Protein AF-0000000076956221 (afdb_homodimer)

Structure (mmCIF, N/CA/C/O backbone):
data_AF-0000000076956221-model_v1
#
loop_
_entity.id
_entity.type
_entity.pdbx_description
1 polymer 'Uncharacterized protein'
#
loop_
_atom_site.group_PDB
_atom_site.id
_atom_site.type_symbol
_atom_site.label_atom_id
_atom_site.label_alt_id
_atom_site.label_comp_id
_atom_site.label_asym_id
_atom_site.label_entity_id
_atom_site.label_seq_id
_atom_site.pdbx_PDB_ins_code
_atom_site.Cartn_x
_atom_site.Cartn_y
_atom_site.Cartn_z
_atom_site.occupancy
_atom_site.B_iso_or_equiv
_atom_site.auth_seq_id
_atom_site.auth_comp_id
_atom_site.auth_asym_id
_atom_site.auth_atom_id
_atom_site.pdbx_PDB_model_num
ATOM 1 N N . MET A 1 1 ? -27.891 -9.992 -10.383 1 43.12 1 MET A N 1
ATOM 2 C CA . MET A 1 1 ? -27.766 -9.141 -9.203 1 43.12 1 MET A CA 1
ATOM 3 C C . MET A 1 1 ? -26.297 -8.859 -8.891 1 43.12 1 MET A C 1
ATOM 5 O O . MET A 1 1 ? -25.453 -9.758 -8.961 1 43.12 1 MET A O 1
ATOM 9 N N . ALA A 1 2 ? -25.938 -7.621 -8.836 1 56.06 2 ALA A N 1
ATOM 10 C CA . ALA A 1 2 ? -24.547 -7.234 -8.547 1 56.06 2 ALA A CA 1
ATOM 11 C C . ALA A 1 2 ? -24.062 -7.867 -7.25 1 56.06 2 ALA A C 1
ATOM 13 O O . ALA A 1 2 ? -24.797 -7.914 -6.262 1 56.06 2 ALA A O 1
ATOM 14 N N . PRO A 1 3 ? -23.016 -8.68 -7.41 1 62.38 3 PRO A N 1
ATOM 15 C CA . PRO A 1 3 ? -22.531 -9.273 -6.16 1 62.38 3 PRO A CA 1
ATOM 16 C C . PRO A 1 3 ? -22.375 -8.242 -5.047 1 62.38 3 PRO A C 1
ATOM 18 O O . PRO A 1 3 ? -21.969 -7.105 -5.305 1 62.38 3 PRO A O 1
ATOM 21 N N . SER A 1 4 ? -23.016 -8.469 -3.9 1 71.12 4 SER A N 1
ATOM 22 C CA . SER A 1 4 ? -22.969 -7.609 -2.723 1 71.12 4 SER A CA 1
ATOM 23 C C . SER A 1 4 ? -21.641 -7.766 -1.987 1 71.12 4 SER A C 1
ATOM 25 O O . SER A 1 4 ? -20.875 -8.703 -2.246 1 71.12 4 SER A O 1
ATOM 27 N N . ALA A 1 5 ? -21.25 -6.73 -1.292 1 75.44 5 ALA A N 1
ATOM 28 C CA . ALA A 1 5 ? -20.094 -6.805 -0.391 1 75.44 5 ALA A CA 1
ATOM 29 C C . ALA A 1 5 ? -20.141 -8.086 0.439 1 75.44 5 ALA A C 1
ATOM 31 O O . ALA A 1 5 ? -19.094 -8.688 0.703 1 75.44 5 ALA A O 1
ATOM 32 N N . SER A 1 6 ? -21.328 -8.523 0.747 1 82.38 6 SER A N 1
ATOM 33 C CA . SER A 1 6 ? -21.5 -9.727 1.558 1 82.38 6 SER A CA 1
ATOM 34 C C . SER A 1 6 ? -21.031 -10.969 0.807 1 82.38 6 SER A C 1
ATOM 36 O O . SER A 1 6 ? -20.516 -11.906 1.411 1 82.38 6 SER A O 1
ATOM 38 N N . ASP A 1 7 ? -21.203 -10.938 -0.429 1 87 7 ASP A N 1
ATOM 39 C CA . ASP A 1 7 ? -20.781 -12.086 -1.229 1 87 7 ASP A CA 1
ATOM 40 C C . ASP A 1 7 ? -19.25 -12.203 -1.257 1 87 7 ASP A C 1
ATOM 42 O O . ASP A 1 7 ? -18.719 -13.312 -1.212 1 87 7 ASP A O 1
ATOM 46 N N . VAL A 1 8 ? -18.578 -11.125 -1.262 1 89.81 8 VAL A N 1
ATOM 47 C CA . VAL A 1 8 ? -17.125 -11.086 -1.325 1 89.81 8 VAL A CA 1
ATOM 48 C C . VAL A 1 8 ? -16.531 -11.578 -0.002 1 89.81 8 VAL A C 1
ATOM 50 O O . VAL A 1 8 ? -15.5 -12.242 0.017 1 89.81 8 VAL A O 1
ATOM 53 N N . LEU A 1 9 ? -17.266 -11.32 1.118 1 89.81 9 LEU A N 1
ATOM 54 C CA . LEU A 1 9 ? -16.734 -11.57 2.453 1 89.81 9 LEU A CA 1
ATOM 55 C C . LEU A 1 9 ? -17.172 -12.945 2.959 1 89.81 9 LEU A C 1
ATOM 57 O O . LEU A 1 9 ? -16.828 -13.336 4.078 1 89.81 9 LEU A O 1
ATOM 61 N N . ARG A 1 10 ? -17.891 -13.672 2.156 1 91.12 10 ARG A N 1
ATOM 62 C CA . ARG A 1 10 ? -18.375 -14.984 2.568 1 91.12 10 ARG A CA 1
ATOM 63 C C . ARG A 1 10 ? -17.219 -15.945 2.812 1 91.12 10 ARG A C 1
ATOM 65 O O . ARG A 1 10 ? -16.25 -15.961 2.057 1 91.12 10 ARG A O 1
ATOM 72 N N . LEU A 1 11 ? -17.375 -16.766 3.816 1 93.69 11 LEU A N 1
ATOM 73 C CA . LEU A 1 11 ? -16.391 -17.766 4.18 1 93.69 11 LEU A CA 1
ATOM 74 C C . LEU A 1 11 ? -16.844 -19.156 3.736 1 93.69 11 LEU A C 1
ATOM 76 O O . LEU A 1 11 ? -18.031 -19.406 3.561 1 93.69 11 LEU A O 1
ATOM 80 N N . ASP A 1 12 ? -15.914 -19.953 3.506 1 91.88 12 ASP A N 1
ATOM 81 C CA . ASP A 1 12 ? -16.234 -21.344 3.197 1 91.88 12 ASP A CA 1
ATOM 82 C C . ASP A 1 12 ? -16.359 -22.172 4.473 1 91.88 12 ASP A C 1
ATOM 84 O O . ASP A 1 12 ? -16.391 -21.625 5.574 1 91.88 12 ASP A O 1
ATOM 88 N N . GLY A 1 13 ? -16.625 -23.453 4.309 1 89.75 13 GLY A N 1
ATOM 89 C CA . GLY A 1 13 ? -16.844 -24.344 5.438 1 89.75 13 GLY A CA 1
ATOM 90 C C . GLY A 1 13 ? -15.656 -24.406 6.383 1 89.75 13 GLY A C 1
ATOM 91 O O . GLY A 1 13 ? -15.805 -24.75 7.559 1 89.75 13 GLY A O 1
ATOM 92 N N . ASN A 1 14 ? -14.422 -24.109 5.941 1 91.56 14 ASN A N 1
ATOM 93 C CA . ASN A 1 14 ? -13.211 -24.156 6.758 1 91.56 14 ASN A CA 1
ATOM 94 C C . ASN A 1 14 ? -12.883 -22.797 7.367 1 91.56 14 ASN A C 1
ATOM 96 O O . ASN A 1 14 ? -11.844 -22.641 8 1 91.56 14 ASN A O 1
ATOM 100 N N . GLY A 1 15 ? -13.703 -21.734 7.117 1 93.38 15 GLY A N 1
ATOM 101 C CA . GLY A 1 15 ? -13.492 -20.406 7.668 1 93.38 15 GLY A CA 1
ATOM 102 C C . GLY A 1 15 ? -12.617 -19.531 6.785 1 93.38 15 GLY A C 1
ATOM 103 O O . GLY A 1 15 ? -12.234 -18.438 7.184 1 93.38 15 GLY A O 1
ATOM 104 N N . ASN A 1 16 ? -12.273 -20.078 5.637 1 95.44 16 ASN A N 1
ATOM 105 C CA . ASN A 1 16 ? -11.492 -19.297 4.684 1 95.44 16 ASN A CA 1
ATOM 106 C C . ASN A 1 16 ? -12.398 -18.5 3.746 1 95.44 16 ASN A C 1
ATOM 108 O O . ASN A 1 16 ? -13.531 -18.906 3.486 1 95.44 16 ASN A O 1
ATOM 112 N N . PRO A 1 17 ? -11.875 -17.359 3.324 1 95.94 17 PRO A N 1
ATOM 113 C CA . PRO A 1 17 ? -12.656 -16.656 2.299 1 95.94 17 PRO A CA 1
ATOM 114 C C . PRO A 1 17 ? -12.938 -17.516 1.074 1 95.94 17 PRO A C 1
ATOM 116 O O . PRO A 1 17 ? -12.016 -18.156 0.538 1 95.94 17 PRO A O 1
ATOM 119 N N . ARG A 1 18 ? -14.125 -17.547 0.633 1 95.75 18 ARG A N 1
ATOM 120 C CA . ARG A 1 18 ? -14.508 -18.312 -0.545 1 95.75 18 ARG A CA 1
ATOM 121 C C . ARG A 1 18 ? -13.695 -17.891 -1.765 1 95.75 18 ARG A C 1
ATOM 123 O O . ARG A 1 18 ? -13.352 -18.719 -2.613 1 95.75 18 ARG A O 1
ATOM 130 N N . THR A 1 19 ? -13.414 -16.609 -1.799 1 96.94 19 THR A N 1
ATOM 131 C CA . THR A 1 19 ? -12.695 -16.047 -2.938 1 96.94 19 THR A CA 1
ATOM 132 C C . THR A 1 19 ? -11.281 -16.625 -3.02 1 96.94 19 THR A C 1
ATOM 134 O O . THR A 1 19 ? -10.672 -16.641 -4.09 1 96.94 19 THR A O 1
ATOM 137 N N . LEU A 1 20 ? -10.711 -17.109 -1.924 1 97.69 20 LEU A N 1
ATOM 138 C CA . LEU A 1 20 ? -9.422 -17.766 -1.921 1 97.69 20 LEU A CA 1
ATOM 139 C C . LEU A 1 20 ? -9.445 -19.016 -2.803 1 97.69 20 LEU A C 1
ATOM 141 O O . LEU A 1 20 ? -8.57 -19.203 -3.646 1 97.69 20 LEU A O 1
ATOM 145 N N . ARG A 1 21 ? -10.453 -19.812 -2.648 1 95.88 21 ARG A N 1
ATOM 146 C CA . ARG A 1 21 ? -10.586 -21.047 -3.416 1 95.88 21 ARG A CA 1
ATOM 147 C C . ARG A 1 21 ? -10.844 -20.75 -4.891 1 95.88 21 ARG A C 1
ATOM 149 O O . ARG A 1 21 ? -10.367 -21.469 -5.766 1 95.88 21 ARG A O 1
ATOM 156 N N . LEU A 1 22 ? -11.625 -19.734 -5.113 1 95.94 22 LEU A N 1
ATOM 157 C CA . LEU A 1 22 ? -11.906 -19.344 -6.492 1 95.94 22 LEU A CA 1
ATOM 158 C C . LEU A 1 22 ? -10.625 -18.922 -7.207 1 95.94 22 LEU A C 1
ATOM 160 O O . LEU A 1 22 ? -10.383 -19.328 -8.344 1 95.94 22 LEU A O 1
ATOM 164 N N . LEU A 1 23 ? -9.828 -18.156 -6.543 1 97.44 23 LEU A N 1
ATOM 165 C CA . LEU A 1 23 ? -8.547 -17.734 -7.105 1 97.44 23 LEU A CA 1
ATOM 166 C C . LEU A 1 23 ? -7.625 -18.938 -7.312 1 97.44 23 LEU A C 1
ATOM 168 O O . LEU A 1 23 ? -6.98 -19.047 -8.352 1 97.44 23 LEU A O 1
ATOM 172 N N . ALA A 1 24 ? -7.559 -19.781 -6.328 1 97.88 24 ALA A N 1
ATOM 173 C CA . ALA A 1 24 ? -6.715 -20.969 -6.41 1 97.88 24 ALA A CA 1
ATOM 174 C C . ALA A 1 24 ? -7.09 -21.828 -7.609 1 97.88 24 ALA A C 1
ATOM 176 O O . ALA A 1 24 ? -6.215 -22.297 -8.344 1 97.88 24 ALA A O 1
ATOM 177 N N . SER A 1 25 ? -8.367 -22.016 -7.758 1 96.25 25 SER A N 1
ATOM 178 C CA . SER A 1 25 ? -8.852 -22.828 -8.867 1 96.25 25 SER A CA 1
ATOM 179 C C . SER A 1 25 ? -8.453 -22.219 -10.211 1 96.25 25 SER A C 1
ATOM 181 O O . SER A 1 25 ? -8.062 -22.938 -11.133 1 96.25 25 SER A O 1
ATOM 183 N N . LEU A 1 26 ? -8.602 -20.938 -10.281 1 95.69 26 LEU A N 1
ATOM 184 C CA . LEU A 1 26 ? -8.242 -20.234 -11.508 1 95.69 26 LEU A CA 1
ATOM 185 C C . LEU A 1 26 ? -6.758 -20.406 -11.812 1 95.69 26 LEU A C 1
ATOM 187 O O . LEU A 1 26 ? -6.383 -20.703 -12.945 1 95.69 26 LEU A O 1
ATOM 191 N N . VAL A 1 27 ? -5.906 -20.219 -10.844 1 97.69 27 VAL A N 1
ATOM 192 C CA . VAL A 1 27 ? -4.461 -20.297 -11.016 1 97.69 27 VAL A CA 1
ATOM 193 C C . VAL A 1 27 ? -4.047 -21.719 -11.336 1 97.69 27 VAL A C 1
ATOM 195 O O . VAL A 1 27 ? -3.182 -21.953 -12.18 1 97.69 27 VAL A O 1
ATOM 198 N N . GLU A 1 28 ? -4.668 -22.688 -10.688 1 97 28 GLU A N 1
ATOM 199 C CA . GLU A 1 28 ? -4.383 -24.094 -10.953 1 97 28 GLU A CA 1
ATOM 200 C C . GLU A 1 28 ? -4.754 -24.469 -12.383 1 97 28 GLU A C 1
ATOM 202 O O . GLU A 1 28 ? -4.012 -25.188 -13.055 1 97 28 GLU A O 1
ATOM 207 N N . ALA A 1 29 ? -5.898 -24 -12.797 1 95.5 29 ALA A N 1
ATOM 208 C CA . ALA A 1 29 ? -6.336 -24.281 -14.156 1 95.5 29 ALA A CA 1
ATOM 209 C C . ALA A 1 29 ? -5.355 -23.719 -15.18 1 95.5 29 ALA A C 1
ATOM 211 O O . ALA A 1 29 ? -5 -24.391 -16.156 1 95.5 29 ALA A O 1
ATOM 212 N N . GLU A 1 30 ? -4.93 -22.5 -14.969 1 96.31 30 GLU A N 1
ATOM 213 C CA . GLU A 1 30 ? -3.975 -21.875 -15.875 1 96.31 30 GLU A CA 1
ATOM 214 C C . GLU A 1 30 ? -2.631 -22.594 -15.844 1 96.31 30 GLU A C 1
ATOM 216 O O . GLU A 1 30 ? -1.995 -22.781 -16.891 1 96.31 30 GLU A O 1
ATOM 221 N N . SER A 1 31 ? -2.176 -22.938 -14.625 1 97.25 31 SER A N 1
ATOM 222 C CA . SER A 1 31 ? -0.919 -23.656 -14.469 1 97.25 31 SER A CA 1
ATOM 223 C C . SER A 1 31 ? -0.933 -24.969 -15.242 1 97.25 31 SER A C 1
ATOM 225 O O . SER A 1 31 ? 0.07 -25.344 -15.852 1 97.25 31 SER A O 1
ATOM 227 N N . ARG A 1 32 ? -2.062 -25.656 -15.219 1 96 32 ARG A N 1
ATOM 228 C CA . ARG A 1 32 ? -2.211 -26.906 -15.953 1 96 32 ARG A CA 1
ATOM 229 C C . ARG A 1 32 ? -2.236 -26.672 -17.453 1 96 32 ARG A C 1
ATOM 231 O O . ARG A 1 32 ? -1.611 -27.406 -18.219 1 96 32 ARG A O 1
ATOM 238 N N . ARG A 1 33 ? -2.953 -25.641 -17.828 1 95.75 33 ARG A N 1
ATOM 239 C CA . ARG A 1 33 ? -3.084 -25.297 -19.234 1 95.75 33 ARG A CA 1
ATOM 240 C C . ARG A 1 33 ? -1.722 -25.031 -19.859 1 95.75 33 ARG A C 1
ATOM 242 O O . ARG A 1 33 ? -1.466 -25.406 -21 1 95.75 33 ARG A O 1
ATOM 249 N N . PHE A 1 34 ? -0.862 -24.422 -19.062 1 96.88 34 PHE A N 1
ATOM 250 C CA . PHE A 1 34 ? 0.421 -24.016 -19.625 1 96.88 34 PHE A CA 1
ATOM 251 C C . PHE A 1 34 ? 1.558 -24.828 -19.031 1 96.88 34 PHE A C 1
ATOM 253 O O . PHE A 1 34 ? 2.688 -24.359 -18.922 1 96.88 34 PHE A O 1
ATOM 260 N N . ALA A 1 35 ? 1.294 -26.031 -18.625 1 95.88 35 ALA A N 1
ATOM 261 C CA . ALA A 1 35 ? 2.264 -26.906 -17.969 1 95.88 35 ALA A CA 1
ATOM 262 C C . ALA A 1 35 ? 3.484 -27.125 -18.859 1 95.88 35 ALA A C 1
ATOM 264 O O . ALA A 1 35 ? 4.605 -27.25 -18.359 1 95.88 35 ALA A O 1
ATOM 265 N N . ALA A 1 36 ? 3.367 -27.125 -20.172 1 94.12 36 ALA A N 1
ATOM 266 C CA . ALA A 1 36 ? 4.449 -27.406 -21.125 1 94.12 36 ALA A CA 1
ATOM 267 C C . ALA A 1 36 ? 5.465 -26.266 -21.141 1 94.12 36 ALA A C 1
ATOM 269 O O . ALA A 1 36 ? 6.648 -26.469 -21.406 1 94.12 36 ALA A O 1
ATOM 270 N N . ALA A 1 37 ? 5.051 -25.094 -20.812 1 92.75 37 ALA A N 1
ATOM 271 C CA . ALA A 1 37 ? 5.914 -23.922 -20.844 1 92.75 37 ALA A CA 1
ATOM 272 C C . ALA A 1 37 ? 7.012 -24.016 -19.781 1 92.75 37 ALA A C 1
ATOM 274 O O . ALA A 1 37 ? 8.086 -23.438 -19.938 1 92.75 37 ALA A O 1
ATOM 275 N N . ALA A 1 38 ? 6.766 -24.766 -18.797 1 90.44 38 ALA A N 1
ATOM 276 C CA . ALA A 1 38 ? 7.715 -24.891 -17.688 1 90.44 38 ALA A CA 1
ATOM 277 C C . ALA A 1 38 ? 9.008 -25.562 -18.156 1 90.44 38 ALA A C 1
ATOM 279 O O . ALA A 1 38 ? 10.062 -25.375 -17.547 1 90.44 38 ALA A O 1
ATOM 280 N N . SER A 1 39 ? 8.93 -26.312 -19.234 1 90.75 39 SER A N 1
ATOM 281 C CA . SER A 1 39 ? 10.078 -27.062 -19.734 1 90.75 39 SER A CA 1
ATOM 282 C C . SER A 1 39 ? 10.859 -26.234 -20.75 1 90.75 39 SER A C 1
ATOM 284 O O . SER A 1 39 ? 11.961 -26.625 -21.156 1 90.75 39 SER A O 1
ATOM 286 N N . GLU A 1 40 ? 10.32 -25.125 -21.172 1 91.12 40 GLU A N 1
ATOM 287 C CA . GLU A 1 40 ? 11 -24.266 -22.141 1 91.12 40 GLU A CA 1
ATOM 288 C C . GLU A 1 40 ? 12.008 -23.344 -21.469 1 91.12 40 GLU A C 1
ATOM 290 O O . GLU A 1 40 ? 11.812 -22.938 -20.328 1 91.12 40 GLU A O 1
ATOM 295 N N . PRO A 1 41 ? 13.078 -23.094 -22.156 1 91.25 41 PRO A N 1
ATOM 296 C CA . PRO A 1 41 ? 14.062 -22.172 -21.578 1 91.25 41 PRO A CA 1
ATOM 297 C C . PRO A 1 41 ? 13.5 -20.781 -21.344 1 91.25 41 PRO A C 1
ATOM 299 O O . PRO A 1 41 ? 12.711 -20.281 -22.156 1 91.25 41 PRO A O 1
ATOM 302 N N . ALA A 1 42 ? 13.883 -20.203 -20.219 1 88.38 42 ALA A N 1
ATOM 303 C CA . ALA A 1 42 ? 13.484 -18.844 -19.906 1 88.38 42 ALA A CA 1
ATOM 304 C C . ALA A 1 42 ? 14.406 -17.828 -20.578 1 88.38 42 ALA A C 1
ATOM 306 O O . ALA A 1 42 ? 15.461 -17.484 -20.047 1 88.38 42 ALA A O 1
ATOM 307 N N . GLU A 1 43 ? 14.047 -17.281 -21.641 1 88.31 43 GLU A N 1
ATOM 308 C CA . GLU A 1 43 ? 14.906 -16.375 -22.406 1 88.31 43 GLU A CA 1
ATOM 309 C C . GLU A 1 43 ? 14.781 -14.938 -21.875 1 88.31 43 GLU A C 1
ATOM 311 O O . GLU A 1 43 ? 15.719 -14.148 -22 1 88.31 43 GLU A O 1
ATOM 316 N N . ASN A 1 44 ? 13.695 -14.656 -21.312 1 94.38 44 ASN A N 1
ATOM 317 C CA . ASN A 1 44 ? 13.422 -13.297 -20.844 1 94.38 44 ASN A CA 1
ATOM 318 C C . ASN A 1 44 ? 13.664 -13.164 -19.344 1 94.38 44 ASN A C 1
ATOM 320 O O . ASN A 1 44 ? 13.344 -14.078 -18.578 1 94.38 44 ASN A O 1
ATOM 324 N N . ASP A 1 45 ? 14.164 -12.023 -18.922 1 95.38 45 ASP A N 1
ATOM 325 C CA . ASP A 1 45 ? 14.516 -11.781 -17.531 1 95.38 45 ASP A CA 1
ATOM 326 C C . ASP A 1 45 ? 13.281 -11.828 -16.641 1 95.38 45 ASP A C 1
ATOM 328 O O . ASP A 1 45 ? 13.359 -12.25 -15.477 1 95.38 45 ASP A O 1
ATOM 332 N N . LEU A 1 46 ? 12.219 -11.359 -17.125 1 97.44 46 LEU A N 1
ATOM 333 C CA . LEU A 1 46 ? 10.984 -11.375 -16.359 1 97.44 46 LEU A CA 1
ATOM 334 C C . LEU A 1 46 ? 10.547 -12.805 -16.047 1 97.44 46 LEU A C 1
ATOM 336 O O . LEU A 1 46 ? 10.156 -13.117 -14.922 1 97.44 46 LEU A O 1
ATOM 340 N N . VAL A 1 47 ? 10.617 -13.68 -17.031 1 97.31 47 VAL A N 1
ATOM 341 C CA . VAL A 1 47 ? 10.273 -15.086 -16.859 1 97.31 47 VAL A CA 1
ATOM 342 C C . VAL A 1 47 ? 11.234 -15.734 -15.867 1 97.31 47 VAL A C 1
ATOM 344 O O . VAL A 1 47 ? 10.812 -16.469 -14.969 1 97.31 47 VAL A O 1
ATOM 347 N N . ARG A 1 48 ? 12.484 -15.438 -16.047 1 97.06 48 ARG A N 1
ATOM 348 C CA . ARG A 1 48 ? 13.492 -16 -15.156 1 97.06 48 ARG A CA 1
ATOM 349 C C . ARG A 1 48 ? 13.25 -15.578 -13.711 1 97.06 48 ARG A C 1
ATOM 351 O O . ARG A 1 48 ? 13.398 -16.375 -12.781 1 97.06 48 ARG A O 1
ATOM 358 N N . ALA A 1 49 ? 12.883 -14.32 -13.523 1 97.69 49 ALA A N 1
ATOM 359 C CA . ALA A 1 49 ? 12.656 -13.789 -12.188 1 97.69 49 ALA A CA 1
ATOM 360 C C . ALA A 1 49 ? 11.5 -14.508 -11.5 1 97.69 49 ALA A C 1
ATOM 362 O O . ALA A 1 49 ? 11.586 -14.867 -10.32 1 97.69 49 ALA A O 1
ATOM 363 N N . PHE A 1 50 ? 10.43 -14.805 -12.203 1 98.12 50 PHE A N 1
ATOM 364 C CA . PHE A 1 50 ? 9.242 -15.375 -11.578 1 98.12 50 PHE A CA 1
ATOM 365 C C . PHE A 1 50 ? 9.328 -16.891 -11.555 1 98.12 50 PHE A C 1
ATOM 367 O O . PHE A 1 50 ? 8.555 -17.547 -10.844 1 98.12 50 PHE A O 1
ATOM 374 N N . ARG A 1 51 ? 10.18 -17.531 -12.383 1 96.19 51 ARG A N 1
ATOM 375 C CA . ARG A 1 51 ? 10.469 -18.953 -12.188 1 96.19 51 ARG A CA 1
ATOM 376 C C . ARG A 1 51 ? 11.305 -19.172 -10.93 1 96.19 51 ARG A C 1
ATOM 378 O O . ARG A 1 51 ? 11.078 -20.125 -10.18 1 96.19 51 ARG A O 1
ATOM 385 N N . GLY A 1 52 ? 12.188 -18.156 -10.719 1 91.62 52 GLY A N 1
ATOM 386 C CA . GLY A 1 52 ? 13.016 -18.203 -9.523 1 91.62 52 GLY A CA 1
ATOM 387 C C . GLY A 1 52 ? 13.891 -19.438 -9.445 1 91.62 52 GLY A C 1
ATOM 388 O O . GLY A 1 52 ? 14.344 -19.953 -10.469 1 91.62 52 GLY A O 1
ATOM 389 N N . GLY A 1 53 ? 14.273 -19.797 -8.164 1 88.56 53 GLY A N 1
ATOM 390 C CA . GLY A 1 53 ? 15.156 -20.922 -7.93 1 88.56 53 GLY A CA 1
ATOM 391 C C . GLY A 1 53 ? 14.43 -22.25 -7.883 1 88.56 53 GLY A C 1
ATOM 392 O O . GLY A 1 53 ? 14.445 -23 -8.859 1 88.56 53 GLY A O 1
ATOM 393 N N . ALA A 1 54 ? 13.656 -22.547 -6.898 1 94.5 54 ALA A N 1
ATOM 394 C CA . ALA A 1 54 ? 12.945 -23.812 -6.711 1 94.5 54 ALA A CA 1
ATOM 395 C C . ALA A 1 54 ? 11.445 -23.641 -6.887 1 94.5 54 ALA A C 1
ATOM 397 O O . ALA A 1 54 ? 10.883 -22.625 -6.461 1 94.5 54 ALA A O 1
ATOM 398 N N . THR A 1 55 ? 10.883 -24.609 -7.492 1 96.25 55 THR A N 1
ATOM 399 C CA . THR A 1 55 ? 9.43 -24.625 -7.617 1 96.25 55 THR A CA 1
ATOM 400 C C . THR A 1 55 ? 8.789 -25.266 -6.387 1 96.25 55 THR A C 1
ATOM 402 O O . THR A 1 55 ? 9.133 -26.391 -6.016 1 96.25 55 THR A O 1
ATOM 405 N N . PRO A 1 56 ? 7.898 -24.547 -5.758 1 97.31 56 PRO A N 1
ATOM 406 C CA . PRO A 1 56 ? 7.238 -25.141 -4.598 1 97.31 56 PRO A CA 1
ATOM 407 C C . PRO A 1 56 ? 6.5 -26.438 -4.938 1 97.31 56 PRO A C 1
ATOM 409 O O . PRO A 1 56 ? 5.84 -26.516 -5.973 1 97.31 56 PRO A O 1
ATOM 412 N N . ALA A 1 57 ? 6.5 -27.422 -4.078 1 96.62 57 ALA A N 1
ATOM 413 C CA . ALA A 1 57 ? 5.84 -28.719 -4.273 1 96.62 57 ALA A CA 1
ATOM 414 C C . ALA A 1 57 ? 4.395 -28.672 -3.781 1 96.62 57 ALA A C 1
ATOM 416 O O . ALA A 1 57 ? 3.58 -29.516 -4.152 1 96.62 57 ALA A O 1
ATOM 417 N N . VAL A 1 58 ? 4.109 -27.703 -2.965 1 97.75 58 VAL A N 1
ATOM 418 C CA . VAL A 1 58 ? 2.775 -27.594 -2.385 1 97.75 58 VAL A CA 1
ATOM 419 C C . VAL A 1 58 ? 1.794 -27.094 -3.445 1 97.75 58 VAL A C 1
ATOM 421 O O . VAL A 1 58 ? 2.09 -26.156 -4.188 1 97.75 58 VAL A O 1
ATOM 424 N N . PRO A 1 59 ? 0.626 -27.781 -3.562 1 97.81 59 PRO A N 1
ATOM 425 C CA . PRO A 1 59 ? -0.371 -27.281 -4.508 1 97.81 59 PRO A CA 1
ATOM 426 C C . PRO A 1 59 ? -0.772 -25.828 -4.234 1 97.81 59 PRO A C 1
ATOM 428 O O . PRO A 1 59 ? -0.75 -25.391 -3.08 1 97.81 59 PRO A O 1
ATOM 431 N N . ILE A 1 60 ? -1.184 -25.156 -5.23 1 98.19 60 ILE A N 1
ATOM 432 C CA . ILE A 1 60 ? -1.521 -23.734 -5.145 1 98.19 60 ILE A CA 1
ATOM 433 C C . ILE A 1 60 ? -2.604 -23.531 -4.09 1 98.19 60 ILE A C 1
ATOM 435 O O . ILE A 1 60 ? -2.531 -22.578 -3.297 1 98.19 60 ILE A O 1
ATOM 439 N N . THR A 1 61 ? -3.621 -24.375 -4.086 1 97.69 61 THR A N 1
ATOM 440 C CA . THR A 1 61 ? -4.715 -24.25 -3.131 1 97.69 61 THR A CA 1
ATOM 441 C C . THR A 1 61 ? -4.195 -24.344 -1.699 1 97.69 61 THR A C 1
ATOM 443 O O . THR A 1 61 ? -4.547 -23.531 -0.847 1 97.69 61 THR A O 1
ATOM 446 N N . GLU A 1 62 ? -3.4 -25.297 -1.471 1 97.94 62 GLU A N 1
ATOM 447 C CA . GLU A 1 62 ? -2.826 -25.469 -0.14 1 97.94 62 GLU A CA 1
ATOM 448 C C . GLU A 1 62 ? -1.92 -24.312 0.23 1 97.94 62 GLU A C 1
ATOM 450 O O . GLU A 1 62 ? -1.932 -23.844 1.372 1 97.94 62 GLU A O 1
ATOM 455 N N . PHE A 1 63 ? -1.135 -23.906 -0.718 1 98.56 63 PHE A N 1
ATOM 456 C CA . PHE A 1 63 ? -0.25 -22.766 -0.516 1 98.56 63 PHE A CA 1
ATOM 457 C C . PHE A 1 63 ? -1.038 -21.547 -0.054 1 98.56 63 PHE A C 1
ATOM 459 O O . PHE A 1 63 ? -0.681 -20.906 0.94 1 98.56 63 PHE A O 1
ATOM 466 N N . LEU A 1 64 ? -2.152 -21.234 -0.71 1 98.44 64 LEU A N 1
ATOM 467 C CA . LEU A 1 64 ? -2.975 -20.078 -0.375 1 98.44 64 LEU A CA 1
ATOM 468 C C . LEU A 1 64 ? -3.684 -20.281 0.959 1 98.44 64 LEU A C 1
ATOM 470 O O . LEU A 1 64 ? -3.887 -19.328 1.712 1 98.44 64 LEU A O 1
ATOM 474 N N . GLU A 1 65 ? -4.059 -21.469 1.256 1 98.12 65 GLU A N 1
ATOM 475 C CA . GLU A 1 65 ? -4.68 -21.75 2.545 1 98.12 65 GLU A CA 1
ATOM 476 C C . GLU A 1 65 ? -3.689 -21.547 3.689 1 98.12 65 GLU A C 1
ATOM 478 O O . GLU A 1 65 ? -4.055 -21.031 4.746 1 98.12 65 GLU A O 1
ATOM 483 N N . ARG A 1 66 ? -2.449 -22 3.496 1 98.06 66 ARG A N 1
ATOM 484 C CA . ARG A 1 66 ? -1.409 -21.75 4.488 1 98.06 66 ARG A CA 1
ATOM 485 C C . ARG A 1 66 ? -1.187 -20.25 4.688 1 98.06 66 ARG A C 1
ATOM 487 O O . ARG A 1 66 ? -1.058 -19.781 5.82 1 98.06 66 ARG A O 1
ATOM 494 N N . LEU A 1 67 ? -1.159 -19.516 3.553 1 97.62 67 LEU A N 1
ATOM 495 C CA . LEU A 1 67 ? -0.992 -18.078 3.629 1 97.62 67 LEU A CA 1
ATOM 496 C C . LEU A 1 67 ? -2.133 -17.438 4.414 1 97.62 67 LEU A C 1
ATOM 498 O O . LEU A 1 67 ? -1.908 -16.516 5.207 1 97.62 67 LEU A O 1
ATOM 502 N N . GLN A 1 68 ? -3.344 -17.906 4.191 1 97.19 68 GLN A N 1
ATOM 503 C CA . GLN A 1 68 ? -4.512 -17.406 4.902 1 97.19 68 GLN A CA 1
ATOM 504 C C . GLN A 1 68 ? -4.387 -17.641 6.406 1 97.19 68 GLN A C 1
ATOM 506 O O . GLN A 1 68 ? -4.762 -16.781 7.207 1 97.19 68 GLN A O 1
ATOM 511 N N . ARG A 1 69 ? -3.928 -18.781 6.77 1 96.38 69 ARG A N 1
ATOM 512 C CA . ARG A 1 69 ? -3.752 -19.094 8.188 1 96.38 69 ARG A CA 1
ATOM 513 C C . ARG A 1 69 ? -2.742 -18.156 8.836 1 96.38 69 ARG A C 1
ATOM 515 O O . ARG A 1 69 ? -2.93 -17.719 9.969 1 96.38 69 ARG A O 1
ATOM 522 N N . CYS A 1 70 ? -1.661 -17.875 8.086 1 94.56 70 CYS A N 1
ATOM 523 C CA . CYS A 1 70 ? -0.63 -16.969 8.586 1 94.56 70 CYS A CA 1
ATOM 524 C C . CYS A 1 70 ? -1.125 -15.523 8.586 1 94.56 70 CYS A C 1
ATOM 526 O O . CYS A 1 70 ? -0.609 -14.688 9.328 1 94.56 70 CYS A O 1
ATOM 528 N N . ASN A 1 71 ? -2.061 -15.242 7.719 1 92.31 71 ASN A N 1
ATOM 529 C CA . ASN A 1 71 ? -2.641 -13.914 7.559 1 92.31 71 ASN A CA 1
ATOM 530 C C . ASN A 1 71 ? -4.16 -13.945 7.699 1 92.31 71 ASN A C 1
ATOM 532 O O . ASN A 1 71 ? -4.883 -13.539 6.789 1 92.31 71 ASN A O 1
ATOM 536 N N . TYR A 1 72 ? -4.605 -14.258 8.828 1 90 72 TYR A N 1
ATOM 537 C CA . TYR A 1 72 ? -5.996 -14.617 9.078 1 90 72 TYR A CA 1
ATOM 538 C C . TYR A 1 72 ? -6.91 -13.414 8.914 1 90 72 TYR A C 1
ATOM 540 O O . TYR A 1 72 ? -8.125 -13.555 8.758 1 90 72 TYR A O 1
ATOM 548 N N . LEU A 1 73 ? -6.375 -12.219 8.844 1 88.44 73 LEU A N 1
ATOM 549 C CA . LEU A 1 73 ? -7.195 -11.023 8.727 1 88.44 73 LEU A CA 1
ATOM 550 C C . LEU A 1 73 ? -7.453 -10.68 7.266 1 88.44 73 LEU A C 1
ATOM 552 O O . LEU A 1 73 ? -8.258 -9.789 6.965 1 88.44 73 LEU A O 1
ATOM 556 N N . PHE A 1 74 ? -6.742 -11.398 6.355 1 93 74 PHE A N 1
ATOM 557 C CA . PHE A 1 74 ? -7.074 -11.211 4.949 1 93 74 PHE A CA 1
ATOM 558 C C . PHE A 1 74 ? -8.531 -11.57 4.684 1 93 74 PHE A C 1
ATOM 560 O O . PHE A 1 74 ? -8.969 -12.68 4.988 1 93 74 PHE A O 1
ATOM 567 N N . ASP A 1 75 ? -9.234 -10.68 4.164 1 93.75 75 ASP A N 1
ATOM 568 C CA . ASP A 1 75 ? -10.625 -10.984 3.824 1 93.75 75 ASP A CA 1
ATOM 569 C C . ASP A 1 75 ? -10.766 -11.281 2.334 1 93.75 75 ASP A C 1
ATOM 571 O O . ASP A 1 75 ? -9.773 -11.359 1.608 1 93.75 75 ASP A O 1
ATOM 575 N N . GLY A 1 76 ? -12.016 -11.539 1.909 1 95.38 76 GLY A N 1
ATOM 576 C CA . GLY A 1 76 ? -12.281 -11.984 0.551 1 95.38 76 GLY A CA 1
ATOM 577 C C . GLY A 1 76 ? -11.852 -10.977 -0.501 1 95.38 76 GLY A C 1
ATOM 578 O O . GLY A 1 76 ? -11.531 -11.352 -1.632 1 95.38 76 GLY A O 1
ATOM 579 N N . ALA A 1 77 ? -11.828 -9.672 -0.135 1 95.81 77 ALA A N 1
ATOM 580 C CA . ALA A 1 77 ? -11.469 -8.625 -1.082 1 95.81 77 ALA A CA 1
ATOM 581 C C . ALA A 1 77 ? -10.016 -8.766 -1.531 1 95.81 77 ALA A C 1
ATOM 583 O O . ALA A 1 77 ? -9.68 -8.453 -2.676 1 95.81 77 ALA A O 1
ATOM 584 N N . VAL A 1 78 ? -9.156 -9.273 -0.67 1 96.88 78 VAL A N 1
ATOM 585 C CA . VAL A 1 78 ? -7.742 -9.445 -0.973 1 96.88 78 VAL A CA 1
ATOM 586 C C . VAL A 1 78 ? -7.582 -10.344 -2.191 1 96.88 78 VAL A C 1
ATOM 588 O O . VAL A 1 78 ? -6.816 -10.039 -3.107 1 96.88 78 VAL A O 1
ATOM 591 N N . TYR A 1 79 ? -8.359 -11.391 -2.25 1 97.38 79 TYR A N 1
ATOM 592 C CA . TYR A 1 79 ? -8.18 -12.391 -3.295 1 97.38 79 TYR A CA 1
ATOM 593 C C . TYR A 1 79 ? -8.844 -11.953 -4.594 1 97.38 79 TYR A C 1
ATOM 595 O O . TYR A 1 79 ? -8.391 -12.312 -5.684 1 97.38 79 TYR A O 1
ATOM 603 N N . VAL A 1 80 ? -9.875 -11.133 -4.465 1 97.12 80 VAL A N 1
ATOM 604 C CA . VAL A 1 80 ? -10.445 -10.531 -5.668 1 97.12 80 VAL A CA 1
ATOM 605 C C . VAL A 1 80 ? -9.438 -9.562 -6.285 1 97.12 80 VAL A C 1
ATOM 607 O O . VAL A 1 80 ? -9.211 -9.586 -7.5 1 97.12 80 VAL A O 1
ATOM 610 N N . LEU A 1 81 ? -8.828 -8.781 -5.453 1 97.44 81 LEU A N 1
ATOM 611 C CA . LEU A 1 81 ? -7.816 -7.84 -5.926 1 97.44 81 LEU A CA 1
ATOM 612 C C . LEU A 1 81 ? -6.609 -8.578 -6.492 1 97.44 81 LEU A C 1
ATOM 614 O O . LEU A 1 81 ? -6.055 -8.172 -7.52 1 97.44 81 LEU A O 1
ATOM 618 N N . ALA A 1 82 ? -6.238 -9.625 -5.832 1 98.19 82 ALA A N 1
ATOM 619 C CA . ALA A 1 82 ? -5.121 -10.43 -6.332 1 98.19 82 ALA A CA 1
ATOM 620 C C . ALA A 1 82 ? -5.406 -10.953 -7.734 1 98.19 82 ALA A C 1
ATOM 622 O O . ALA A 1 82 ? -4.539 -10.906 -8.609 1 98.19 82 ALA A O 1
ATOM 623 N N . ALA A 1 83 ? -6.637 -11.43 -7.934 1 97.62 83 ALA A N 1
ATOM 624 C CA . ALA A 1 83 ? -7.035 -11.906 -9.258 1 97.62 83 ALA A CA 1
ATOM 625 C C . ALA A 1 83 ? -6.973 -10.781 -10.281 1 97.62 83 ALA A C 1
ATOM 627 O O . ALA A 1 83 ? -6.512 -10.984 -11.406 1 97.62 83 ALA A O 1
ATOM 628 N N . ALA A 1 84 ? -7.449 -9.68 -9.883 1 97.69 84 ALA A N 1
ATOM 629 C CA . ALA A 1 84 ? -7.414 -8.516 -10.766 1 97.69 84 ALA A CA 1
ATOM 630 C C . ALA A 1 84 ? -5.98 -8.156 -11.148 1 97.69 84 ALA A C 1
ATOM 632 O O . ALA A 1 84 ? -5.676 -7.957 -12.32 1 97.69 84 ALA A O 1
ATOM 633 N N . TYR A 1 85 ? -5.109 -8.094 -10.164 1 98.19 85 TYR A N 1
ATOM 634 C CA . TYR A 1 85 ? -3.723 -7.719 -10.414 1 98.19 85 TYR A CA 1
ATOM 635 C C . TYR A 1 85 ? -3.021 -8.758 -11.281 1 98.19 85 TYR A C 1
ATOM 637 O O . TYR A 1 85 ? -2.23 -8.406 -12.164 1 98.19 85 TYR A O 1
ATOM 645 N N . LEU A 1 86 ? -3.271 -9.984 -11.023 1 98.19 86 LEU A N 1
ATOM 646 C CA . LEU A 1 86 ? -2.688 -11.031 -11.859 1 98.19 86 LEU A CA 1
ATOM 647 C C . LEU A 1 86 ? -3.16 -10.906 -13.305 1 98.19 86 LEU A C 1
ATOM 649 O O . LEU A 1 86 ? -2.359 -11.008 -14.234 1 98.19 86 LEU A O 1
ATOM 653 N N . ALA A 1 87 ? -4.457 -10.688 -13.461 1 96.94 87 ALA A N 1
ATOM 654 C CA . ALA A 1 87 ? -5.016 -10.523 -14.805 1 96.94 87 ALA A CA 1
ATOM 655 C C . ALA A 1 87 ? -4.395 -9.32 -15.508 1 96.94 87 ALA A C 1
ATOM 657 O O . ALA A 1 87 ? -4.055 -9.398 -16.688 1 96.94 87 ALA A O 1
ATOM 658 N N . LEU A 1 88 ? -4.301 -8.242 -14.836 1 97.38 88 LEU A N 1
ATOM 659 C CA . LEU A 1 88 ? -3.727 -7.031 -15.406 1 97.38 88 LEU A CA 1
ATOM 660 C C . LEU A 1 88 ? -2.262 -7.246 -15.781 1 97.38 88 LEU A C 1
ATOM 662 O O . LEU A 1 88 ? -1.814 -6.805 -16.844 1 97.38 88 LEU A O 1
ATOM 666 N N . PHE A 1 89 ? -1.534 -7.895 -14.867 1 98.44 89 PHE A N 1
ATOM 667 C CA . PHE A 1 89 ? -0.134 -8.211 -15.125 1 98.44 89 PHE A CA 1
ATOM 668 C C . PHE A 1 89 ? 0.011 -9.039 -16.391 1 98.44 89 PHE A C 1
ATOM 670 O O . PHE A 1 89 ? 0.82 -8.719 -17.266 1 98.44 89 PHE A O 1
ATOM 677 N N . MET A 1 90 ? -0.798 -10.078 -16.531 1 97.88 90 MET A N 1
ATOM 678 C CA . MET A 1 90 ? -0.689 -11.016 -17.641 1 97.88 90 MET A CA 1
ATOM 679 C C . MET A 1 90 ? -1.047 -10.336 -18.953 1 97.88 90 MET A C 1
ATOM 681 O O . MET A 1 90 ? -0.581 -10.75 -20.016 1 97.88 90 MET A O 1
ATOM 685 N N . ARG A 1 91 ? -1.802 -9.281 -18.891 1 97.19 91 ARG A N 1
ATOM 686 C CA . ARG A 1 91 ? -2.236 -8.57 -20.094 1 97.19 91 ARG A CA 1
ATOM 687 C C . ARG A 1 91 ? -1.328 -7.383 -20.375 1 97.19 91 ARG A C 1
ATOM 689 O O . ARG A 1 91 ? -1.465 -6.727 -21.406 1 97.19 91 ARG A O 1
ATOM 696 N N . SER A 1 92 ? -0.409 -7.109 -19.484 1 97.88 92 SER A N 1
ATOM 697 C CA . SER A 1 92 ? 0.476 -5.961 -19.672 1 97.88 92 SER A CA 1
ATOM 698 C C . SER A 1 92 ? 1.396 -6.16 -20.875 1 97.88 92 SER A C 1
ATOM 700 O O . SER A 1 92 ? 1.767 -7.289 -21.203 1 97.88 92 SER A O 1
ATOM 702 N N . PRO A 1 93 ? 1.804 -5.09 -21.531 1 97.75 93 PRO A N 1
ATOM 703 C CA . PRO A 1 93 ? 2.748 -5.199 -22.641 1 97.75 93 PRO A CA 1
ATOM 704 C C . PRO A 1 93 ? 4.043 -5.906 -22.25 1 97.75 93 PRO A C 1
ATOM 706 O O . PRO A 1 93 ? 4.562 -6.719 -23.016 1 97.75 93 PRO A O 1
ATOM 709 N N . ALA A 1 94 ? 4.539 -5.668 -21.078 1 97.5 94 ALA A N 1
ATOM 710 C CA . ALA A 1 94 ? 5.781 -6.273 -20.609 1 97.5 94 ALA A CA 1
ATOM 711 C C . ALA A 1 94 ? 5.645 -7.789 -20.484 1 97.5 94 ALA A C 1
ATOM 713 O O . ALA A 1 94 ? 6.535 -8.531 -20.906 1 97.5 94 ALA A O 1
ATOM 714 N N . ALA A 1 95 ? 4.555 -8.258 -19.891 1 97.75 95 ALA A N 1
ATOM 715 C CA . ALA A 1 95 ? 4.324 -9.688 -19.75 1 97.75 95 ALA A CA 1
ATOM 716 C C . ALA A 1 95 ? 4.121 -10.359 -21.094 1 97.75 95 ALA A C 1
ATOM 718 O O . ALA A 1 95 ? 4.66 -11.445 -21.359 1 97.75 95 ALA A O 1
ATOM 719 N N . LEU A 1 96 ? 3.354 -9.727 -21.938 1 97.44 96 LEU A N 1
ATOM 720 C CA . LEU A 1 96 ? 3.078 -10.258 -23.266 1 97.44 96 LEU A CA 1
ATOM 721 C C . LEU A 1 96 ? 4.359 -10.352 -24.094 1 97.44 96 LEU A C 1
ATOM 723 O O . LEU A 1 96 ? 4.598 -11.359 -24.766 1 97.44 96 LEU A O 1
ATOM 727 N N . GLU A 1 97 ? 5.137 -9.359 -24.062 1 97.31 97 GLU A N 1
ATOM 728 C CA . GLU A 1 97 ? 6.402 -9.352 -24.781 1 97.31 97 GLU A CA 1
ATOM 729 C C . GLU A 1 97 ? 7.359 -10.414 -24.25 1 97.31 97 GLU A C 1
ATOM 731 O O . GLU A 1 97 ? 8.078 -11.055 -25.016 1 97.31 97 GLU A O 1
ATOM 736 N N . ALA A 1 98 ? 7.391 -10.625 -22.953 1 96.81 98 ALA A N 1
ATOM 737 C CA . ALA A 1 98 ? 8.266 -11.609 -22.312 1 96.81 98 ALA A CA 1
ATOM 738 C C . ALA A 1 98 ? 7.781 -13.031 -22.578 1 96.81 98 ALA A C 1
ATOM 740 O O . ALA A 1 98 ? 8.555 -13.984 -22.484 1 96.81 98 ALA A O 1
ATOM 741 N N . GLY A 1 99 ? 6.488 -13.133 -22.875 1 96.12 99 GLY A N 1
ATOM 742 C CA . GLY A 1 99 ? 5.887 -14.445 -23.047 1 96.12 99 GLY A CA 1
ATOM 743 C C . GLY A 1 99 ? 5.68 -15.188 -21.734 1 96.12 99 GLY A C 1
ATOM 744 O O . GLY A 1 99 ? 5.703 -16.422 -21.703 1 96.12 99 GLY A O 1
ATOM 745 N N . ILE A 1 100 ? 5.637 -14.461 -20.656 1 97.56 100 ILE A N 1
ATOM 746 C CA . ILE A 1 100 ? 5.441 -15.109 -19.375 1 97.56 100 ILE A CA 1
ATOM 747 C C . ILE A 1 100 ? 3.998 -15.594 -19.25 1 97.56 100 ILE A C 1
ATOM 749 O O . ILE A 1 100 ? 3.068 -14.898 -19.672 1 97.56 100 ILE A O 1
ATOM 753 N N . VAL A 1 101 ? 3.805 -16.75 -18.75 1 97.5 101 VAL A N 1
ATOM 754 C CA . VAL A 1 101 ? 2.492 -17.344 -18.5 1 97.5 101 VAL A CA 1
ATOM 755 C C . VAL A 1 101 ? 2.447 -17.938 -17.094 1 97.5 101 VAL A C 1
ATOM 757 O O . VAL A 1 101 ? 3.482 -18.062 -16.438 1 97.5 101 VAL A O 1
ATOM 760 N N . VAL A 1 102 ? 1.216 -18.156 -16.594 1 98.25 102 VAL A N 1
ATOM 761 C CA . VAL A 1 102 ? 1.039 -18.859 -15.336 1 98.25 102 VAL A CA 1
ATOM 762 C C . VAL A 1 102 ? 1.252 -20.359 -15.547 1 98.25 102 VAL A C 1
ATOM 764 O O . VAL A 1 102 ? 0.328 -21.078 -15.945 1 98.25 102 VAL A O 1
ATOM 767 N N . GLU A 1 103 ? 2.4 -20.828 -15.336 1 97.75 103 GLU A N 1
ATOM 768 C CA . GLU A 1 103 ? 2.822 -22.219 -15.469 1 97.75 103 GLU A CA 1
ATOM 769 C C . GLU A 1 103 ? 3.412 -22.75 -14.164 1 97.75 103 GLU A C 1
ATOM 771 O O . GLU A 1 103 ? 3.574 -22 -13.203 1 97.75 103 GLU A O 1
ATOM 776 N N . PRO A 1 104 ? 3.641 -23.984 -14.094 1 97.31 104 PRO A N 1
ATOM 777 C CA . PRO A 1 104 ? 3.967 -24.578 -12.797 1 97.31 104 PRO A CA 1
ATOM 778 C C . PRO A 1 104 ? 5.148 -23.906 -12.109 1 97.31 104 PRO A C 1
ATOM 780 O O . PRO A 1 104 ? 5.16 -23.766 -10.883 1 97.31 104 PRO A O 1
ATOM 783 N N . ALA A 1 105 ? 6.109 -23.422 -12.766 1 97.12 105 ALA A N 1
ATOM 784 C CA . ALA A 1 105 ? 7.316 -22.859 -12.172 1 97.12 105 ALA A CA 1
ATOM 785 C C . ALA A 1 105 ? 7.113 -21.391 -11.82 1 97.12 105 ALA A C 1
ATOM 787 O O . ALA A 1 105 ? 7.867 -20.828 -11.016 1 97.12 105 ALA A O 1
ATOM 788 N N . THR A 1 106 ? 6.141 -20.688 -12.383 1 98.31 106 THR A N 1
ATOM 789 C CA . THR A 1 106 ? 5.957 -19.266 -12.148 1 98.31 106 THR A CA 1
ATOM 790 C C . THR A 1 106 ? 4.738 -19.016 -11.273 1 98.31 106 THR A C 1
ATOM 792 O O . THR A 1 106 ? 4.609 -17.938 -10.664 1 98.31 106 THR A O 1
ATOM 795 N N . ALA A 1 107 ? 3.844 -19.953 -11.141 1 98.56 107 ALA A N 1
ATOM 796 C CA . ALA A 1 107 ? 2.508 -19.766 -10.586 1 98.56 107 ALA A CA 1
ATOM 797 C C . ALA A 1 107 ? 2.582 -19.266 -9.148 1 98.56 107 ALA A C 1
ATOM 799 O O . ALA A 1 107 ? 1.944 -18.266 -8.789 1 98.56 107 ALA A O 1
ATOM 800 N N . HIS A 1 108 ? 3.385 -19.891 -8.32 1 98.75 108 HIS A N 1
ATOM 801 C CA . HIS A 1 108 ? 3.428 -19.562 -6.898 1 98.75 108 HIS A CA 1
ATOM 802 C C . HIS A 1 108 ? 3.992 -18.156 -6.68 1 98.75 108 HIS A C 1
ATOM 804 O O . HIS A 1 108 ? 3.471 -17.391 -5.863 1 98.75 108 HIS A O 1
ATOM 810 N N . ARG A 1 109 ? 5.031 -17.797 -7.383 1 98.75 109 ARG A N 1
ATOM 811 C CA . ARG A 1 109 ? 5.645 -16.484 -7.215 1 98.75 109 ARG A CA 1
ATOM 812 C C . ARG A 1 109 ? 4.746 -15.383 -7.781 1 98.75 109 ARG A C 1
ATOM 814 O O . ARG A 1 109 ? 4.625 -14.312 -7.188 1 98.75 109 ARG A O 1
ATOM 821 N N . LEU A 1 110 ? 4.109 -15.656 -8.883 1 98.75 110 LEU A N 1
ATOM 822 C CA . LEU A 1 110 ? 3.168 -14.695 -9.445 1 98.75 110 LEU A CA 1
ATOM 823 C C . LEU A 1 110 ? 2.014 -14.438 -8.484 1 98.75 110 LEU A C 1
ATOM 825 O O . LEU A 1 110 ? 1.675 -13.281 -8.211 1 98.75 110 LEU A O 1
ATOM 829 N N . ILE A 1 111 ? 1.441 -15.523 -7.98 1 98.69 111 ILE A N 1
ATOM 830 C CA . ILE A 1 111 ? 0.277 -15.352 -7.117 1 98.69 111 ILE A CA 1
ATOM 831 C C . ILE A 1 111 ? 0.706 -14.742 -5.785 1 98.69 111 ILE A C 1
ATOM 833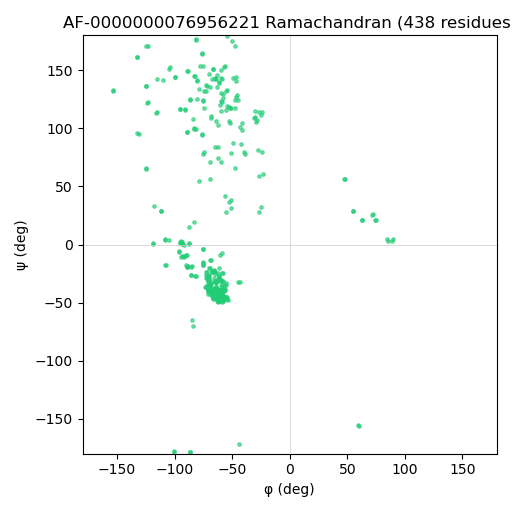 O O . ILE A 1 111 ? -0.058 -14 -5.16 1 98.69 111 ILE A O 1
ATOM 837 N N . SER A 1 112 ? 1.962 -15 -5.324 1 98.5 112 SER A N 1
ATOM 838 C CA . SER A 1 112 ? 2.486 -14.375 -4.113 1 98.5 112 SER A CA 1
ATOM 839 C C . SER A 1 112 ? 2.479 -12.852 -4.227 1 98.5 112 SER A C 1
ATOM 841 O O . SER A 1 112 ? 1.98 -12.164 -3.334 1 98.5 112 SER A O 1
ATOM 843 N N . VAL A 1 113 ? 2.973 -12.391 -5.316 1 98.12 113 VAL A N 1
ATOM 844 C CA . VAL A 1 113 ? 3.047 -10.945 -5.516 1 98.12 113 VAL A CA 1
ATOM 845 C C . VAL A 1 113 ? 1.64 -10.375 -5.684 1 98.12 113 VAL A C 1
ATOM 847 O O . VAL A 1 113 ? 1.332 -9.305 -5.164 1 98.12 113 VAL A O 1
ATOM 850 N N . ALA A 1 114 ? 0.788 -11.047 -6.371 1 98.5 114 ALA A N 1
ATOM 851 C CA . ALA A 1 114 ? -0.588 -10.594 -6.555 1 98.5 114 ALA A CA 1
ATOM 852 C C . ALA A 1 114 ? -1.31 -10.477 -5.215 1 98.5 114 ALA A C 1
ATOM 854 O O . ALA A 1 114 ? -2.025 -9.5 -4.973 1 98.5 114 ALA A O 1
ATOM 855 N N . VAL A 1 115 ? -1.143 -11.469 -4.367 1 98 115 VAL A N 1
ATOM 856 C CA . VAL A 1 115 ? -1.777 -11.469 -3.055 1 98 115 VAL A CA 1
ATOM 857 C C . VAL A 1 115 ? -1.183 -10.352 -2.195 1 98 115 VAL A C 1
ATOM 859 O O . VAL A 1 115 ? -1.908 -9.664 -1.478 1 98 115 VAL A O 1
ATOM 862 N N . LEU A 1 116 ? 0.124 -10.203 -2.254 1 96.06 116 LEU 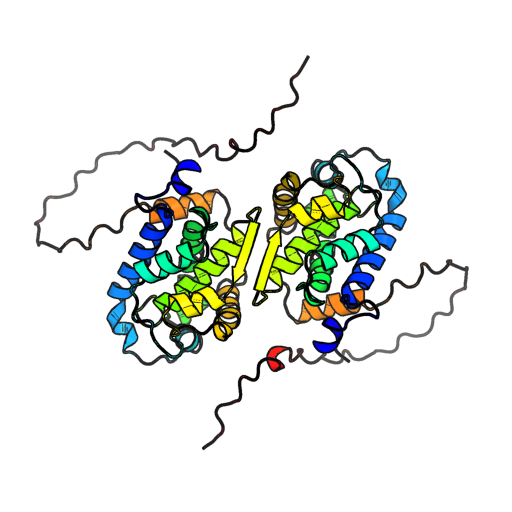A N 1
ATOM 863 C CA . LEU A 1 116 ? 0.778 -9.109 -1.542 1 96.06 116 LEU A CA 1
ATOM 864 C C . LEU A 1 116 ? 0.171 -7.77 -1.934 1 96.06 116 LEU A C 1
ATOM 866 O O . LEU A 1 116 ? -0.119 -6.938 -1.068 1 96.06 116 LEU A O 1
ATOM 870 N N . LEU A 1 117 ? -0.031 -7.582 -3.223 1 95.69 117 LEU A N 1
ATOM 871 C CA . LEU A 1 117 ? -0.609 -6.34 -3.723 1 95.69 117 LEU A CA 1
ATOM 872 C C . LEU A 1 117 ? -2.078 -6.223 -3.328 1 95.69 117 LEU A C 1
ATOM 874 O O . LEU A 1 117 ? -2.551 -5.137 -2.982 1 95.69 117 LEU A O 1
ATOM 878 N N . GLY A 1 118 ? -2.801 -7.305 -3.395 1 96.19 118 GLY A N 1
ATOM 879 C CA . GLY A 1 118 ? -4.188 -7.297 -2.961 1 96.19 118 GLY A CA 1
ATOM 880 C C . GLY A 1 118 ? -4.363 -6.867 -1.517 1 96.19 118 GLY A C 1
ATOM 881 O O . GLY A 1 118 ? -5.234 -6.055 -1.205 1 96.19 118 GLY A O 1
ATOM 882 N N . ALA A 1 119 ? -3.531 -7.406 -0.667 1 94.56 119 ALA A N 1
ATOM 883 C CA . ALA A 1 119 ? -3.584 -7.07 0.754 1 94.56 119 ALA A CA 1
ATOM 884 C C . ALA A 1 119 ? -3.182 -5.617 0.986 1 94.56 119 ALA A C 1
ATOM 886 O O . ALA A 1 119 ? -3.758 -4.938 1.839 1 94.56 119 ALA A O 1
ATOM 887 N N . LYS A 1 120 ? -2.219 -5.23 0.259 1 90.94 120 LYS A N 1
ATOM 888 C CA . LYS A 1 120 ? -1.701 -3.869 0.369 1 90.94 120 LYS A CA 1
ATOM 889 C C . LYS A 1 120 ? -2.768 -2.844 -0.004 1 90.94 120 LYS A C 1
ATOM 891 O O . LYS A 1 120 ? -2.873 -1.791 0.629 1 90.94 120 LYS A O 1
ATOM 896 N N . PHE A 1 121 ? -3.572 -3.129 -1.011 1 90.44 121 PHE A N 1
ATOM 897 C CA . PHE A 1 121 ? -4.398 -2.088 -1.606 1 90.44 121 PHE A CA 1
ATOM 898 C C . PHE A 1 121 ? -5.867 -2.289 -1.245 1 90.44 121 PHE A C 1
ATOM 900 O O . PHE A 1 121 ? -6.73 -1.523 -1.679 1 90.44 121 PHE A O 1
ATOM 907 N N . SER A 1 122 ? -6.164 -3.266 -0.416 1 87.5 122 SER A N 1
ATOM 908 C CA . SER A 1 122 ? -7.527 -3.426 0.076 1 87.5 122 SER A CA 1
ATOM 909 C C . SER A 1 122 ? -7.855 -2.387 1.144 1 87.5 122 SER A C 1
ATOM 911 O O . SER A 1 122 ? -9.016 -2.246 1.543 1 87.5 122 SER A O 1
ATOM 913 N N . SER A 1 123 ? -6.871 -1.517 1.564 1 74.81 123 SER A N 1
ATOM 914 C CA . SER A 1 123 ? -6.969 -0.415 2.516 1 74.81 123 SER A CA 1
ATOM 915 C C . SER A 1 123 ? -7.699 -0.843 3.785 1 74.81 123 SER A C 1
ATOM 917 O O . SER A 1 123 ? -8.633 -0.172 4.227 1 74.81 123 SER A O 1
ATOM 919 N N . PRO A 1 124 ? -7.199 -1.829 4.359 1 76.75 124 PRO A N 1
ATOM 920 C CA . PRO A 1 124 ? -7.82 -2.289 5.605 1 76.75 124 PRO A CA 1
ATOM 921 C C . PRO A 1 124 ? -7.48 -1.402 6.797 1 76.75 124 PRO A C 1
ATOM 923 O O . PRO A 1 124 ? -6.59 -0.554 6.707 1 76.75 124 PRO A O 1
ATOM 926 N N . ARG A 1 125 ? -8.273 -1.585 7.883 1 81.62 125 ARG A N 1
ATOM 927 C CA . ARG A 1 125 ? -7.949 -0.907 9.133 1 81.62 125 ARG A CA 1
ATOM 928 C C . ARG A 1 125 ? -6.648 -1.441 9.719 1 81.62 125 ARG A C 1
ATOM 930 O O . ARG A 1 125 ? -5.836 -0.674 10.242 1 81.62 125 ARG A O 1
ATOM 937 N N . TYR A 1 126 ? -6.551 -2.707 9.602 1 83.69 126 TYR A N 1
ATOM 938 C CA . TYR A 1 126 ? -5.328 -3.365 10.047 1 83.69 126 TYR A CA 1
ATOM 939 C C . TYR A 1 126 ? -4.719 -4.203 8.93 1 83.69 126 TYR A C 1
ATOM 941 O O . TYR A 1 126 ? -5.438 -4.871 8.188 1 83.69 126 TYR A O 1
ATOM 949 N N . TYR A 1 127 ? -3.473 -4.102 8.797 1 85.38 127 TYR A N 1
ATOM 950 C CA . TYR A 1 127 ? -2.717 -4.875 7.812 1 85.38 127 TYR A CA 1
ATOM 951 C C . TYR A 1 127 ? -1.273 -5.066 8.266 1 85.38 127 TYR A C 1
ATOM 953 O O . TYR A 1 127 ? -0.66 -4.145 8.805 1 85.38 127 TYR A O 1
ATOM 961 N N . GLU A 1 128 ? -0.875 -6.328 8.148 1 88.31 128 GLU A N 1
ATOM 962 C CA . GLU A 1 128 ? 0.525 -6.648 8.406 1 88.31 128 GLU A CA 1
ATOM 963 C C . GLU A 1 128 ? 1.17 -7.324 7.199 1 88.31 128 GLU A C 1
ATOM 965 O O . GLU A 1 128 ? 0.654 -8.328 6.695 1 88.31 128 GLU A O 1
ATOM 970 N N . ARG A 1 129 ? 2.232 -6.68 6.75 1 88.94 129 ARG A N 1
ATOM 971 C CA . ARG A 1 129 ? 3.047 -7.277 5.695 1 88.94 129 ARG A CA 1
ATOM 972 C C . ARG A 1 129 ? 4.176 -8.117 6.285 1 88.94 129 ARG A C 1
ATOM 974 O O . ARG A 1 129 ? 5.031 -7.598 7.004 1 88.94 129 ARG A O 1
ATOM 981 N N . ARG A 1 130 ? 4.16 -9.406 6.055 1 90.81 130 ARG A N 1
ATOM 982 C CA . ARG A 1 130 ? 5.203 -10.344 6.473 1 90.81 130 ARG A CA 1
ATOM 983 C C . ARG A 1 130 ? 5.625 -11.242 5.316 1 90.81 130 ARG A C 1
ATOM 985 O O . ARG A 1 130 ? 5.141 -12.375 5.195 1 90.81 130 ARG A O 1
ATOM 992 N N . VAL A 1 131 ? 6.637 -10.852 4.66 1 94.19 131 VAL A N 1
ATOM 993 C CA . VAL A 1 131 ? 7.031 -11.594 3.469 1 94.19 131 VAL A CA 1
ATOM 994 C C . VAL A 1 131 ? 7.582 -12.961 3.873 1 94.19 131 VAL A C 1
ATOM 996 O O . VAL A 1 131 ? 7.594 -13.898 3.07 1 94.19 131 VAL A O 1
ATOM 999 N N . GLU A 1 132 ? 8.039 -13.164 5.172 1 95.69 132 GLU A N 1
ATOM 1000 C CA . GLU A 1 132 ? 8.547 -14.438 5.672 1 95.69 132 GLU A CA 1
ATOM 1001 C C . GLU A 1 132 ? 7.469 -15.516 5.609 1 95.69 132 GLU A C 1
ATOM 1003 O O . GLU A 1 132 ? 7.777 -16.703 5.453 1 95.69 132 GLU A O 1
ATOM 1008 N N . SER A 1 133 ? 6.199 -15.125 5.707 1 96.12 133 SER A N 1
ATOM 1009 C CA . SER A 1 133 ? 5.117 -16.109 5.648 1 96.12 133 SER A CA 1
ATOM 1010 C C . SER A 1 133 ? 5.062 -16.797 4.285 1 96.12 133 SER A C 1
ATOM 1012 O O . SER A 1 133 ? 4.738 -17.969 4.195 1 96.12 133 SER A O 1
ATOM 1014 N N . PHE A 1 134 ? 5.41 -16.109 3.248 1 97 134 PHE A N 1
ATOM 1015 C CA . PHE A 1 134 ? 5.41 -16.688 1.914 1 97 134 PHE A CA 1
ATOM 1016 C C . PHE A 1 134 ? 6.52 -17.734 1.777 1 97 134 PHE A C 1
ATOM 1018 O O . PHE A 1 134 ? 6.344 -18.75 1.116 1 97 134 PHE A O 1
ATOM 1025 N N . GLN A 1 135 ? 7.637 -17.438 2.396 1 97.44 135 GLN A N 1
ATOM 1026 C CA . GLN A 1 135 ? 8.742 -18.391 2.424 1 97.44 135 GLN A CA 1
ATOM 1027 C C . GLN A 1 135 ? 8.352 -19.672 3.154 1 97.44 135 GLN A C 1
ATOM 1029 O O . GLN A 1 135 ? 8.492 -20.766 2.611 1 97.44 135 GLN A O 1
ATOM 1034 N N . VAL A 1 136 ? 7.789 -19.531 4.301 1 97.88 136 VAL A N 1
ATOM 1035 C CA . VAL A 1 136 ? 7.395 -20.656 5.133 1 97.88 136 VAL A CA 1
ATOM 1036 C C . VAL A 1 136 ? 6.289 -21.453 4.438 1 97.88 136 VAL A C 1
ATOM 1038 O O . VAL A 1 136 ? 6.355 -22.688 4.359 1 97.88 136 VAL A O 1
ATOM 1041 N N . CYS A 1 137 ? 5.305 -20.766 3.842 1 98.31 137 CYS A N 1
ATOM 1042 C CA . CYS A 1 137 ? 4.117 -21.406 3.285 1 98.31 137 CYS A CA 1
ATOM 1043 C C . CYS A 1 137 ? 4.438 -22.109 1.974 1 98.31 137 CYS A C 1
ATOM 1045 O O . CYS A 1 137 ? 3.689 -22.984 1.537 1 98.31 137 CYS A O 1
ATOM 1047 N N . SER A 1 138 ? 5.562 -21.781 1.326 1 98.19 138 SER A N 1
ATOM 1048 C CA . SER A 1 138 ? 5.973 -22.422 0.082 1 98.19 138 SER A CA 1
ATOM 1049 C C . SER A 1 138 ? 6.918 -23.594 0.349 1 98.19 138 SER A C 1
ATOM 1051 O O . SER A 1 138 ? 7.449 -24.188 -0.586 1 98.19 138 SER A O 1
ATOM 1053 N N . GLY A 1 139 ? 7.195 -23.906 1.651 1 97.5 139 GLY A N 1
ATOM 1054 C CA . GLY A 1 139 ? 8.195 -24.922 1.979 1 97.5 139 GLY A CA 1
ATOM 1055 C C . GLY A 1 139 ? 9.617 -24.453 1.714 1 97.5 139 GLY A C 1
ATOM 1056 O O . GLY A 1 139 ? 10.445 -25.234 1.248 1 97.5 139 GLY A O 1
ATOM 1057 N N . GLU A 1 140 ? 9.836 -23.156 1.754 1 97 140 GLU A N 1
ATOM 1058 C CA . GLU A 1 140 ? 11.156 -22.547 1.653 1 97 140 GLU A CA 1
ATOM 1059 C C . GLU A 1 140 ? 11.57 -22.359 0.196 1 97 140 GLU A C 1
ATOM 1061 O O . GLU A 1 140 ? 12.672 -21.875 -0.087 1 97 140 GLU A O 1
ATOM 1066 N N . SER A 1 141 ? 10.703 -22.688 -0.731 1 97.88 141 SER A N 1
ATOM 1067 C CA . SER A 1 141 ? 11.039 -22.578 -2.146 1 97.88 141 SER A CA 1
ATOM 1068 C C . SER A 1 141 ? 11.07 -21.109 -2.584 1 97.88 141 SER A C 1
ATOM 1070 O O . SER A 1 141 ? 11.805 -20.75 -3.51 1 97.88 141 SER A O 1
ATOM 1072 N N . ILE A 1 142 ? 10.164 -20.281 -2.039 1 98.06 142 ILE A N 1
ATOM 1073 C CA . ILE A 1 142 ? 10.164 -18.844 -2.26 1 98.06 142 ILE A CA 1
ATOM 1074 C C . ILE A 1 142 ? 10.898 -18.141 -1.113 1 98.06 142 ILE A C 1
ATOM 1076 O O . ILE A 1 142 ? 10.5 -18.266 0.048 1 98.06 142 ILE A O 1
ATOM 1080 N N . ARG A 1 143 ? 11.938 -17.516 -1.446 1 96.75 143 ARG A N 1
ATOM 1081 C CA . ARG A 1 143 ? 12.695 -16.797 -0.426 1 96.75 143 ARG A CA 1
ATOM 1082 C C . ARG A 1 143 ? 12.047 -15.445 -0.121 1 96.75 143 ARG A C 1
ATOM 1084 O O . ARG A 1 143 ? 11.57 -14.766 -1.028 1 96.75 143 ARG A O 1
ATOM 1091 N N . SER A 1 144 ? 12.023 -15.055 1.127 1 95.94 144 SER A N 1
ATOM 1092 C CA . SER A 1 144 ? 11.461 -13.766 1.525 1 95.94 144 SER A CA 1
ATOM 1093 C C . SER A 1 144 ? 12.172 -12.617 0.83 1 95.94 144 SER A C 1
ATOM 1095 O O . SER A 1 144 ? 11.547 -11.602 0.497 1 95.94 144 SER A O 1
ATOM 1097 N N . THR A 1 145 ? 13.469 -12.734 0.509 1 94.44 145 THR A N 1
ATOM 1098 C CA . THR A 1 145 ? 14.297 -11.672 -0.045 1 94.44 145 THR A CA 1
ATOM 1099 C C . THR A 1 145 ? 13.969 -11.438 -1.516 1 94.44 145 THR A C 1
ATOM 1101 O O . THR A 1 145 ? 14.32 -10.398 -2.08 1 94.44 145 THR A O 1
ATOM 1104 N N . GLU A 1 146 ? 13.297 -12.32 -2.148 1 96.12 146 GLU A N 1
ATOM 1105 C CA . GLU A 1 146 ? 13.031 -12.117 -3.57 1 96.12 146 GLU A CA 1
ATOM 1106 C C . GLU A 1 146 ? 11.68 -11.445 -3.791 1 96.12 146 GLU A C 1
ATOM 1108 O O . GLU A 1 146 ? 11.383 -11 -4.898 1 96.12 146 GLU A O 1
ATOM 1113 N N . LEU A 1 147 ? 10.852 -11.336 -2.74 1 95.94 147 LEU A N 1
ATOM 1114 C CA . LEU A 1 147 ? 9.484 -10.875 -2.924 1 95.94 147 LEU A CA 1
ATOM 1115 C C . LEU A 1 147 ? 9.453 -9.391 -3.271 1 95.94 147 LEU A C 1
ATOM 1117 O O . LEU A 1 147 ? 8.703 -8.969 -4.156 1 95.94 147 LEU A O 1
ATOM 1121 N N . CYS A 1 148 ? 10.297 -8.57 -2.627 1 92.44 148 CYS A N 1
ATOM 1122 C CA . CYS A 1 148 ? 10.289 -7.137 -2.893 1 92.44 148 CYS A CA 1
ATOM 1123 C C . CYS A 1 148 ? 10.734 -6.844 -4.32 1 92.44 148 CYS A C 1
ATOM 1125 O O . CYS A 1 148 ? 10.07 -6.098 -5.043 1 92.44 148 CYS A O 1
ATOM 1127 N N . PRO A 1 149 ? 11.836 -7.484 -4.789 1 94.38 149 PRO A N 1
ATOM 1128 C CA . PRO A 1 149 ? 12.203 -7.305 -6.195 1 94.38 149 PRO A CA 1
ATOM 1129 C C . PRO A 1 149 ? 11.125 -7.781 -7.156 1 94.38 149 PRO A C 1
ATOM 1131 O O . PRO A 1 149 ? 10.875 -7.141 -8.18 1 94.38 149 PRO A O 1
ATOM 1134 N N . LEU A 1 150 ? 10.477 -8.859 -6.883 1 97.44 150 LEU A N 1
ATOM 1135 C CA . LEU A 1 150 ? 9.406 -9.367 -7.734 1 97.44 150 LEU A CA 1
ATOM 1136 C C . LEU A 1 150 ? 8.219 -8.414 -7.746 1 97.44 150 LEU A C 1
ATOM 1138 O O . LEU A 1 150 ? 7.605 -8.195 -8.789 1 97.44 150 LEU A O 1
ATOM 1142 N N . GLU A 1 151 ? 7.93 -7.895 -6.562 1 96.62 151 GLU A N 1
ATOM 1143 C CA . GLU A 1 151 ? 6.871 -6.895 -6.469 1 96.62 151 GLU A CA 1
ATOM 1144 C C . GLU A 1 151 ? 7.172 -5.684 -7.348 1 96.62 151 GLU A C 1
ATOM 1146 O O . GLU A 1 151 ? 6.289 -5.18 -8.047 1 96.62 151 GLU A O 1
ATOM 1151 N N . LEU A 1 152 ? 8.438 -5.266 -7.383 1 93.75 152 LEU A N 1
ATOM 1152 C CA . LEU A 1 152 ? 8.836 -4.121 -8.195 1 93.75 152 LEU A CA 1
ATOM 1153 C C . LEU A 1 152 ? 8.688 -4.438 -9.68 1 93.75 152 LEU A C 1
ATOM 1155 O O . LEU A 1 152 ? 8.211 -3.602 -10.453 1 93.75 152 LEU A O 1
ATOM 1159 N N . LEU A 1 153 ? 9.109 -5.594 -10.078 1 96.5 153 LEU A N 1
ATOM 1160 C CA . LEU A 1 153 ? 8.961 -6.016 -11.469 1 96.5 153 LEU A CA 1
ATOM 1161 C C . LEU A 1 153 ? 7.492 -6.055 -11.875 1 96.5 153 LEU A C 1
ATOM 1163 O O . LEU A 1 153 ? 7.129 -5.621 -12.969 1 96.5 153 LEU A O 1
ATOM 1167 N N . PHE A 1 154 ? 6.707 -6.562 -10.984 1 97.81 154 PHE A N 1
ATOM 1168 C CA . PHE A 1 154 ? 5.266 -6.656 -11.188 1 97.81 154 PHE A CA 1
ATOM 1169 C C . PHE A 1 154 ? 4.652 -5.273 -11.359 1 97.81 154 PHE A C 1
ATOM 1171 O O . PHE A 1 154 ? 3.914 -5.031 -12.32 1 97.81 154 PHE A O 1
ATOM 1178 N N . LEU A 1 155 ? 4.98 -4.332 -10.484 1 95.38 155 LEU A N 1
ATOM 1179 C CA . LEU A 1 155 ? 4.461 -2.969 -10.523 1 95.38 155 LEU A CA 1
ATOM 1180 C C . LEU A 1 155 ? 4.93 -2.244 -11.781 1 95.38 155 LEU A C 1
ATOM 1182 O O . LEU A 1 155 ? 4.164 -1.508 -12.398 1 95.38 155 LEU A O 1
ATOM 1186 N N . ARG A 1 156 ? 6.164 -2.49 -12.172 1 95.06 156 ARG A N 1
ATOM 1187 C CA . ARG A 1 156 ? 6.684 -1.891 -13.398 1 95.06 156 ARG A CA 1
ATOM 1188 C C . ARG A 1 156 ? 5.914 -2.379 -14.617 1 95.06 156 ARG A C 1
ATOM 1190 O O . ARG A 1 156 ? 5.613 -1.597 -15.523 1 95.06 156 ARG A O 1
ATOM 1197 N N . ALA A 1 157 ? 5.617 -3.6 -14.609 1 97.25 157 ALA A N 1
ATOM 1198 C CA . ALA A 1 157 ? 4.855 -4.16 -15.727 1 97.25 157 ALA A CA 1
ATOM 1199 C C . ALA A 1 157 ? 3.473 -3.523 -15.82 1 97.25 157 ALA A C 1
ATOM 1201 O O . ALA A 1 157 ? 2.924 -3.371 -16.906 1 97.25 157 ALA A O 1
ATOM 1202 N N . LEU A 1 158 ? 2.943 -3.129 -14.695 1 96.75 158 LEU A N 1
ATOM 1203 C CA . LEU A 1 158 ? 1.631 -2.494 -14.641 1 96.75 158 LEU A CA 1
ATOM 1204 C C . LEU A 1 158 ? 1.749 -0.986 -14.844 1 96.75 158 LEU A C 1
ATOM 1206 O O . LEU A 1 158 ? 0.746 -0.27 -14.797 1 96.75 158 LEU A O 1
ATOM 1210 N N . ASP A 1 159 ? 2.922 -0.526 -15.031 1 93.69 159 ASP A N 1
ATOM 1211 C CA . ASP A 1 159 ? 3.207 0.904 -15.102 1 93.69 159 ASP A CA 1
ATOM 1212 C C . ASP A 1 159 ? 2.699 1.625 -13.852 1 93.69 159 ASP A C 1
ATOM 1214 O O . ASP A 1 159 ? 2.158 2.729 -13.945 1 93.69 159 ASP A O 1
ATOM 1218 N N . TYR A 1 160 ? 2.678 0.88 -12.75 1 91.44 160 TYR A N 1
ATOM 1219 C CA . TYR A 1 160 ? 2.297 1.348 -11.422 1 91.44 160 TYR A CA 1
ATOM 1220 C C . TYR A 1 160 ? 0.844 1.807 -11.398 1 91.44 160 TYR A C 1
ATOM 1222 O O . TYR A 1 160 ? 0.454 2.617 -10.555 1 91.44 160 TYR A O 1
ATOM 1230 N N . ARG A 1 161 ? 0.12 1.361 -12.305 1 91.44 161 ARG A N 1
ATOM 1231 C CA . ARG A 1 161 ? -1.321 1.588 -12.305 1 91.44 161 ARG A CA 1
ATOM 1232 C C . ARG A 1 161 ? -2.049 0.479 -11.555 1 91.44 161 ARG A C 1
ATOM 1234 O O . ARG A 1 161 ? -2.428 -0.534 -12.141 1 91.44 161 ARG A O 1
ATOM 1241 N N . VAL A 1 162 ? -2.348 0.746 -10.297 1 91.75 162 VAL A N 1
ATOM 1242 C CA . VAL A 1 162 ? -2.82 -0.321 -9.422 1 91.75 162 VAL A CA 1
ATOM 1243 C C . VAL A 1 162 ? -4.23 -0.001 -8.93 1 91.75 162 VAL A C 1
ATOM 1245 O O . VAL A 1 162 ? -4.832 -0.786 -8.195 1 91.75 162 VAL A O 1
ATOM 1248 N N . PHE A 1 163 ? -4.766 1.16 -9.398 1 92.69 163 PHE A N 1
ATOM 1249 C CA . PHE A 1 163 ? -6.086 1.531 -8.898 1 92.69 163 PHE A CA 1
ATOM 1250 C C . PHE A 1 163 ? -7.168 0.679 -9.547 1 92.69 163 PHE A C 1
ATOM 1252 O O . PHE A 1 163 ? -7.219 0.557 -10.773 1 92.69 163 PHE A O 1
ATOM 1259 N N . ILE A 1 164 ? -7.918 0.046 -8.727 1 93.69 164 ILE A N 1
ATOM 1260 C CA . ILE A 1 164 ? -9.094 -0.719 -9.117 1 93.69 164 ILE A CA 1
ATOM 1261 C C . ILE A 1 164 ? -10.344 -0.089 -8.516 1 93.69 164 ILE A C 1
ATOM 1263 O O . ILE A 1 164 ? -10.523 -0.086 -7.297 1 93.69 164 ILE A O 1
ATOM 1267 N N . ASP A 1 165 ? -11.227 0.453 -9.328 1 90.44 165 ASP A N 1
ATOM 1268 C CA . ASP A 1 165 ? -12.43 1.078 -8.789 1 90.44 165 ASP A CA 1
ATOM 1269 C C . ASP A 1 165 ? -13.5 0.034 -8.484 1 90.44 165 ASP A C 1
ATOM 1271 O O . ASP A 1 165 ? -13.312 -1.155 -8.75 1 90.44 165 ASP A O 1
ATOM 1275 N N . ASP A 1 166 ? -14.586 0.486 -7.941 1 90 166 ASP A N 1
ATOM 1276 C CA . ASP A 1 166 ? -15.633 -0.415 -7.473 1 90 166 ASP A CA 1
ATOM 1277 C C . ASP A 1 166 ? -16.203 -1.238 -8.625 1 90 166 ASP A C 1
ATOM 1279 O O . ASP A 1 166 ? -16.5 -2.424 -8.461 1 90 166 ASP A O 1
ATOM 1283 N N . GLU A 1 167 ? -16.359 -0.591 -9.742 1 93.12 167 GLU A N 1
ATOM 1284 C CA . GLU A 1 167 ? -16.922 -1.286 -10.898 1 93.12 167 GLU A CA 1
ATOM 1285 C C . GLU A 1 167 ? -15.984 -2.381 -11.398 1 93.12 167 GLU A C 1
ATOM 1287 O O . GLU A 1 167 ? -16.422 -3.504 -11.664 1 93.12 167 GLU A O 1
ATOM 1292 N N . GLU A 1 168 ? -14.711 -2.031 -11.516 1 93.38 168 GLU A N 1
ATOM 1293 C CA . GLU A 1 168 ? -13.711 -3.018 -11.922 1 93.38 168 GLU A CA 1
ATOM 1294 C C . GLU A 1 168 ? -13.617 -4.152 -10.906 1 93.38 168 GLU A C 1
ATOM 1296 O O . GLU A 1 168 ? -13.508 -5.32 -11.281 1 93.38 168 GLU A O 1
ATOM 1301 N N . PHE A 1 169 ? -13.68 -3.783 -9.688 1 95.12 169 PHE A N 1
ATOM 1302 C CA . PHE A 1 169 ? -13.641 -4.77 -8.609 1 95.12 169 PHE A CA 1
ATOM 1303 C C . PHE A 1 169 ? -14.781 -5.773 -8.758 1 95.12 169 PHE A C 1
ATOM 1305 O O . PHE A 1 169 ? -14.562 -6.984 -8.695 1 95.12 169 PHE A O 1
ATOM 1312 N N . ARG A 1 170 ? -15.93 -5.273 -8.953 1 93.88 170 ARG A N 1
ATOM 1313 C CA . ARG A 1 170 ? -17.109 -6.121 -9.102 1 93.88 170 ARG A CA 1
ATOM 1314 C C . ARG A 1 170 ? -17 -6.992 -10.352 1 93.88 170 ARG A C 1
ATOM 1316 O O . ARG A 1 170 ? -17.422 -8.148 -10.344 1 93.88 170 ARG A O 1
ATOM 1323 N N . ARG A 1 171 ? -16.469 -6.445 -11.367 1 93.75 171 ARG A N 1
ATOM 1324 C CA . ARG A 1 171 ? -16.266 -7.203 -12.602 1 93.75 171 ARG A CA 1
ATOM 1325 C C . ARG A 1 171 ? -15.328 -8.383 -12.367 1 93.75 171 ARG A C 1
ATOM 1327 O O . ARG A 1 171 ? -15.633 -9.508 -12.773 1 93.75 171 ARG A O 1
ATOM 1334 N N . PHE A 1 172 ? -14.281 -8.172 -11.703 1 92.88 172 PHE A N 1
ATOM 1335 C CA . PHE A 1 172 ? -13.328 -9.242 -11.445 1 92.88 172 PHE A CA 1
ATOM 1336 C C . PHE A 1 172 ? -13.922 -10.289 -10.516 1 92.88 172 PHE A C 1
ATOM 1338 O O . PHE A 1 172 ? -13.672 -11.484 -10.672 1 92.88 172 PHE A O 1
ATOM 1345 N N . PHE A 1 173 ? -14.672 -9.812 -9.562 1 94.94 173 PHE A N 1
ATOM 1346 C CA . PHE A 1 173 ? -15.328 -10.75 -8.664 1 94.94 173 PHE A CA 1
ATOM 1347 C C . PHE A 1 173 ? -16.281 -11.664 -9.43 1 94.94 173 PHE A C 1
ATOM 1349 O O . PHE A 1 173 ? -16.312 -12.875 -9.195 1 94.94 173 PHE A O 1
ATOM 1356 N N . ARG A 1 174 ? -17 -11.125 -10.344 1 92.19 174 ARG A N 1
ATOM 1357 C CA . ARG A 1 174 ? -17.922 -11.898 -11.164 1 92.19 174 ARG A CA 1
ATOM 1358 C C . ARG A 1 174 ? -17.172 -12.922 -12.016 1 92.19 174 ARG A C 1
ATOM 1360 O O . ARG A 1 174 ? -17.625 -14.055 -12.188 1 92.19 174 ARG A O 1
ATOM 1367 N N . ILE A 1 175 ? -16.109 -12.516 -12.523 1 90.12 175 ILE A N 1
ATOM 1368 C CA . ILE A 1 175 ? -15.289 -13.406 -13.336 1 90.12 175 ILE A CA 1
ATOM 1369 C C . ILE A 1 175 ? -14.797 -14.578 -12.484 1 90.12 175 ILE A C 1
ATOM 1371 O O . ILE A 1 175 ? -14.82 -15.727 -12.922 1 90.12 175 ILE A O 1
ATOM 1375 N N . LEU A 1 176 ? -14.406 -14.273 -11.281 1 91.06 176 LEU A N 1
ATOM 1376 C CA . LEU A 1 176 ? -13.922 -15.305 -10.367 1 91.06 176 LEU A CA 1
ATOM 1377 C C . LEU A 1 176 ? -15.031 -16.297 -10.023 1 91.06 176 LEU A C 1
ATOM 1379 O O . LEU A 1 176 ? -14.773 -17.484 -9.836 1 91.06 176 LEU A O 1
ATOM 1383 N N . GLU A 1 177 ? -16.156 -15.711 -9.898 1 89.5 177 GLU A N 1
ATOM 1384 C CA . GLU A 1 177 ? -17.281 -16.531 -9.492 1 89.5 177 GLU A CA 1
ATOM 1385 C C . GLU A 1 177 ? -17.734 -17.453 -10.633 1 89.5 177 GLU A C 1
ATOM 1387 O O . GLU A 1 177 ? -18.359 -18.484 -10.391 1 89.5 177 GLU A O 1
ATOM 1392 N N . ARG A 1 178 ? -17.516 -17.016 -11.82 1 80.31 178 ARG A N 1
ATOM 1393 C CA . ARG A 1 178 ? -17.938 -17.812 -12.969 1 80.31 178 ARG A CA 1
ATOM 1394 C C . ARG A 1 178 ? -17 -19 -13.18 1 80.31 178 ARG A C 1
ATOM 1396 O O . ARG A 1 178 ? -15.781 -18.844 -13.195 1 80.31 178 ARG A O 1
ATOM 1403 N N . ARG A 1 179 ? -17.234 -20.031 -12.305 1 58.75 179 ARG A N 1
ATOM 1404 C CA . ARG A 1 179 ? -16.531 -21.297 -12.242 1 58.75 179 ARG A CA 1
ATOM 1405 C C . ARG A 1 179 ? -15.898 -21.641 -13.586 1 58.75 179 ARG A C 1
ATOM 1407 O O . ARG A 1 179 ? -16.531 -21.516 -14.633 1 58.75 179 ARG A O 1
ATOM 1414 N N . PRO A 1 180 ? -14.477 -21.672 -13.656 1 52.31 180 PRO A N 1
ATOM 1415 C CA . PRO A 1 180 ? -14.047 -22.281 -14.914 1 52.31 180 PRO A CA 1
ATOM 1416 C C . PRO A 1 180 ? -14.844 -23.531 -15.273 1 52.31 180 PRO A C 1
ATOM 1418 O O . PRO A 1 180 ? -15.242 -24.281 -14.383 1 52.31 180 PRO A O 1
ATOM 1421 N N . ALA A 1 181 ? -15.812 -23.453 -16.172 1 42.94 181 ALA A N 1
ATOM 1422 C CA . ALA A 1 181 ? -16.422 -24.688 -16.641 1 42.94 181 ALA A CA 1
ATOM 1423 C C . ALA A 1 181 ? -15.422 -25.844 -16.609 1 42.94 181 ALA A C 1
ATOM 1425 O O . ALA A 1 181 ? -14.242 -25.656 -16.922 1 42.94 181 ALA A O 1
ATOM 1426 N N . PRO A 1 182 ? -15.625 -26.797 -15.68 1 41.31 182 PRO A N 1
ATOM 1427 C CA . PRO A 1 182 ? -14.742 -27.953 -15.836 1 41.31 182 PRO A CA 1
ATOM 1428 C C . PRO A 1 182 ? -14.336 -28.203 -17.297 1 41.31 182 PRO A C 1
ATOM 1430 O O . PRO A 1 182 ? -15.086 -27.844 -18.203 1 41.31 182 PRO A O 1
ATOM 1433 N N . ALA A 1 183 ? -13.055 -28.062 -17.594 1 37.88 183 ALA A N 1
ATOM 1434 C CA . ALA A 1 183 ? -12.688 -28.469 -18.938 1 37.88 183 ALA A CA 1
ATOM 1435 C C . ALA A 1 183 ? -13.641 -29.547 -19.469 1 37.88 183 ALA A C 1
ATOM 1437 O O . ALA A 1 183 ? -13.805 -30.594 -18.844 1 37.88 183 ALA A O 1
ATOM 1438 N N . ARG A 1 184 ? -14.82 -29.156 -19.984 1 33.44 184 ARG A N 1
ATOM 1439 C CA . ARG A 1 184 ? -15.625 -30.141 -20.703 1 33.44 184 ARG A CA 1
ATOM 1440 C C . ARG A 1 184 ? -14.742 -31.188 -21.359 1 33.44 184 ARG A C 1
ATOM 1442 O O . ARG A 1 184 ? -13.727 -30.859 -21.969 1 33.44 184 ARG A O 1
ATOM 1449 N N . SER A 1 185 ? -14.734 -32.312 -20.797 1 31.91 185 SER A N 1
ATOM 1450 C CA . SER A 1 185 ? -14.414 -33.438 -21.688 1 31.91 185 SER A CA 1
ATOM 1451 C C . SER A 1 185 ? -15.078 -33.25 -23.047 1 31.91 185 SER A C 1
ATOM 1453 O O . SER A 1 185 ? -16.297 -33.094 -23.141 1 31.91 185 SER A O 1
ATOM 1455 N N . VAL A 1 186 ? -14.57 -32.469 -23.922 1 30.5 186 VAL A N 1
ATOM 1456 C CA . VAL A 1 186 ? -14.961 -32.469 -25.328 1 30.5 186 VAL A CA 1
ATOM 1457 C C . VAL A 1 186 ? -15.492 -33.844 -25.719 1 30.5 186 VAL A C 1
ATOM 1459 O O . VAL A 1 186 ? -14.719 -34.781 -25.922 1 30.5 186 VAL A O 1
ATOM 1462 N N . ALA A 1 187 ? -16.578 -34.375 -25.062 1 27.83 187 ALA A N 1
ATOM 1463 C CA . ALA A 1 187 ? -17.312 -35.344 -25.844 1 27.83 187 ALA A CA 1
ATOM 1464 C C . ALA A 1 187 ? -17.859 -34.75 -27.125 1 27.83 187 ALA A C 1
ATOM 1466 O O . ALA A 1 187 ? -18.234 -33.562 -27.156 1 27.83 187 ALA A O 1
ATOM 1467 N N . CYS A 1 188 ? -17.703 -35.312 -28.281 1 23.25 188 CYS A N 1
ATOM 1468 C CA . CYS A 1 188 ? -18.047 -35.188 -29.688 1 23.25 188 CYS A CA 1
ATOM 1469 C C . CYS A 1 188 ? -19.547 -35 -29.859 1 23.25 188 CYS A C 1
ATOM 1471 O O . CYS A 1 188 ? -20.297 -35.938 -29.984 1 23.25 188 CYS A O 1
ATOM 1473 N N . ALA A 1 189 ? -20.266 -34.219 -28.953 1 24.52 189 ALA A N 1
ATOM 1474 C CA . ALA A 1 189 ? -21.656 -34.156 -29.391 1 24.52 189 ALA A CA 1
ATOM 1475 C C . ALA A 1 189 ? -21.812 -33.344 -30.656 1 24.52 189 ALA A C 1
ATOM 1477 O O . ALA A 1 189 ? -21.125 -32.312 -30.828 1 24.52 189 ALA A O 1
ATOM 1478 N N . ALA A 1 190 ? -22.609 -33.812 -31.688 1 21.77 190 ALA A N 1
ATOM 1479 C CA . ALA A 1 190 ? -23.156 -33.406 -33 1 21.77 190 ALA A CA 1
ATOM 1480 C C . ALA A 1 190 ? -23.906 -32.094 -32.906 1 21.77 190 ALA A C 1
ATOM 1482 O O . ALA A 1 190 ? -24.359 -31.703 -31.828 1 21.77 190 ALA A O 1
ATOM 1483 N N . LYS A 1 191 ? -24.484 -31.516 -33.938 1 21.78 191 LYS A N 1
ATOM 1484 C CA . LYS A 1 191 ? -24.766 -30.406 -34.812 1 21.78 191 LYS A CA 1
ATOM 1485 C C . LYS A 1 191 ? -26 -29.625 -34.375 1 21.78 191 LYS A C 1
ATOM 1487 O O . LYS A 1 191 ? -26.5 -28.781 -35.125 1 21.78 191 LYS A O 1
ATOM 1492 N N . LYS A 1 192 ? -26.828 -29.859 -33.312 1 24.72 192 LYS A N 1
ATOM 1493 C CA . LYS A 1 192 ? -28.047 -29.234 -33.844 1 24.72 192 LYS A CA 1
ATOM 1494 C C . LYS A 1 192 ? -28 -27.719 -33.656 1 24.72 192 LYS A C 1
ATOM 1496 O O . LYS A 1 192 ? -27.656 -27.219 -32.594 1 24.72 192 LYS A O 1
ATOM 1501 N N . ARG A 1 193 ? -28.172 -26.953 -34.719 1 20.47 193 ARG A N 1
ATOM 1502 C CA . ARG A 1 193 ? -28.219 -25.562 -35.156 1 20.47 193 ARG A CA 1
ATOM 1503 C C . ARG A 1 193 ? -29.094 -24.719 -34.25 1 20.47 193 ARG A C 1
ATOM 1505 O O . ARG A 1 193 ? -30 -25.25 -33.594 1 20.47 193 ARG A O 1
ATOM 1512 N N . LYS A 1 194 ? -29.109 -23.406 -34.375 1 21.17 194 LYS A N 1
ATOM 1513 C CA . LYS A 1 194 ? -28.781 -22.031 -34.062 1 21.17 194 LYS A CA 1
ATOM 1514 C C . LYS A 1 194 ? -30.047 -21.234 -33.688 1 21.17 194 LYS A C 1
ATOM 1516 O O . LYS A 1 194 ? -30.547 -20.484 -34.531 1 21.17 194 LYS A O 1
ATOM 1521 N N . ALA A 1 195 ? -31.094 -21.844 -33.031 1 21.16 195 ALA A N 1
ATOM 1522 C CA . ALA A 1 195 ? -32.188 -20.875 -33.125 1 21.16 195 ALA A CA 1
ATOM 1523 C C . ALA A 1 195 ? -31.891 -19.625 -32.312 1 21.16 195 ALA A C 1
ATOM 1525 O O . ALA A 1 195 ? -31.219 -19.688 -31.266 1 21.16 195 ALA A O 1
ATOM 1526 N N . GLU A 1 196 ? -32.219 -18.312 -32.688 1 19.19 196 GLU A N 1
ATOM 1527 C CA . GLU A 1 196 ? -32 -16.875 -32.719 1 19.19 196 GLU A CA 1
ATOM 1528 C C . GLU A 1 196 ? -32.656 -16.203 -31.5 1 19.19 196 GLU A C 1
ATOM 1530 O O . GLU A 1 196 ? -32.719 -14.969 -31.438 1 19.19 196 GLU A O 1
ATOM 1535 N N . GLU A 1 197 ? -33.062 -16.906 -30.438 1 20.55 197 GLU A N 1
ATOM 1536 C CA . GLU A 1 197 ? -34.062 -16.078 -29.781 1 20.55 197 GLU A CA 1
ATOM 1537 C C . GLU A 1 197 ? -33.438 -14.859 -29.125 1 20.55 197 GLU A C 1
ATOM 1539 O O . GLU A 1 197 ? -32.312 -14.938 -28.625 1 20.55 197 GLU A O 1
ATOM 1544 N N . GLU A 1 198 ? -34.125 -13.695 -29.062 1 20.42 198 GLU A N 1
ATOM 1545 C CA . GLU A 1 198 ? -34.125 -12.242 -28.875 1 20.42 198 GLU A CA 1
ATOM 1546 C C . GLU A 1 198 ? -34.031 -11.875 -27.391 1 20.42 198 GLU A C 1
ATOM 1548 O O . GLU A 1 198 ? -35.031 -11.953 -26.672 1 20.42 198 GLU A O 1
ATOM 1553 N N . VAL A 1 199 ? -33.062 -12.344 -26.656 1 19 199 VAL A N 1
ATOM 1554 C CA . VAL A 1 199 ? -33.156 -12.133 -25.219 1 19 199 VAL A CA 1
ATOM 1555 C C . VAL A 1 199 ? -33 -10.648 -24.891 1 19 199 VAL A C 1
ATOM 1557 O O . VAL A 1 199 ? -32.031 -10.016 -25.344 1 19 199 VAL A O 1
ATOM 1560 N N . GLU A 1 200 ? -34.031 -9.969 -24.453 1 20.31 200 GLU A N 1
ATOM 1561 C CA . GLU A 1 200 ? -34.312 -8.609 -24 1 20.31 200 GLU A CA 1
ATOM 1562 C C . GLU A 1 200 ? -33.438 -8.227 -22.812 1 20.31 200 GLU A C 1
ATOM 1564 O O . GLU A 1 200 ? -33.25 -9.023 -21.891 1 20.31 200 GLU A O 1
ATOM 1569 N N . PRO A 1 201 ? -32.688 -7.059 -22.906 1 19.31 201 PRO A N 1
ATOM 1570 C CA . PRO A 1 201 ? -31.594 -6.492 -22.141 1 19.31 201 PRO A CA 1
ATOM 1571 C C . PRO A 1 201 ? -32 -6.043 -20.75 1 19.31 201 PRO A C 1
ATOM 1573 O O . PRO A 1 201 ? -32.844 -5.148 -20.609 1 19.31 201 PRO A O 1
ATOM 1576 N N . ARG A 1 202 ? -32.281 -6.871 -19.844 1 18.36 202 ARG A N 1
ATOM 1577 C CA . ARG A 1 202 ? -32.719 -6.438 -18.516 1 18.36 202 ARG A CA 1
ATOM 1578 C C . ARG A 1 202 ? -31.656 -5.578 -17.844 1 18.36 202 ARG A C 1
ATOM 1580 O O . ARG A 1 202 ? -30.469 -5.918 -17.859 1 18.36 202 ARG A O 1
ATOM 1587 N N . ARG A 1 203 ? -31.922 -4.285 -17.578 1 18.89 203 ARG A N 1
ATOM 1588 C CA . ARG A 1 203 ? -31.234 -3.154 -16.953 1 18.89 203 ARG A CA 1
ATOM 1589 C C . ARG A 1 203 ? -30.875 -3.455 -15.508 1 18.89 203 ARG A C 1
ATOM 1591 O O . ARG A 1 203 ? -31.75 -3.666 -14.672 1 18.89 203 ARG A O 1
ATOM 1598 N N . VAL A 1 204 ? -29.938 -4.32 -15.312 1 16.97 204 VAL A N 1
ATOM 1599 C CA . VAL A 1 204 ? -29.609 -4.684 -13.938 1 16.97 204 VAL A CA 1
ATOM 1600 C C . VAL A 1 204 ? -29.109 -3.451 -13.18 1 16.97 204 VAL A C 1
ATOM 1602 O O . VAL A 1 204 ? -28.266 -2.709 -13.672 1 16.97 204 VAL A O 1
ATOM 1605 N N . ARG A 1 205 ? -29.922 -2.891 -12.367 1 16.92 205 ARG A N 1
ATOM 1606 C CA . ARG A 1 205 ? -29.766 -1.814 -11.391 1 16.92 205 ARG A CA 1
ATOM 1607 C C . ARG A 1 205 ? -28.578 -2.094 -10.461 1 16.92 205 ARG A C 1
ATOM 1609 O O . ARG A 1 205 ? -28.484 -3.178 -9.883 1 16.92 205 ARG A O 1
ATOM 1616 N N . ALA A 1 206 ? -27.469 -1.386 -10.68 1 17.73 206 ALA A N 1
ATOM 1617 C CA . ALA A 1 206 ? -26.125 -1.314 -10.141 1 17.73 206 ALA A CA 1
ATOM 1618 C C . ALA A 1 206 ? -26.141 -1.222 -8.617 1 17.73 206 ALA A C 1
ATOM 1620 O O . ALA A 1 206 ? -27.062 -0.648 -8.039 1 17.73 206 ALA A O 1
ATOM 1621 N N . CYS A 1 207 ? -25.125 -1.892 -7.938 1 18.06 207 CYS A N 1
ATOM 1622 C CA . CYS A 1 207 ? -24.75 -2.332 -6.602 1 18.06 207 CYS A CA 1
ATOM 1623 C C . CYS A 1 207 ? -24.422 -1.143 -5.703 1 18.06 207 CYS A C 1
ATOM 1625 O O . CYS A 1 207 ? -23.641 -0.271 -6.074 1 18.06 207 CYS A O 1
ATOM 1627 N N . GLN A 1 208 ? -25.297 -0.833 -4.707 1 20.66 208 GLN A N 1
ATOM 1628 C CA . GLN A 1 208 ? -25.359 -0.032 -3.49 1 20.66 208 GLN A CA 1
ATOM 1629 C C . GLN A 1 208 ? -24.203 -0.364 -2.553 1 20.66 208 GLN A C 1
ATOM 1631 O O . GLN A 1 208 ? -24.359 -1.161 -1.625 1 20.66 208 GLN A O 1
ATOM 1636 N N . LEU A 1 209 ? -23.094 -0.622 -3.008 1 21.52 209 LEU A N 1
ATOM 1637 C CA . LEU A 1 209 ? -22.109 -0.991 -1.997 1 21.52 209 LEU A CA 1
ATOM 1638 C C . LEU A 1 209 ? -21.906 0.143 -0.999 1 21.52 209 LEU A C 1
ATOM 1640 O O . LEU A 1 209 ? -21.016 0.073 -0.149 1 21.52 209 LEU A O 1
ATOM 1644 N N . ALA A 1 210 ? -22.469 1.405 -1.219 1 21.02 210 ALA A N 1
ATOM 1645 C CA . ALA A 1 210 ? -22.25 2.502 -0.279 1 21.02 210 ALA A CA 1
ATOM 1646 C C . ALA A 1 210 ? -22.797 2.158 1.104 1 21.02 210 ALA A C 1
ATOM 1648 O O . ALA A 1 210 ? -22.719 2.971 2.027 1 21.02 210 ALA A O 1
ATOM 1649 N N . ALA A 1 211 ? -23.688 1.214 1.18 1 22.98 211 ALA A N 1
ATOM 1650 C CA . ALA A 1 211 ? -24.594 1.127 2.32 1 22.98 211 ALA A CA 1
ATOM 1651 C C . ALA A 1 211 ? -23.828 0.828 3.607 1 22.98 211 ALA A C 1
ATOM 1653 O O . ALA A 1 211 ? -24.422 0.758 4.688 1 22.98 211 ALA A O 1
ATOM 1654 N N . ARG A 1 212 ? -22.75 0.113 3.5 1 25.03 212 ARG A N 1
ATOM 1655 C CA . ARG A 1 212 ? -22.438 -0.329 4.855 1 25.03 212 ARG A CA 1
ATOM 1656 C C . ARG A 1 212 ? -22.141 0.86 5.766 1 25.03 212 ARG A C 1
ATOM 1658 O O . ARG A 1 212 ? -22.312 0.771 6.98 1 25.03 212 ARG A O 1
ATOM 1665 N N . TYR A 1 213 ? -21.25 1.9 5.367 1 23.89 213 TYR A N 1
ATOM 1666 C CA . TYR A 1 213 ? -21.031 2.877 6.43 1 23.89 213 TYR A CA 1
ATOM 1667 C C . TYR A 1 213 ? -22.141 3.916 6.457 1 23.89 213 TYR A C 1
ATOM 1669 O O . TYR A 1 213 ? -22.625 4.348 5.406 1 23.89 213 TYR A O 1
ATOM 1677 N N . GLY A 1 214 ? -23.094 3.832 7.301 1 23.95 214 GLY A N 1
ATOM 1678 C CA . GLY A 1 214 ? -24.219 4.609 7.824 1 23.95 214 GLY A CA 1
ATOM 1679 C C . GLY A 1 214 ? -24.016 6.105 7.68 1 23.95 214 GLY A C 1
ATOM 1680 O O . GLY A 1 214 ? -23.906 6.82 8.68 1 23.95 214 GLY A O 1
ATOM 1681 N N . ILE A 1 215 ? -23.422 6.613 6.805 1 23.03 215 ILE A N 1
ATOM 1682 C CA . ILE A 1 215 ? -23.469 8.07 6.887 1 23.03 215 ILE A CA 1
ATOM 1683 C C . ILE A 1 215 ? -24.891 8.562 6.688 1 23.03 215 ILE A C 1
ATOM 1685 O O . ILE A 1 215 ? -25.484 8.375 5.613 1 23.03 215 ILE A O 1
ATOM 1689 N N . SER A 1 216 ? -25.75 8.578 7.805 1 23.11 216 SER A N 1
ATOM 1690 C CA . SER A 1 216 ? -27.062 9.203 7.91 1 23.11 216 SER A CA 1
ATOM 1691 C C . SER A 1 216 ? -27.047 10.625 7.34 1 23.11 216 SER A C 1
ATOM 1693 O O . SER A 1 216 ? -26.031 11.32 7.438 1 23.11 216 SER A O 1
ATOM 1695 N N . GLY A 1 217 ? -27.891 11.031 6.48 1 22.48 217 GLY A N 1
ATOM 1696 C CA . GLY A 1 217 ? -28.312 12.266 5.84 1 22.48 217 GLY A CA 1
ATOM 1697 C C . GLY A 1 217 ? -28.781 13.32 6.828 1 22.48 217 GLY A C 1
ATOM 1698 O O . GLY A 1 217 ? -29.219 12.992 7.93 1 22.48 217 GLY A O 1
ATOM 1699 N N . PHE A 1 218 ? -28.344 14.625 6.855 1 21.81 218 PHE A N 1
ATOM 1700 C CA . PHE A 1 218 ? -28.891 15.812 7.5 1 21.81 218 PHE A CA 1
ATOM 1701 C C . PHE A 1 218 ? -30.375 15.961 7.184 1 21.81 218 PHE A C 1
ATOM 1703 O O . PHE A 1 218 ? -30.75 16.062 6.016 1 21.81 218 PHE A O 1
ATOM 1710 N N . ASN A 1 219 ? -31.297 15.375 7.906 1 19.69 219 ASN A N 1
ATOM 1711 C CA . ASN A 1 219 ? -32.75 15.625 7.82 1 19.69 219 ASN A CA 1
ATOM 1712 C C . ASN A 1 219 ? -33.031 17.125 7.805 1 19.69 219 ASN A C 1
ATOM 1714 O O . ASN A 1 219 ? -32.344 17.906 8.461 1 19.69 219 ASN A O 1
ATOM 1718 N N . GLN A 1 220 ? -34.094 17.625 6.922 1 21.14 220 GLN A N 1
ATOM 1719 C CA . GLN A 1 220 ? -34.875 18.859 6.68 1 21.14 220 GLN A CA 1
ATOM 1720 C C . GLN A 1 220 ? -35.344 19.469 7.992 1 21.14 220 GLN A C 1
ATOM 1722 O O . GLN A 1 220 ? -35.406 18.781 9.016 1 21.14 220 GLN A O 1
ATOM 1727 N N . SER A 1 221 ? -36.312 20.625 7.762 1 19.53 221 SER A N 1
ATOM 1728 C CA . SER A 1 221 ? -37.406 21.109 8.594 1 19.53 221 SER A CA 1
ATOM 1729 C C . SER A 1 221 ? -38.375 19.984 8.945 1 19.53 221 SER A C 1
ATOM 1731 O O . SER A 1 221 ? -38.656 19.109 8.109 1 19.53 221 SER A O 1
ATOM 1733 N N . MET B 1 1 ? 26.312 16.641 -4.324 1 44.81 1 MET B N 1
ATOM 1734 C CA . MET B 1 1 ? 26.328 15.18 -4.289 1 44.81 1 MET B CA 1
ATOM 1735 C C . MET B 1 1 ? 24.938 14.633 -3.984 1 44.81 1 MET B C 1
ATOM 1737 O O . MET B 1 1 ? 24.219 15.18 -3.135 1 44.81 1 MET B O 1
ATOM 1741 N N . ALA B 1 2 ? 24.516 13.727 -4.773 1 55.72 2 ALA B N 1
ATOM 1742 C CA . ALA B 1 2 ? 23.188 13.133 -4.602 1 55.72 2 ALA B CA 1
ATOM 1743 C C . ALA B 1 2 ? 23.062 12.453 -3.24 1 55.72 2 ALA B C 1
ATOM 1745 O O . ALA B 1 2 ? 23.984 11.766 -2.795 1 55.72 2 ALA B O 1
ATOM 1746 N N . PRO B 1 3 ? 22.094 13 -2.527 1 61.53 3 PRO B N 1
ATOM 1747 C CA . PRO B 1 3 ? 21.938 12.328 -1.234 1 61.53 3 PRO B CA 1
ATOM 1748 C C . PRO B 1 3 ? 21.922 10.812 -1.356 1 61.53 3 PRO B C 1
ATOM 1750 O O . PRO B 1 3 ? 21.375 10.273 -2.322 1 61.53 3 PRO B O 1
ATOM 1753 N N . SER B 1 4 ? 22.766 10.133 -0.597 1 71.62 4 SER B N 1
ATOM 1754 C CA . SER B 1 4 ? 22.859 8.68 -0.574 1 71.62 4 SER B CA 1
ATOM 1755 C C . SER B 1 4 ? 21.734 8.055 0.238 1 71.62 4 SER B C 1
ATOM 1757 O O . SER B 1 4 ? 21.031 8.758 0.976 1 71.62 4 SER B O 1
ATOM 1759 N N . ALA B 1 5 ? 21.391 6.836 -0.098 1 75.62 5 ALA B N 1
ATOM 1760 C CA . ALA B 1 5 ? 20.469 6.055 0.716 1 75.62 5 ALA B CA 1
ATOM 1761 C C . ALA B 1 5 ? 20.781 6.195 2.201 1 75.62 5 ALA B C 1
ATOM 1763 O O . ALA B 1 5 ? 19.875 6.258 3.035 1 75.62 5 ALA B O 1
ATOM 1764 N N . SER B 1 6 ? 22.062 6.359 2.508 1 82.44 6 SER B N 1
ATOM 1765 C CA . SER B 1 6 ? 22.5 6.488 3.895 1 82.44 6 SER B CA 1
ATOM 1766 C C . SER B 1 6 ? 22.016 7.797 4.512 1 82.44 6 SER B C 1
ATOM 1768 O O . SER B 1 6 ? 21.719 7.852 5.703 1 82.44 6 SER B O 1
ATOM 1770 N N . ASP B 1 7 ? 21.922 8.758 3.727 1 87.19 7 ASP B N 1
ATOM 1771 C CA . ASP B 1 7 ? 21.453 10.047 4.23 1 87.19 7 ASP B CA 1
ATOM 1772 C C . ASP B 1 7 ? 19.969 9.992 4.609 1 87.19 7 ASP B C 1
ATOM 1774 O O . ASP B 1 7 ? 19.562 10.586 5.609 1 87.19 7 ASP B O 1
ATOM 1778 N N . VAL B 1 8 ? 19.219 9.266 3.9 1 89.94 8 VAL B N 1
ATOM 1779 C CA . VAL B 1 8 ? 17.781 9.141 4.125 1 89.94 8 VAL B CA 1
ATOM 1780 C C . VAL B 1 8 ? 17.516 8.352 5.402 1 89.94 8 VAL B C 1
ATOM 1782 O O . VAL B 1 8 ? 16.578 8.641 6.141 1 89.94 8 VAL B O 1
ATOM 1785 N N . LEU B 1 9 ? 18.438 7.398 5.719 1 89.88 9 LEU B N 1
ATOM 1786 C CA . LEU B 1 9 ? 18.219 6.453 6.809 1 89.88 9 LEU B CA 1
ATOM 1787 C C . LEU B 1 9 ? 18.875 6.949 8.094 1 89.88 9 LEU B C 1
ATOM 1789 O O . LEU B 1 9 ? 18.797 6.273 9.125 1 89.88 9 LEU B O 1
ATOM 1793 N N . ARG B 1 10 ? 19.469 8.109 8.031 1 90.94 10 ARG B N 1
ATOM 1794 C CA . ARG B 1 10 ? 20.156 8.648 9.203 1 90.94 10 ARG B CA 1
ATOM 1795 C C . ARG B 1 10 ? 19.172 8.93 10.336 1 90.94 10 ARG B C 1
ATOM 1797 O O . ARG B 1 10 ? 18.078 9.43 10.094 1 90.94 10 ARG B O 1
ATOM 1804 N N . LEU B 1 11 ? 19.609 8.68 11.539 1 93.75 11 LEU B N 1
ATOM 1805 C CA . LEU B 1 11 ? 18.812 8.914 12.742 1 93.75 11 LEU B CA 1
ATOM 1806 C C . LEU B 1 11 ? 19.297 10.156 13.477 1 93.75 11 LEU B C 1
ATOM 1808 O O . LEU B 1 11 ? 20.453 10.562 13.328 1 93.75 11 LEU B O 1
ATOM 1812 N N . ASP B 1 12 ? 18.422 10.758 14.141 1 91.81 12 ASP B N 1
ATOM 1813 C CA . ASP B 1 12 ? 18.812 11.883 14.977 1 91.81 12 ASP B CA 1
ATOM 1814 C C . ASP B 1 12 ? 19.266 11.422 16.359 1 91.81 12 ASP B C 1
ATOM 1816 O O . ASP B 1 12 ? 19.469 10.227 16.578 1 91.81 12 ASP B O 1
ATOM 1820 N N . GLY B 1 13 ? 19.609 12.367 17.188 1 89.69 13 GLY B N 1
ATOM 1821 C CA . GLY B 1 13 ? 20.125 12.07 18.516 1 89.69 13 GLY B CA 1
ATOM 1822 C C . GLY B 1 13 ? 19.172 11.25 19.359 1 89.69 13 GLY B C 1
ATOM 1823 O O . GLY B 1 13 ? 19.594 10.547 20.281 1 89.69 13 GLY B O 1
ATOM 1824 N N . ASN B 1 14 ? 17.859 11.281 19.109 1 91.5 14 ASN B N 1
ATOM 1825 C CA . ASN B 1 14 ? 16.844 10.547 19.875 1 91.5 14 ASN B CA 1
ATOM 1826 C C . ASN B 1 14 ? 16.531 9.203 19.234 1 91.5 14 ASN B C 1
ATOM 1828 O O . ASN B 1 14 ? 15.625 8.492 19.688 1 91.5 14 ASN B O 1
ATOM 1832 N N . GLY B 1 15 ? 17.188 8.82 18.109 1 93.25 15 GLY B N 1
ATOM 1833 C CA . GLY B 1 15 ? 16.953 7.547 17.438 1 93.25 15 GLY B CA 1
ATOM 1834 C C . GLY B 1 15 ? 15.852 7.605 16.406 1 93.25 15 GLY B C 1
ATOM 1835 O O . GLY B 1 15 ? 15.445 6.574 15.867 1 93.25 15 GLY B O 1
ATOM 1836 N N . ASN B 1 16 ? 15.336 8.7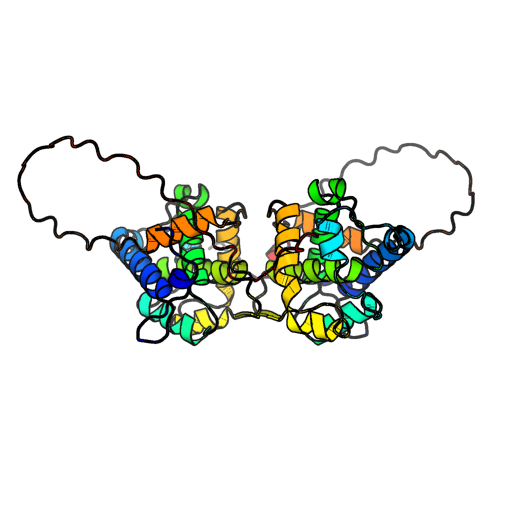97 16.234 1 95.44 16 ASN B N 1
ATOM 1837 C CA . ASN B 1 16 ? 14.312 8.977 15.203 1 95.44 16 ASN B CA 1
ATOM 1838 C C . ASN B 1 16 ? 14.922 9.305 13.844 1 95.44 16 ASN B C 1
ATOM 1840 O O . ASN B 1 16 ? 16.016 9.859 13.773 1 95.44 16 ASN B O 1
ATOM 1844 N N . PRO B 1 17 ? 14.219 8.867 12.805 1 95.88 17 PRO B N 1
ATOM 1845 C CA . PRO B 1 17 ? 14.695 9.312 11.492 1 95.88 17 PRO B CA 1
ATOM 1846 C C . PRO B 1 17 ? 14.805 10.836 11.391 1 95.88 17 PRO B C 1
ATOM 1848 O O . PRO B 1 17 ? 13.859 11.547 11.742 1 95.88 17 PRO B O 1
ATOM 1851 N N . ARG B 1 18 ? 15.875 11.32 10.898 1 95.75 18 ARG B N 1
ATOM 1852 C CA . ARG B 1 18 ? 16.078 12.758 10.727 1 95.75 18 ARG B CA 1
ATOM 1853 C C . ARG B 1 18 ? 15 13.359 9.828 1 95.75 18 ARG B C 1
ATOM 1855 O O . ARG B 1 18 ? 14.57 14.492 10.039 1 95.75 18 ARG B O 1
ATOM 1862 N N . THR B 1 19 ? 14.586 12.562 8.867 1 96.94 19 THR B N 1
ATOM 1863 C CA . THR B 1 19 ? 13.602 13.031 7.898 1 96.94 19 THR B CA 1
ATOM 1864 C C . THR B 1 19 ? 12.258 13.297 8.578 1 96.94 19 THR B C 1
ATOM 1866 O O . THR B 1 19 ? 11.453 14.078 8.07 1 96.94 19 THR B O 1
ATOM 1869 N N . LEU B 1 20 ? 11.984 12.695 9.727 1 97.75 20 LEU B N 1
ATOM 1870 C CA . LEU B 1 20 ? 10.781 12.969 10.508 1 97.75 20 LEU B CA 1
ATOM 1871 C C . LEU B 1 20 ? 10.742 14.43 10.953 1 97.75 20 LEU B C 1
ATOM 1873 O O . LEU B 1 20 ? 9.734 15.117 10.773 1 97.75 20 LEU B O 1
ATOM 1877 N N . ARG B 1 21 ? 11.836 14.906 11.453 1 96 21 ARG B N 1
ATOM 1878 C CA . ARG B 1 21 ? 11.922 16.281 11.938 1 96 21 ARG B CA 1
ATOM 1879 C C . ARG B 1 21 ? 11.852 17.266 10.781 1 96 21 ARG B C 1
ATOM 1881 O O . ARG B 1 21 ? 11.273 18.344 10.914 1 96 21 ARG B O 1
ATOM 1888 N N . LEU B 1 22 ? 12.469 16.906 9.688 1 96 22 LEU B N 1
ATOM 1889 C CA . LEU B 1 22 ? 12.422 17.766 8.508 1 96 22 LEU B CA 1
ATOM 1890 C C . LEU B 1 22 ? 10.992 17.922 8.016 1 96 22 LEU B C 1
ATOM 1892 O O . LEU B 1 22 ? 10.562 19.031 7.703 1 96 22 LEU B O 1
ATOM 1896 N N . LEU B 1 23 ? 10.289 16.844 7.969 1 97.44 23 LEU B N 1
ATOM 1897 C CA . LEU B 1 23 ? 8.883 16.891 7.566 1 97.44 23 LEU B CA 1
ATOM 1898 C C . LEU B 1 23 ? 8.055 17.703 8.562 1 97.44 23 LEU B C 1
ATOM 1900 O O . LEU B 1 23 ? 7.227 18.516 8.164 1 97.44 23 LEU B O 1
ATOM 1904 N N . ALA B 1 24 ? 8.266 17.453 9.82 1 97.88 24 ALA B N 1
ATOM 1905 C CA . ALA B 1 24 ? 7.539 18.156 10.867 1 97.88 24 ALA B CA 1
ATOM 1906 C C . ALA B 1 24 ? 7.742 19.672 10.75 1 97.88 24 ALA B C 1
ATOM 1908 O O . ALA B 1 24 ? 6.789 20.438 10.859 1 97.88 24 ALA B O 1
ATOM 1909 N N . SER B 1 25 ? 8.969 20.031 10.547 1 96.31 25 SER B N 1
ATOM 1910 C CA . SER B 1 25 ? 9.297 21.453 10.414 1 96.31 25 SER B CA 1
ATOM 1911 C C . SER B 1 25 ? 8.578 22.078 9.219 1 96.31 25 SER B C 1
ATOM 1913 O O . SER B 1 25 ? 8.078 23.203 9.312 1 96.31 25 SER B O 1
ATOM 1915 N N . LEU B 1 26 ? 8.586 21.359 8.164 1 95.81 26 LEU B N 1
ATOM 1916 C CA . LEU B 1 26 ? 7.922 21.828 6.953 1 95.81 26 LEU B CA 1
ATOM 1917 C C . LEU B 1 26 ? 6.43 22.016 7.195 1 95.81 26 LEU B C 1
ATOM 1919 O O . LEU B 1 26 ? 5.863 23.047 6.832 1 95.81 26 LEU B O 1
ATOM 1923 N N . VAL B 1 27 ? 5.781 21.078 7.801 1 97.69 27 VAL B N 1
ATOM 1924 C CA . VAL B 1 27 ? 4.34 21.109 8.039 1 97.69 27 VAL B CA 1
ATOM 1925 C C . VAL B 1 27 ? 4.008 22.203 9.055 1 97.69 27 VAL B C 1
ATOM 1927 O O . VAL B 1 27 ? 3.014 22.922 8.898 1 97.69 27 VAL B O 1
ATOM 1930 N N . GLU B 1 28 ? 4.844 22.344 10.055 1 97.12 28 GLU B N 1
ATOM 1931 C CA . GLU B 1 28 ? 4.645 23.391 11.055 1 97.12 28 GLU B CA 1
ATOM 1932 C C . GLU B 1 28 ? 4.75 24.781 10.422 1 97.12 28 GLU B C 1
ATOM 1934 O O . GLU B 1 28 ? 3.957 25.672 10.734 1 97.12 28 GLU B O 1
ATOM 1939 N N . ALA B 1 29 ? 5.73 24.922 9.586 1 95.69 29 ALA B N 1
ATOM 1940 C CA . ALA B 1 29 ? 5.906 26.203 8.914 1 95.69 29 ALA B CA 1
ATOM 1941 C C . ALA B 1 29 ? 4.691 26.547 8.055 1 95.69 29 ALA B C 1
ATOM 1943 O O . ALA B 1 29 ? 4.207 27.688 8.07 1 95.69 29 ALA B O 1
ATOM 1944 N N . GLU B 1 30 ? 4.211 25.578 7.328 1 96.5 30 GLU B N 1
ATOM 1945 C CA . GLU B 1 30 ? 3.037 25.797 6.488 1 96.5 30 GLU B CA 1
ATOM 1946 C C . GLU B 1 30 ? 1.801 26.094 7.336 1 96.5 30 GLU B C 1
ATOM 1948 O O . GLU B 1 30 ? 0.986 26.938 6.984 1 96.5 30 GLU B O 1
ATOM 1953 N N . SER B 1 31 ? 1.63 25.312 8.422 1 97.38 31 SER B N 1
ATOM 1954 C CA . SER B 1 31 ? 0.503 25.5 9.328 1 97.38 31 SER B CA 1
ATOM 1955 C C . SER B 1 31 ? 0.48 26.922 9.891 1 97.38 31 SER B C 1
ATOM 1957 O O . SER B 1 31 ? -0.585 27.531 10.023 1 97.38 31 SER B O 1
ATOM 1959 N N . ARG B 1 32 ? 1.649 27.453 10.195 1 96.19 32 ARG B N 1
ATOM 1960 C CA . ARG B 1 32 ? 1.763 28.812 10.711 1 96.19 32 ARG B CA 1
ATOM 1961 C C . ARG B 1 32 ? 1.46 29.844 9.625 1 96.19 32 ARG B C 1
ATOM 1963 O O . ARG B 1 32 ? 0.765 30.828 9.875 1 96.19 32 ARG B O 1
ATOM 1970 N N . ARG B 1 33 ? 1.99 29.562 8.453 1 96 33 ARG B N 1
ATOM 1971 C CA . ARG B 1 33 ? 1.799 30.469 7.324 1 96 33 ARG B CA 1
ATOM 1972 C C . ARG B 1 33 ? 0.317 30.641 7.008 1 96 33 ARG B C 1
ATOM 1974 O O . ARG B 1 33 ? -0.128 31.734 6.684 1 96 33 ARG B O 1
ATOM 1981 N N . PHE B 1 34 ? -0.403 29.547 7.188 1 97 34 PHE B N 1
ATOM 1982 C CA . PHE B 1 34 ? -1.806 29.594 6.793 1 97 34 PHE B CA 1
ATOM 1983 C C . PHE B 1 34 ? -2.713 29.531 8.016 1 97 34 PHE B C 1
ATOM 1985 O O . PHE B 1 34 ? -3.834 29.016 7.934 1 97 34 PHE B O 1
ATOM 1992 N N . ALA B 1 35 ? -2.275 30 9.117 1 96.06 35 ALA B N 1
ATOM 1993 C CA . ALA B 1 35 ? -3.002 29.922 10.383 1 96.06 35 ALA B CA 1
ATOM 1994 C C . ALA B 1 35 ? -4.355 30.625 10.273 1 96.06 35 ALA B C 1
ATOM 1996 O O . ALA B 1 35 ? -5.332 30.203 10.891 1 96.06 35 ALA B O 1
ATOM 1997 N N . ALA B 1 36 ? -4.5 31.656 9.469 1 94.5 36 ALA B N 1
ATOM 1998 C CA . ALA B 1 36 ? -5.723 32.438 9.344 1 94.5 36 ALA B CA 1
ATOM 1999 C C . ALA B 1 36 ? -6.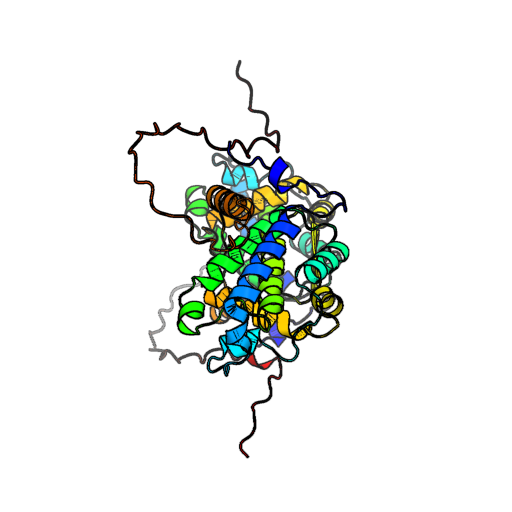82 31.641 8.648 1 94.5 36 ALA B C 1
ATOM 2001 O O . ALA B 1 36 ? -8.008 31.859 8.891 1 94.5 36 ALA B O 1
ATOM 2002 N N . ALA B 1 37 ? -6.457 30.734 7.844 1 93.12 37 ALA B N 1
ATOM 2003 C CA . ALA B 1 37 ? -7.418 29.922 7.09 1 93.12 37 ALA B CA 1
ATOM 2004 C C . ALA B 1 37 ? -8.266 29.062 8.023 1 93.12 37 ALA B C 1
ATOM 2006 O O . ALA B 1 37 ? -9.398 28.703 7.691 1 93.12 37 ALA B O 1
ATOM 2007 N N . ALA B 1 38 ? -7.754 28.781 9.133 1 90.88 38 ALA B N 1
ATOM 2008 C CA . ALA B 1 38 ? -8.438 27.906 10.078 1 90.88 38 ALA B CA 1
ATOM 2009 C C . ALA B 1 38 ? -9.727 28.547 10.594 1 90.88 38 ALA B C 1
ATOM 2011 O O . ALA B 1 38 ? -10.648 27.859 11.016 1 90.88 38 ALA B O 1
ATOM 2012 N N . SER B 1 39 ? -9.812 29.844 10.516 1 91 39 SER B N 1
ATOM 2013 C CA . SER B 1 39 ? -10.961 30.578 11.023 1 91 39 SER B CA 1
ATOM 2014 C C . SER B 1 39 ? -12.016 30.781 9.938 1 91 39 SER B C 1
ATOM 2016 O O . SER B 1 39 ? -13.133 31.219 10.227 1 91 39 SER B O 1
ATOM 2018 N N . GLU B 1 40 ? -11.68 30.484 8.711 1 91.44 40 GLU B N 1
ATOM 2019 C CA . GLU B 1 40 ? -12.617 30.641 7.598 1 91.44 40 GLU B CA 1
ATOM 2020 C C . GLU B 1 40 ? -13.555 29.438 7.496 1 91.44 40 GLU B C 1
ATOM 2022 O O . GLU B 1 40 ? -13.172 28.312 7.816 1 91.44 40 GLU B O 1
ATOM 2027 N N . PRO B 1 41 ? -14.773 29.719 7.105 1 91.31 41 PRO B N 1
ATOM 2028 C CA . PRO B 1 41 ? -15.695 28.594 6.938 1 91.31 41 PRO B CA 1
ATOM 2029 C C . PRO B 1 41 ? -15.234 27.594 5.875 1 91.31 41 PRO B C 1
ATOM 2031 O O . PRO B 1 41 ? -14.68 28 4.848 1 91.31 41 PRO B O 1
ATOM 2034 N N . ALA B 1 42 ? -15.414 26.328 6.191 1 88.69 42 ALA B N 1
ATOM 2035 C CA . ALA B 1 42 ? -15.102 25.281 5.23 1 88.69 42 ALA B CA 1
ATOM 2036 C C . ALA B 1 42 ? -16.234 25.078 4.23 1 88.69 42 ALA B C 1
ATOM 2038 O O . ALA B 1 42 ? -17.172 24.328 4.484 1 88.69 42 ALA B O 1
ATOM 2039 N N . GLU B 1 43 ? -16.141 25.609 3.102 1 88.69 43 GLU B N 1
ATOM 2040 C CA . GLU B 1 43 ? -17.219 25.531 2.117 1 88.69 43 GLU B CA 1
ATOM 2041 C C . GLU B 1 43 ? -17.125 24.25 1.288 1 88.69 43 GLU B C 1
ATOM 2043 O O . GLU B 1 43 ? -18.141 23.75 0.802 1 88.69 43 GLU B O 1
ATOM 2048 N N . ASN B 1 44 ? -15.984 23.75 1.179 1 94.38 44 ASN B N 1
ATOM 2049 C CA . ASN B 1 44 ? -15.758 22.578 0.344 1 94.38 44 ASN B CA 1
ATOM 2050 C C . ASN B 1 44 ? -15.695 21.312 1.177 1 94.38 44 ASN B C 1
ATOM 2052 O O . ASN B 1 44 ? -15.141 21.297 2.277 1 94.38 44 ASN B O 1
ATOM 2056 N N . ASP B 1 45 ? -16.203 20.234 0.646 1 95.38 45 ASP B N 1
ATOM 2057 C CA . ASP B 1 45 ? -16.281 18.969 1.352 1 95.38 45 ASP B CA 1
ATOM 2058 C C . ASP B 1 45 ? -14.898 18.422 1.681 1 95.38 45 ASP B C 1
ATOM 2060 O O . ASP B 1 45 ? -14.703 17.781 2.711 1 95.38 45 ASP B O 1
ATOM 2064 N N . LEU B 1 46 ? -14.008 18.625 0.799 1 97.5 46 LEU B N 1
ATOM 2065 C CA . LEU B 1 46 ? -12.641 18.172 1.021 1 97.5 46 LEU B CA 1
ATOM 2066 C C . LEU B 1 46 ? -12.023 18.859 2.227 1 97.5 46 LEU B C 1
ATOM 2068 O O . LEU B 1 46 ? -11.383 18.219 3.059 1 97.5 46 LEU B O 1
ATOM 2072 N N . VAL B 1 47 ? -12.203 20.172 2.352 1 97.44 47 VAL B N 1
ATOM 2073 C CA . VAL B 1 47 ? -11.695 20.938 3.482 1 97.44 47 VAL B CA 1
ATOM 2074 C C . VAL B 1 47 ? -12.375 20.469 4.77 1 97.44 47 VAL B C 1
ATOM 2076 O O . VAL B 1 47 ? -11.703 20.266 5.789 1 97.44 47 VAL B O 1
ATOM 2079 N N . ARG B 1 48 ? -13.648 20.281 4.691 1 97.12 48 ARG B N 1
ATOM 2080 C CA . ARG B 1 48 ? -14.398 19.828 5.863 1 97.12 48 ARG B CA 1
ATOM 2081 C C . ARG B 1 48 ? -13.906 18.469 6.332 1 97.12 48 ARG B C 1
ATOM 2083 O O . ARG B 1 48 ? -13.781 18.234 7.535 1 97.12 48 ARG B O 1
ATOM 2090 N N . ALA B 1 49 ? -13.633 17.594 5.379 1 97.75 49 ALA B N 1
ATOM 2091 C CA . ALA B 1 49 ? -13.188 16.25 5.711 1 97.75 49 ALA B CA 1
ATOM 2092 C C . ALA B 1 49 ? -11.852 16.281 6.449 1 97.75 49 ALA B C 1
ATOM 2094 O O . ALA B 1 49 ? -11.664 15.57 7.441 1 97.75 49 ALA B O 1
ATOM 2095 N N . PHE B 1 50 ? -10.93 17.125 6.047 1 98.19 50 PHE B N 1
ATOM 2096 C CA . PHE B 1 50 ? -9.586 17.109 6.625 1 98.19 50 PHE B CA 1
ATOM 2097 C C . PHE B 1 50 ? -9.516 18.031 7.84 1 98.19 50 PHE B C 1
ATOM 2099 O O . PHE B 1 50 ? -8.562 17.953 8.617 1 98.19 50 PHE B O 1
ATOM 2106 N N . ARG B 1 51 ? -10.461 18.969 8.016 1 96.19 51 ARG B N 1
ATOM 2107 C CA . ARG B 1 51 ? -10.562 19.672 9.297 1 96.19 51 ARG B CA 1
ATOM 2108 C C . ARG B 1 51 ? -11.109 18.734 10.383 1 96.19 51 ARG B C 1
ATOM 2110 O O . ARG B 1 51 ? -10.641 18.766 11.523 1 96.19 51 ARG B O 1
ATOM 2117 N N . GLY B 1 52 ? -12.016 17.875 9.891 1 91.62 52 GLY B N 1
ATOM 2118 C CA . GLY B 1 52 ? -12.578 16.875 10.797 1 91.62 52 GLY B CA 1
ATOM 2119 C C . GLY B 1 52 ? -13.297 17.484 11.984 1 91.62 52 GLY B C 1
ATOM 2120 O O . GLY B 1 52 ? -13.898 18.562 11.867 1 91.62 52 GLY B O 1
ATOM 2121 N N . GLY B 1 53 ? -13.391 16.672 13.094 1 88 53 GLY B N 1
ATOM 2122 C CA . GLY B 1 53 ? -14.117 17.094 14.289 1 88 53 GLY B CA 1
ATOM 2123 C C . GLY B 1 53 ? -13.289 17.938 15.227 1 88 53 GLY B C 1
ATOM 2124 O O . GLY B 1 53 ? -13.531 19.141 15.359 1 88 53 GLY B O 1
ATOM 2125 N N . ALA B 1 54 ? -12.258 17.453 15.828 1 94.56 54 ALA B N 1
ATOM 2126 C CA . ALA B 1 54 ? -11.414 18.156 16.797 1 94.56 54 ALA B CA 1
ATOM 2127 C C . ALA B 1 54 ? -9.992 18.328 16.25 1 94.56 54 ALA B C 1
ATOM 2129 O O . ALA B 1 54 ? -9.461 17.438 15.602 1 94.56 54 ALA B O 1
ATOM 2130 N N . THR B 1 55 ? -9.484 19.453 16.562 1 96.31 55 THR B N 1
ATOM 2131 C CA . THR B 1 55 ? -8.086 19.719 16.219 1 96.31 55 THR B CA 1
ATOM 2132 C C . THR B 1 55 ? -7.16 19.219 17.312 1 96.31 55 THR B C 1
ATOM 2134 O O . THR B 1 55 ? -7.312 19.594 18.484 1 96.31 55 THR B O 1
ATOM 2137 N N . PRO B 1 56 ? -6.223 18.391 16.953 1 97.25 56 PRO B N 1
ATOM 2138 C CA . PRO B 1 56 ? -5.289 17.922 17.984 1 97.25 56 PRO B CA 1
ATOM 2139 C C . PRO B 1 56 ? -4.52 19.062 18.641 1 97.25 56 PRO B C 1
ATOM 2141 O O . PRO B 1 56 ? -4.082 20 17.953 1 97.25 56 PRO B O 1
ATOM 2144 N N . ALA B 1 57 ? -4.246 19 19.906 1 96.69 57 ALA B N 1
ATOM 2145 C CA . ALA B 1 57 ? -3.518 20.016 20.672 1 96.69 57 ALA B CA 1
ATOM 2146 C C . ALA B 1 57 ? -2.014 19.75 20.641 1 96.69 57 ALA B C 1
ATOM 2148 O O . ALA B 1 57 ? -1.213 20.656 20.906 1 96.69 57 ALA B O 1
ATOM 2149 N N . VAL B 1 58 ? -1.676 18.547 20.328 1 97.75 58 VAL B N 1
ATOM 2150 C CA . VAL B 1 58 ? -0.269 18.156 20.312 1 97.75 58 VAL B CA 1
ATOM 2151 C C . VAL B 1 58 ? 0.427 18.781 19.109 1 97.75 58 VAL B C 1
ATOM 2153 O O . VAL B 1 58 ? -0.102 18.75 17.984 1 97.75 58 VAL B O 1
ATOM 2156 N N . PRO B 1 59 ? 1.611 19.406 19.328 1 97.81 59 PRO B N 1
ATOM 2157 C CA . PRO B 1 59 ? 2.344 19.938 18.188 1 97.81 59 PRO B CA 1
ATOM 2158 C C . PRO B 1 59 ? 2.652 18.875 17.141 1 97.81 59 PRO B C 1
ATOM 2160 O O . PRO B 1 59 ? 2.826 17.703 17.484 1 97.81 59 PRO B O 1
ATOM 2163 N N . ILE B 1 60 ? 2.787 19.266 15.938 1 98.25 60 ILE B N 1
ATOM 2164 C CA . ILE B 1 60 ? 2.996 18.359 14.812 1 98.25 60 ILE B CA 1
ATOM 2165 C C . ILE B 1 60 ? 4.246 17.516 15.055 1 98.25 60 ILE B C 1
ATOM 2167 O O . ILE B 1 60 ? 4.246 16.312 14.805 1 98.25 60 ILE B O 1
ATOM 2171 N N . THR B 1 61 ? 5.312 18.156 15.516 1 97.69 61 THR B N 1
ATOM 2172 C CA . THR B 1 61 ? 6.559 17.453 15.773 1 97.69 61 THR B CA 1
ATOM 2173 C C . THR B 1 61 ? 6.352 16.344 16.797 1 97.69 61 THR B C 1
ATOM 2175 O O . THR B 1 61 ? 6.793 15.203 16.609 1 97.69 61 THR B O 1
ATOM 2178 N N . GLU B 1 62 ? 5.723 16.672 17.828 1 97.94 62 GLU B N 1
ATOM 2179 C CA . GLU B 1 62 ? 5.453 15.688 18.875 1 97.94 62 GLU B CA 1
ATOM 2180 C C . GLU B 1 62 ? 4.535 14.578 18.359 1 97.94 62 GLU B C 1
ATOM 2182 O O . GLU B 1 62 ? 4.734 13.398 18.672 1 97.94 62 GLU B O 1
ATOM 2187 N N . PHE B 1 63 ? 3.547 14.984 17.656 1 98.62 63 PHE B N 1
ATOM 2188 C CA . PHE B 1 63 ? 2.617 14.031 17.062 1 98.62 63 PHE B CA 1
ATOM 2189 C C . PHE B 1 63 ? 3.359 12.992 16.234 1 98.62 63 PHE B C 1
ATOM 2191 O O . PHE B 1 63 ? 3.156 11.789 16.391 1 98.62 63 PHE B O 1
ATOM 2198 N N . LEU B 1 64 ? 4.277 13.414 15.375 1 98.44 64 LEU B N 1
ATOM 2199 C CA . LEU B 1 64 ? 5.035 12.523 14.508 1 98.44 64 LEU B CA 1
ATOM 2200 C C . LEU B 1 64 ? 6.016 11.68 15.312 1 98.44 64 LEU B C 1
ATOM 2202 O O . LEU B 1 64 ? 6.277 10.523 14.977 1 98.44 64 LEU B O 1
ATOM 2206 N N . GLU B 1 65 ? 6.555 12.227 16.344 1 98.12 65 GLU B N 1
ATOM 2207 C CA . GLU B 1 65 ? 7.449 11.469 17.203 1 98.12 65 GLU B CA 1
ATOM 2208 C C . GLU B 1 65 ? 6.699 10.344 17.922 1 98.12 65 GLU B C 1
ATOM 2210 O O . GLU B 1 65 ? 7.223 9.242 18.078 1 98.12 65 GLU B O 1
ATOM 2215 N N . ARG B 1 66 ? 5.492 10.648 18.406 1 98.06 66 ARG B N 1
ATOM 2216 C CA . ARG B 1 66 ? 4.656 9.617 19.016 1 98.06 66 ARG B CA 1
ATOM 2217 C C . ARG B 1 66 ? 4.34 8.516 18 1 98.06 66 ARG B C 1
ATOM 2219 O O . ARG B 1 66 ? 4.402 7.328 18.344 1 98.06 66 ARG B O 1
ATOM 2226 N N . LEU B 1 67 ? 4.02 8.93 16.781 1 97.62 67 LEU B N 1
ATOM 2227 C CA . LEU B 1 67 ? 3.732 7.961 15.727 1 97.62 67 LEU B CA 1
ATOM 2228 C C . LEU B 1 67 ? 4.941 7.07 15.461 1 97.62 67 LEU B C 1
ATOM 2230 O O . LEU B 1 67 ? 4.797 5.863 15.258 1 97.62 67 LEU B O 1
ATOM 2234 N N . GLN B 1 68 ? 6.113 7.668 15.461 1 97.19 68 GLN B N 1
ATOM 2235 C CA . GLN B 1 68 ? 7.348 6.918 15.25 1 97.19 68 GLN B CA 1
ATOM 2236 C C . GLN B 1 68 ? 7.555 5.883 16.359 1 97.19 68 GLN B C 1
ATOM 2238 O O . GLN B 1 68 ? 7.996 4.762 16.078 1 97.19 68 GLN B O 1
ATOM 2243 N N . ARG B 1 69 ? 7.289 6.254 17.547 1 96.31 69 ARG B N 1
ATOM 2244 C CA . ARG B 1 69 ? 7.434 5.328 18.672 1 96.31 69 ARG B CA 1
ATOM 2245 C C . ARG B 1 69 ? 6.492 4.141 18.516 1 96.31 69 ARG B C 1
ATOM 2247 O O . ARG B 1 69 ? 6.867 3.004 18.828 1 96.31 69 ARG B O 1
ATOM 2254 N N . CYS B 1 70 ? 5.273 4.43 18.078 1 94.56 70 CYS B N 1
ATOM 2255 C CA . CYS B 1 70 ? 4.281 3.379 17.875 1 94.56 70 CYS B CA 1
ATOM 2256 C C . CYS B 1 70 ? 4.633 2.533 16.656 1 94.56 70 CYS B C 1
ATOM 2258 O O . CYS B 1 70 ? 4.199 1.384 16.547 1 94.56 70 CYS B O 1
ATOM 2260 N N . ASN B 1 71 ? 5.336 3.139 15.734 1 92.25 71 ASN B N 1
ATOM 2261 C CA . ASN B 1 71 ? 5.742 2.5 14.492 1 92.25 71 ASN B CA 1
ATOM 2262 C C . ASN B 1 71 ? 7.254 2.564 14.297 1 92.25 71 ASN B C 1
ATOM 2264 O O . ASN B 1 71 ? 7.734 3.096 13.289 1 92.25 71 ASN B O 1
ATOM 2268 N N . TYR B 1 72 ? 7.945 1.911 15.125 1 90 72 TYR B N 1
ATOM 2269 C CA . TYR B 1 72 ? 9.391 2.084 15.266 1 90 72 TYR B CA 1
ATOM 2270 C C . TYR B 1 72 ? 10.125 1.561 14.047 1 90 72 TYR B C 1
ATOM 2272 O O . TYR B 1 72 ? 11.297 1.896 13.828 1 90 72 TYR B O 1
ATOM 2280 N N . LEU B 1 73 ? 9.484 0.817 13.18 1 88.25 73 LEU B N 1
ATOM 2281 C CA . LEU B 1 73 ? 10.148 0.255 12.008 1 88.25 73 LEU B CA 1
ATOM 2282 C C . LEU B 1 73 ? 10.07 1.215 10.828 1 88.25 73 LEU B C 1
ATOM 2284 O O . LEU B 1 73 ? 10.711 0.994 9.797 1 88.25 73 LEU B O 1
ATOM 2288 N N . PHE B 1 74 ? 9.258 2.295 10.984 1 92.88 74 PHE B N 1
ATOM 2289 C CA . PHE B 1 74 ? 9.273 3.318 9.953 1 92.88 74 PHE B CA 1
ATOM 2290 C C . PHE B 1 74 ? 10.672 3.896 9.781 1 92.88 74 PHE B C 1
ATOM 2292 O O . PHE B 1 74 ? 11.273 4.383 10.742 1 92.88 74 PHE B O 1
ATOM 2299 N N . ASP B 1 75 ? 11.172 3.822 8.633 1 93.81 75 ASP B N 1
ATOM 2300 C CA . ASP B 1 75 ? 12.484 4.422 8.398 1 93.81 75 ASP B CA 1
ATOM 2301 C C . ASP B 1 75 ? 12.352 5.781 7.719 1 93.81 75 ASP B C 1
ATOM 2303 O O . ASP B 1 75 ? 11.242 6.297 7.559 1 93.81 75 ASP B O 1
ATOM 2307 N N . GLY B 1 76 ? 13.5 6.398 7.406 1 95.38 76 GLY B N 1
ATOM 2308 C CA . GLY B 1 76 ? 13.523 7.762 6.895 1 95.38 76 GLY B CA 1
ATOM 2309 C C . GLY B 1 76 ? 12.789 7.914 5.57 1 95.38 76 GLY B C 1
ATOM 2310 O O . GLY B 1 76 ? 12.289 8.992 5.254 1 95.38 76 GLY B O 1
ATOM 2311 N N . ALA B 1 77 ? 12.727 6.805 4.781 1 95.81 77 ALA B N 1
ATOM 2312 C CA . ALA B 1 77 ? 12.078 6.855 3.473 1 95.81 77 ALA B CA 1
ATOM 2313 C C . ALA B 1 77 ? 10.586 7.145 3.607 1 95.81 77 ALA B C 1
ATOM 2315 O O . ALA B 1 77 ? 10 7.809 2.752 1 95.81 77 ALA B O 1
ATOM 2316 N N . VAL B 1 78 ? 9.977 6.703 4.68 1 96.81 78 VAL B N 1
ATOM 2317 C CA . VAL B 1 78 ? 8.555 6.898 4.914 1 96.81 78 VAL B CA 1
ATOM 2318 C C . VAL B 1 78 ? 8.227 8.391 4.93 1 96.81 78 VAL B C 1
ATOM 2320 O O . VAL B 1 78 ? 7.266 8.828 4.301 1 96.81 78 VAL B O 1
ATOM 2323 N N . TYR B 1 79 ? 9.086 9.156 5.551 1 97.44 79 TYR B N 1
ATOM 2324 C CA . TYR B 1 79 ? 8.797 10.57 5.75 1 97.44 79 TYR B CA 1
ATOM 2325 C C . TYR B 1 79 ? 9.141 11.383 4.504 1 97.44 79 TYR B C 1
ATOM 2327 O O . TYR B 1 79 ? 8.508 12.406 4.227 1 97.44 79 TYR B O 1
ATOM 2335 N N . VAL B 1 80 ? 10.086 10.867 3.736 1 97.19 80 VAL B N 1
ATOM 2336 C CA . VAL B 1 80 ? 10.336 11.492 2.443 1 97.19 80 VAL B CA 1
ATOM 2337 C C . VAL B 1 80 ? 9.141 11.273 1.519 1 97.19 80 VAL B C 1
ATOM 2339 O O . VAL B 1 80 ? 8.68 12.211 0.859 1 97.19 80 VAL B O 1
ATOM 2342 N N . LEU B 1 81 ? 8.633 10.086 1.53 1 97.44 81 LEU B N 1
ATOM 2343 C CA . LEU B 1 81 ? 7.465 9.766 0.716 1 97.44 81 LEU B CA 1
ATOM 2344 C C . LEU B 1 81 ? 6.242 10.547 1.195 1 97.44 81 LEU B C 1
ATOM 2346 O O . LEU B 1 81 ? 5.457 11.039 0.382 1 97.44 81 LEU B O 1
ATOM 2350 N N . ALA B 1 82 ? 6.121 10.641 2.479 1 98.19 82 ALA B N 1
ATOM 2351 C CA . ALA B 1 82 ? 5.012 11.414 3.031 1 98.19 82 ALA B CA 1
ATOM 2352 C C . ALA B 1 82 ? 5.055 12.859 2.551 1 98.19 82 ALA B C 1
ATOM 2354 O O . ALA B 1 82 ? 4.027 13.43 2.17 1 98.19 82 ALA B O 1
ATOM 2355 N N . ALA B 1 83 ? 6.254 13.438 2.559 1 97.62 83 ALA B N 1
ATOM 2356 C CA . ALA B 1 83 ? 6.422 14.797 2.062 1 97.62 83 ALA B CA 1
ATOM 2357 C C . ALA B 1 83 ? 6.043 14.898 0.587 1 97.62 83 ALA B C 1
ATOM 2359 O O . ALA B 1 83 ? 5.387 15.852 0.169 1 97.62 83 ALA B O 1
ATOM 2360 N N . ALA B 1 84 ? 6.488 13.938 -0.126 1 97.75 84 ALA B N 1
ATOM 2361 C CA . ALA B 1 84 ? 6.164 13.906 -1.55 1 97.75 84 ALA B CA 1
ATOM 2362 C C . ALA B 1 84 ? 4.656 13.836 -1.77 1 97.75 84 ALA B C 1
ATOM 2364 O O . ALA B 1 84 ? 4.102 14.602 -2.561 1 97.75 84 ALA B O 1
ATOM 2365 N N . TYR B 1 85 ? 3.992 12.953 -1.062 1 98.19 85 TYR B N 1
ATOM 2366 C CA . TYR B 1 85 ? 2.555 12.766 -1.229 1 98.19 85 TYR B CA 1
ATOM 2367 C C . TYR B 1 85 ? 1.788 14.008 -0.799 1 98.19 85 TYR B C 1
ATOM 2369 O O . TYR B 1 85 ? 0.808 14.391 -1.44 1 98.19 85 TYR B O 1
ATOM 2377 N N . LEU B 1 86 ? 2.213 14.586 0.252 1 98.25 86 LEU B N 1
ATOM 2378 C CA . LEU B 1 86 ? 1.573 15.828 0.689 1 98.25 86 LEU B CA 1
ATOM 2379 C C . LEU B 1 86 ? 1.728 16.922 -0.362 1 98.25 86 LEU B C 1
ATOM 2381 O O . LEU B 1 86 ? 0.767 17.625 -0.674 1 98.25 86 LEU B O 1
ATOM 2385 N N . ALA B 1 87 ? 2.934 17.047 -0.873 1 96.94 87 ALA B N 1
ATOM 2386 C CA . ALA B 1 87 ? 3.191 18.047 -1.907 1 96.94 87 ALA B CA 1
ATOM 2387 C C . ALA B 1 87 ? 2.332 17.797 -3.143 1 96.94 87 ALA B C 1
ATOM 2389 O O . ALA B 1 87 ? 1.766 18.734 -3.717 1 96.94 87 ALA B O 1
ATOM 2390 N N . LEU B 1 88 ? 2.277 16.594 -3.559 1 97.44 88 LEU B N 1
ATOM 2391 C CA . LEU B 1 88 ? 1.486 16.234 -4.727 1 97.44 88 LEU B CA 1
ATOM 2392 C C . LEU B 1 88 ? 0.005 16.5 -4.488 1 97.44 88 LEU B C 1
ATOM 2394 O O . LEU B 1 88 ? -0.689 17.016 -5.371 1 97.44 88 LEU B O 1
ATOM 2398 N N . PHE B 1 89 ? -0.456 16.125 -3.297 1 98.5 89 PHE B N 1
ATOM 2399 C CA . PHE B 1 89 ? -1.845 16.375 -2.932 1 98.5 89 PHE B CA 1
ATOM 2400 C C . PHE B 1 89 ? -2.166 17.859 -3.004 1 98.5 89 PHE B C 1
ATOM 2402 O O . PHE B 1 89 ? -3.164 18.25 -3.609 1 98.5 89 PHE B O 1
ATOM 2409 N N . MET B 1 90 ? -1.302 18.688 -2.451 1 97.94 90 MET B N 1
ATOM 2410 C CA . MET B 1 90 ? -1.548 20.109 -2.363 1 97.94 90 MET B CA 1
ATOM 2411 C C . MET B 1 90 ? -1.532 20.75 -3.746 1 97.94 90 MET B C 1
ATOM 2413 O O . MET B 1 90 ? -2.162 21.797 -3.963 1 97.94 90 MET B O 1
ATOM 2417 N N . ARG B 1 91 ? -0.887 20.125 -4.664 1 97.25 91 ARG B N 1
ATOM 2418 C CA . ARG B 1 91 ? -0.778 20.656 -6.016 1 97.25 91 ARG B CA 1
ATOM 2419 C C . ARG B 1 91 ? -1.838 20.062 -6.934 1 97.25 91 ARG B C 1
ATOM 2421 O O . ARG B 1 91 ? -1.983 20.484 -8.086 1 97.25 91 ARG B O 1
ATOM 2428 N N . SER B 1 92 ? -2.584 19.109 -6.449 1 97.88 92 SER B N 1
ATOM 2429 C CA . SER B 1 92 ? -3.592 18.453 -7.27 1 97.88 92 SER B CA 1
ATOM 2430 C C . SER B 1 92 ? -4.715 19.406 -7.648 1 97.88 92 SER B C 1
ATOM 2432 O O . SER B 1 92 ? -5.031 20.328 -6.891 1 97.88 92 SER B O 1
ATOM 2434 N N . PRO B 1 93 ? -5.352 19.203 -8.781 1 97.75 93 PRO B N 1
ATOM 2435 C CA . PRO B 1 93 ? -6.488 20.031 -9.172 1 97.75 93 PRO B CA 1
ATOM 2436 C C . PRO B 1 93 ? -7.602 20.031 -8.125 1 97.75 93 PRO B C 1
ATOM 2438 O O . PRO B 1 93 ? -8.188 21.094 -7.844 1 97.75 93 PRO B O 1
ATOM 2441 N N . ALA B 1 94 ? -7.871 18.938 -7.516 1 97.5 94 ALA B N 1
ATOM 2442 C CA . ALA B 1 94 ? -8.93 18.828 -6.516 1 97.5 94 ALA B CA 1
ATOM 2443 C C . ALA B 1 94 ? -8.625 19.688 -5.293 1 97.5 94 ALA B C 1
ATOM 2445 O O . ALA B 1 94 ? -9.516 20.375 -4.781 1 97.5 94 ALA B O 1
ATOM 2446 N N . ALA B 1 95 ? -7.391 19.625 -4.809 1 97.75 95 ALA B N 1
ATOM 2447 C CA . ALA B 1 95 ? -7 20.422 -3.645 1 97.75 95 ALA B CA 1
ATOM 2448 C C . ALA B 1 95 ? -7.016 21.906 -3.969 1 97.75 95 ALA B C 1
ATOM 2450 O O . ALA B 1 95 ? -7.488 22.719 -3.17 1 97.75 95 ALA B O 1
ATOM 2451 N N . LEU B 1 96 ? -6.504 22.25 -5.109 1 97.44 96 LEU B N 1
ATOM 2452 C CA . LEU B 1 96 ? -6.457 23.641 -5.539 1 97.44 96 LEU B CA 1
ATOM 2453 C C . LEU B 1 96 ? -7.863 24.203 -5.695 1 97.44 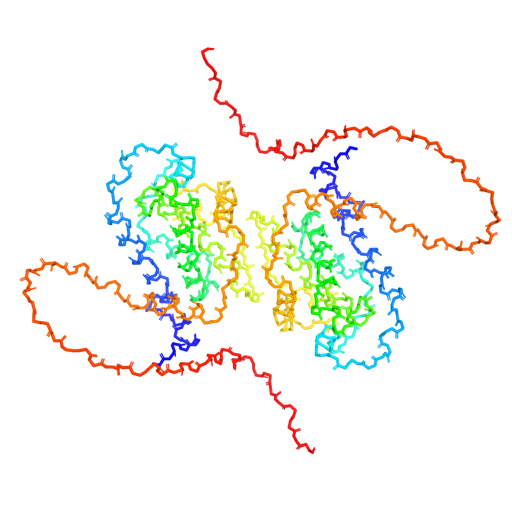96 LEU B C 1
ATOM 2455 O O . LEU B 1 96 ? -8.141 25.328 -5.266 1 97.44 96 LEU B O 1
ATOM 2459 N N . GLU B 1 97 ? -8.703 23.484 -6.293 1 97.31 97 GLU B N 1
ATOM 2460 C CA . GLU B 1 97 ? -10.086 23.922 -6.477 1 97.31 97 GLU B CA 1
ATOM 2461 C C . GLU B 1 97 ? -10.805 24.062 -5.137 1 97.31 97 GLU B C 1
ATOM 2463 O O . GLU B 1 97 ? -11.602 24.984 -4.945 1 97.31 97 GLU B O 1
ATOM 2468 N N . ALA B 1 98 ? -10.555 23.172 -4.211 1 96.88 98 ALA B N 1
ATOM 2469 C CA . ALA B 1 98 ? -11.18 23.203 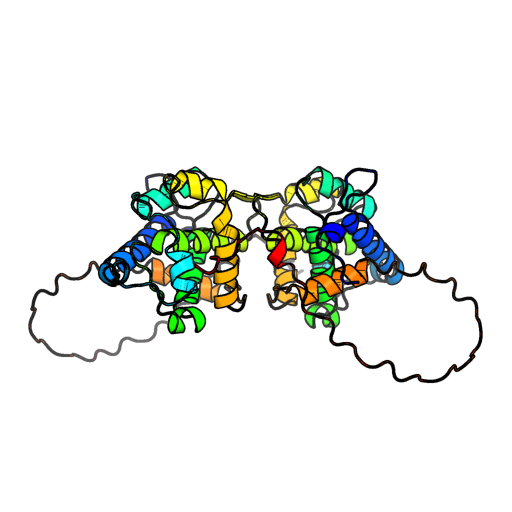-2.891 1 96.88 98 ALA B CA 1
ATOM 2470 C C . ALA B 1 98 ? -10.625 24.344 -2.037 1 96.88 98 ALA B C 1
ATOM 2472 O O . ALA B 1 98 ? -11.273 24.781 -1.084 1 96.88 98 ALA B O 1
ATOM 2473 N N . GLY B 1 99 ? -9.414 24.766 -2.383 1 96.19 99 GLY B N 1
ATOM 2474 C CA . GLY B 1 99 ? -8.734 25.781 -1.586 1 96.19 99 GLY B CA 1
ATOM 2475 C C . GLY B 1 99 ? -8.195 25.234 -0.273 1 96.19 99 GLY B C 1
ATOM 2476 O O . GLY B 1 99 ? -8.094 25.984 0.709 1 96.19 99 GLY B O 1
ATOM 2477 N N . ILE B 1 100 ? -8.016 23.969 -0.217 1 97.62 100 ILE B N 1
ATOM 2478 C CA . ILE B 1 100 ? -7.496 23.375 1.018 1 97.62 100 ILE B CA 1
ATOM 2479 C C . ILE B 1 100 ? -6.02 23.734 1.176 1 97.62 100 ILE B C 1
ATOM 2481 O O . ILE B 1 100 ? -5.266 23.734 0.2 1 97.62 100 ILE B O 1
ATOM 2485 N N . VAL B 1 101 ? -5.621 24.094 2.357 1 97.5 101 VAL B N 1
ATOM 2486 C CA . VAL B 1 101 ? -4.234 24.391 2.699 1 97.5 101 VAL B CA 1
ATOM 2487 C C . VAL B 1 101 ? -3.85 23.672 3.988 1 97.5 101 VAL B C 1
ATOM 2489 O O . VAL B 1 101 ? -4.711 23.125 4.688 1 97.5 101 VAL B O 1
ATOM 2492 N N . VAL B 1 102 ? -2.527 23.547 4.195 1 98.25 102 VAL B N 1
ATOM 2493 C CA . VAL B 1 102 ? -2.031 23.016 5.461 1 98.25 102 VAL B CA 1
ATOM 2494 C C . VAL B 1 102 ? -2.145 24.094 6.547 1 98.25 102 VAL B C 1
ATOM 2496 O O . VAL B 1 102 ? -1.257 24.938 6.691 1 98.25 102 VAL B O 1
ATOM 2499 N N . GLU B 1 103 ? -3.156 24.078 7.27 1 97.81 103 GLU B N 1
ATOM 2500 C CA . GLU B 1 103 ? -3.469 25 8.352 1 97.81 103 GLU B CA 1
ATOM 2501 C C . GLU B 1 103 ? -3.725 24.266 9.656 1 97.81 103 GLU B C 1
ATOM 2503 O O . GLU B 1 103 ? -3.75 23.031 9.68 1 97.81 103 GLU B O 1
ATOM 2508 N N . PRO B 1 104 ? -3.832 24.953 10.695 1 97.38 104 PRO B N 1
ATOM 2509 C CA . PRO B 1 104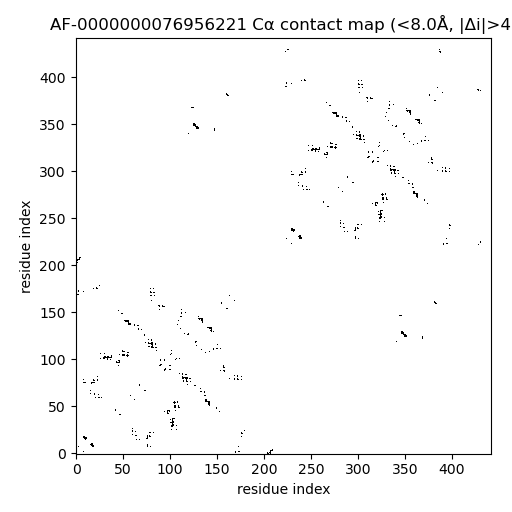 ? -3.83 24.281 12.008 1 97.38 104 PRO B CA 1
ATOM 2510 C C . PRO B 1 104 ? -4.91 23.203 12.117 1 97.38 104 PRO B C 1
ATOM 2512 O O . PRO B 1 104 ? -4.684 22.172 12.742 1 97.38 104 PRO B O 1
ATOM 2515 N N . ALA B 1 105 ? -6.023 23.344 11.547 1 97.19 105 ALA B N 1
ATOM 2516 C CA . ALA B 1 105 ? -7.133 22.406 11.703 1 97.19 105 ALA B CA 1
ATOM 2517 C C . ALA B 1 105 ? -7.004 21.234 10.727 1 97.19 105 ALA B C 1
ATOM 2519 O O . ALA B 1 105 ? -7.633 20.188 10.914 1 97.19 105 ALA B O 1
ATOM 2520 N N . THR B 1 106 ? -6.227 21.328 9.664 1 98.31 106 THR B N 1
ATOM 2521 C CA . THR B 1 106 ? -6.137 20.281 8.656 1 98.31 106 THR B CA 1
ATOM 2522 C C . THR B 1 106 ? -4.793 19.562 8.734 1 98.31 106 THR B C 1
ATOM 2524 O O . THR B 1 106 ? -4.652 18.453 8.242 1 98.31 106 THR B O 1
ATOM 2527 N N . ALA B 1 107 ? -3.805 20.141 9.367 1 98.62 107 ALA B N 1
ATOM 2528 C CA . ALA B 1 107 ? -2.41 19.719 9.273 1 98.62 107 ALA B CA 1
ATOM 2529 C C . ALA B 1 107 ? -2.24 18.281 9.766 1 98.62 107 ALA B C 1
ATOM 2531 O O . ALA B 1 107 ? -1.64 17.453 9.07 1 98.62 107 ALA B O 1
ATOM 2532 N N . HIS B 1 108 ? -2.797 17.953 10.898 1 98.75 108 HIS B N 1
ATOM 2533 C CA . HIS B 1 108 ? -2.586 16.641 11.492 1 98.75 108 HIS B CA 1
ATOM 2534 C C . HIS B 1 108 ? -3.225 15.539 10.641 1 98.75 108 HIS B C 1
ATOM 2536 O O . HIS B 1 108 ? -2.623 14.484 10.43 1 98.75 108 HIS B O 1
ATOM 2542 N N . ARG B 1 109 ? -4.41 15.766 10.156 1 98.75 109 ARG B N 1
ATOM 2543 C CA . ARG B 1 109 ? -5.094 14.758 9.352 1 98.75 109 ARG B CA 1
ATOM 2544 C C . ARG B 1 109 ? -4.438 14.609 7.984 1 98.75 109 ARG B C 1
ATOM 2546 O O . ARG B 1 109 ? -4.293 13.492 7.477 1 98.75 109 ARG B O 1
ATOM 2553 N N . LEU B 1 110 ? -4.02 15.703 7.422 1 98.75 110 LEU B N 1
ATOM 2554 C CA . LEU B 1 110 ? -3.305 15.641 6.152 1 98.75 110 LEU B CA 1
ATOM 2555 C C . LEU B 1 110 ? -2.01 14.852 6.293 1 98.75 110 LEU B C 1
ATOM 2557 O O . LEU B 1 110 ? -1.732 13.961 5.484 1 98.75 110 LEU B O 1
ATOM 2561 N N . ILE B 1 111 ? -1.245 15.18 7.32 1 98.69 111 ILE B N 1
ATOM 2562 C CA . ILE B 1 111 ? 0.048 14.516 7.473 1 98.69 111 ILE B CA 1
ATOM 2563 C C . ILE B 1 111 ? -0.159 13.062 7.871 1 98.69 111 ILE B C 1
ATOM 2565 O O . ILE B 1 111 ? 0.643 12.195 7.516 1 98.69 111 ILE B O 1
ATOM 2569 N N . SER B 1 112 ? -1.263 12.742 8.594 1 98.5 112 SER B N 1
ATOM 2570 C CA . SER B 1 112 ? -1.587 11.359 8.93 1 98.5 112 SER B CA 1
ATOM 2571 C C . SER B 1 112 ? -1.743 10.508 7.676 1 98.5 112 SER B C 1
ATOM 2573 O O . SER B 1 112 ? -1.143 9.438 7.566 1 98.5 112 SER B O 1
ATOM 2575 N N . VAL B 1 113 ? -2.486 11.016 6.766 1 98.12 113 VAL B N 1
ATOM 2576 C CA . VAL B 1 113 ? -2.732 10.266 5.539 1 98.12 113 VAL B CA 1
ATOM 2577 C C . VAL B 1 113 ? -1.45 10.188 4.715 1 98.12 113 VAL B C 1
ATOM 2579 O O . VAL B 1 113 ? -1.146 9.148 4.125 1 98.12 113 VAL B O 1
ATOM 2582 N N . ALA B 1 114 ? -0.712 11.227 4.672 1 98.5 114 ALA B N 1
ATOM 2583 C CA . ALA B 1 114 ? 0.548 11.227 3.934 1 98.5 114 ALA B CA 1
ATOM 2584 C C . ALA B 1 114 ? 1.512 10.18 4.488 1 98.5 114 ALA B C 1
ATOM 2586 O O . ALA B 1 114 ? 2.164 9.461 3.73 1 98.5 114 ALA B O 1
ATOM 2587 N N . VAL B 1 115 ? 1.62 10.117 5.805 1 98 115 VAL B N 1
ATOM 2588 C CA . VAL B 1 115 ? 2.506 9.156 6.453 1 98 115 VAL B CA 1
ATOM 2589 C C . VAL B 1 115 ? 1.993 7.734 6.215 1 98 115 VAL B C 1
ATOM 2591 O O . VAL B 1 115 ? 2.779 6.82 5.957 1 98 115 VAL B O 1
ATOM 2594 N N . LEU B 1 116 ? 0.687 7.566 6.32 1 96 116 LEU B N 1
ATOM 2595 C CA . LEU B 1 116 ? 0.093 6.266 6.02 1 96 116 LEU B CA 1
ATOM 2596 C C . LEU B 1 116 ? 0.484 5.801 4.621 1 96 116 LEU B C 1
ATOM 2598 O O . LEU B 1 116 ? 0.865 4.645 4.43 1 96 116 LEU B O 1
ATOM 2602 N N . LEU B 1 117 ? 0.396 6.699 3.67 1 95.69 117 LEU B N 1
ATOM 2603 C CA . LEU B 1 117 ? 0.744 6.379 2.289 1 95.69 117 LEU B CA 1
ATOM 2604 C C . LEU B 1 117 ? 2.244 6.152 2.146 1 95.69 117 LEU B C 1
ATOM 2606 O O . LEU B 1 117 ? 2.674 5.258 1.411 1 95.69 117 LEU B O 1
ATOM 2610 N N . GLY B 1 118 ? 3.043 6.961 2.812 1 96.25 118 GLY B N 1
ATOM 2611 C CA . GLY B 1 118 ? 4.484 6.758 2.791 1 96.25 118 GLY B CA 1
ATOM 2612 C C . GLY B 1 118 ? 4.902 5.383 3.281 1 96.25 118 GLY B C 1
ATOM 2613 O O . GLY B 1 118 ? 5.738 4.727 2.66 1 96.25 118 GLY B O 1
ATOM 2614 N N . ALA B 1 119 ? 4.309 4.965 4.359 1 94.56 119 ALA B N 1
ATOM 2615 C CA . ALA B 1 119 ? 4.613 3.656 4.934 1 94.56 119 ALA B CA 1
ATOM 2616 C C . ALA B 1 119 ? 4.133 2.535 4.02 1 94.56 119 ALA B C 1
ATOM 2618 O O . ALA B 1 119 ? 4.797 1.506 3.883 1 94.56 119 ALA B O 1
ATOM 2619 N N . LYS B 1 120 ? 3.018 2.768 3.48 1 90.94 120 LYS B N 1
ATOM 2620 C CA . LYS B 1 120 ? 2.404 1.786 2.59 1 90.94 120 LYS B CA 1
ATOM 2621 C C . LYS B 1 120 ? 3.273 1.541 1.36 1 90.94 120 LYS B C 1
ATOM 2623 O O . LYS B 1 120 ? 3.4 0.404 0.9 1 90.94 120 LYS B O 1
ATOM 2628 N N . PHE B 1 121 ? 3.877 2.582 0.821 1 90.25 121 PHE B N 1
ATOM 2629 C CA . PHE B 1 121 ? 4.465 2.482 -0.51 1 90.25 121 PHE B CA 1
ATOM 2630 C C . PHE B 1 121 ? 5.984 2.471 -0.43 1 90.25 121 PHE B C 1
ATOM 2632 O O . PHE B 1 121 ? 6.664 2.406 -1.457 1 90.25 121 PHE B O 1
ATOM 2639 N N . SER B 1 122 ? 6.531 2.469 0.769 1 87.12 122 SER B N 1
ATOM 2640 C CA . SER B 1 122 ? 7.977 2.324 0.914 1 87.12 122 SER B CA 1
ATOM 2641 C C . SER B 1 122 ? 8.414 0.883 0.677 1 87.12 122 SER B C 1
ATOM 2643 O O . SER B 1 122 ? 9.609 0.6 0.581 1 87.12 122 SER B O 1
ATOM 2645 N N . SER B 1 123 ? 7.473 -0.085 0.449 1 74.19 123 SER B N 1
ATOM 2646 C CA . SER B 1 123 ? 7.656 -1.498 0.136 1 74.19 123 SER B CA 1
ATOM 2647 C C . SER B 1 123 ? 8.664 -2.146 1.081 1 74.19 123 SER B C 1
ATOM 2649 O O . SER B 1 123 ? 9.602 -2.809 0.637 1 74.19 123 SER B O 1
ATOM 2651 N N . PRO B 1 124 ? 8.383 -2.039 2.301 1 76.88 124 PRO B N 1
ATOM 2652 C CA . PRO B 1 124 ? 9.281 -2.666 3.275 1 76.88 124 PRO B CA 1
ATOM 2653 C C . PRO B 1 124 ? 9.102 -4.18 3.352 1 76.88 124 PRO B C 1
ATOM 2655 O O . PRO B 1 124 ? 8.125 -4.719 2.822 1 76.88 124 PRO B O 1
ATOM 2658 N N . ARG B 1 125 ? 10.117 -4.832 3.971 1 81.75 125 ARG B N 1
ATOM 2659 C CA . ARG B 1 125 ? 9.992 -6.262 4.246 1 81.75 125 ARG B CA 1
ATOM 2660 C C . ARG B 1 125 ? 8.898 -6.523 5.273 1 81.75 125 ARG B C 1
ATOM 2662 O O . ARG B 1 125 ? 8.125 -7.48 5.137 1 81.75 125 ARG B O 1
ATOM 2669 N N . TYR B 1 126 ? 8.898 -5.664 6.215 1 83.44 126 TYR B N 1
ATOM 2670 C CA . TYR B 1 126 ? 7.855 -5.73 7.234 1 83.44 126 TYR B CA 1
ATOM 2671 C C . TYR B 1 126 ? 7.117 -4.402 7.348 1 83.44 126 TYR B C 1
ATOM 2673 O O . TYR B 1 126 ? 7.73 -3.336 7.285 1 83.44 126 TYR B O 1
ATOM 2681 N N . TYR B 1 127 ? 5.863 -4.48 7.441 1 85.12 127 TYR B N 1
ATOM 2682 C CA . TYR B 1 127 ? 5 -3.312 7.609 1 85.12 127 TYR B CA 1
ATOM 2683 C C . TYR B 1 127 ? 3.707 -3.688 8.32 1 85.12 127 TYR B C 1
ATOM 2685 O O . TYR B 1 127 ? 3.133 -4.75 8.062 1 85.12 127 TYR B O 1
ATOM 2693 N N . GLU B 1 128 ? 3.426 -2.844 9.297 1 88.56 128 GLU B N 1
ATOM 2694 C CA . GLU B 1 128 ? 2.145 -2.988 9.977 1 88.56 128 GLU B CA 1
ATOM 2695 C C . GLU B 1 128 ? 1.337 -1.695 9.922 1 88.56 128 GLU B C 1
ATOM 2697 O O . GLU B 1 128 ? 1.831 -0.631 10.297 1 88.56 128 GLU B O 1
ATOM 2702 N N . ARG B 1 129 ? 0.151 -1.86 9.352 1 88.94 129 ARG B N 1
ATOM 2703 C CA . ARG B 1 129 ? -0.8 -0.754 9.352 1 88.94 129 ARG B CA 1
ATOM 2704 C C . ARG B 1 129 ? -1.702 -0.812 10.578 1 88.94 129 ARG B C 1
ATOM 2706 O O . ARG B 1 129 ? -2.434 -1.784 10.773 1 88.94 129 ARG B O 1
ATOM 2713 N N . ARG B 1 130 ? -1.62 0.187 11.438 1 91.06 130 ARG B N 1
ATOM 2714 C CA . ARG B 1 130 ? -2.473 0.333 12.609 1 91.06 130 ARG B CA 1
ATOM 2715 C C . ARG B 1 130 ? -3.025 1.751 12.719 1 91.06 130 ARG B C 1
ATOM 2717 O O . ARG B 1 130 ? -2.465 2.59 13.422 1 91.06 130 ARG B O 1
ATOM 2724 N N . VAL B 1 131 ? -4.191 1.923 12.227 1 94.25 131 VAL B N 1
ATOM 2725 C CA . VAL B 1 131 ? -4.746 3.273 12.18 1 94.25 131 VAL B CA 1
ATOM 2726 C C . VAL B 1 131 ? -5.07 3.744 13.602 1 94.25 131 VAL B C 1
ATOM 2728 O O . VAL B 1 131 ? -5.152 4.949 13.852 1 94.25 131 VAL B O 1
ATOM 2731 N N . GLU B 1 132 ? -5.23 2.82 14.617 1 95.69 132 GLU B N 1
ATOM 2732 C CA . GLU B 1 132 ? -5.5 3.166 16 1 95.69 132 GLU B CA 1
ATOM 2733 C C . GLU B 1 132 ? -4.359 3.99 16.594 1 95.69 132 GLU B C 1
ATOM 2735 O O . GLU B 1 132 ? -4.578 4.812 17.484 1 95.69 132 GLU B O 1
ATOM 2740 N N . SER B 1 133 ? -3.146 3.797 16.094 1 96.12 133 SER B N 1
ATOM 2741 C CA . SER B 1 133 ? -2.01 4.555 16.594 1 96.12 133 SER B CA 1
ATOM 2742 C C . SER B 1 133 ? -2.166 6.047 16.312 1 96.12 133 SER B C 1
ATOM 2744 O O . SER B 1 133 ? -1.757 6.883 17.125 1 96.12 133 SER B O 1
ATOM 2746 N N . PHE B 1 134 ? -2.787 6.387 15.234 1 97.06 134 PHE B N 1
ATOM 2747 C CA . PHE B 1 134 ? -3 7.793 14.906 1 97.06 134 PHE B CA 1
ATOM 2748 C C . PHE B 1 134 ? -4.012 8.422 15.852 1 97.06 134 PHE B C 1
ATOM 2750 O O . PHE B 1 134 ? -3.875 9.594 16.219 1 97.06 134 PHE B O 1
ATOM 2757 N N . GLN B 1 135 ? -4.992 7.66 16.219 1 97.38 135 GLN B N 1
ATOM 2758 C CA . GLN B 1 135 ? -5.973 8.109 17.203 1 97.38 135 GLN B CA 1
ATOM 2759 C C . GLN B 1 135 ? -5.32 8.375 18.547 1 97.38 135 GLN B C 1
ATOM 2761 O O . GLN B 1 135 ? -5.465 9.461 19.109 1 97.38 135 GLN B O 1
ATOM 2766 N N . VAL B 1 136 ? -4.559 7.453 19 1 97.88 136 VAL B N 1
ATOM 2767 C CA . VAL B 1 136 ? -3.898 7.547 20.297 1 97.88 136 VAL B CA 1
ATOM 2768 C C . VAL B 1 136 ? -2.887 8.688 20.281 1 97.88 136 VAL B C 1
ATOM 2770 O O . VAL B 1 136 ? -2.85 9.508 21.203 1 97.88 136 VAL B O 1
ATOM 2773 N N . CYS B 1 137 ? -2.107 8.836 19.203 1 98.31 137 CYS B N 1
ATOM 2774 C CA . CYS B 1 137 ? -1.001 9.781 19.125 1 98.31 137 CYS B CA 1
ATOM 2775 C C . CYS B 1 137 ? -1.513 11.203 18.953 1 98.31 137 CYS B C 1
ATOM 2777 O O . CYS B 1 137 ? -0.79 12.164 19.234 1 98.31 137 CYS B O 1
ATOM 2779 N N . SER B 1 138 ? -2.787 11.391 18.547 1 98.19 138 SER B N 1
ATOM 2780 C CA . SER B 1 138 ? -3.379 12.711 18.391 1 98.19 138 SER B CA 1
ATOM 2781 C C . SER B 1 138 ? -4.133 13.133 19.641 1 98.19 138 SER B C 1
ATOM 2783 O O . SER B 1 138 ? -4.781 14.18 19.656 1 98.19 138 SER B O 1
ATOM 2785 N N . GLY B 1 139 ? -4.109 12.297 20.719 1 97.44 139 GLY B N 1
ATOM 2786 C CA . GLY B 1 139 ? -4.918 12.57 21.906 1 97.44 139 GLY B CA 1
ATOM 2787 C C . GLY B 1 139 ? -6.398 12.344 21.672 1 97.44 139 GLY B C 1
ATOM 2788 O O . GLY B 1 139 ? -7.23 13.109 22.172 1 97.44 139 GLY B O 1
ATOM 2789 N N . GLU B 1 140 ? -6.727 11.484 20.719 1 97 140 GLU B N 1
ATOM 2790 C CA . GLU B 1 140 ? -8.094 11.047 20.438 1 97 140 GLU B CA 1
ATOM 2791 C C . GLU B 1 140 ? -8.812 12.031 19.516 1 97 140 GLU B C 1
ATOM 2793 O O . GLU B 1 140 ? -9.984 11.836 19.203 1 97 140 GLU B O 1
ATOM 2798 N N . SER B 1 141 ? -8.117 13.039 19.047 1 97.94 141 SER B N 1
ATOM 2799 C CA . SER B 1 141 ? -8.75 14.031 18.188 1 97.94 141 SER B CA 1
ATOM 2800 C C . SER B 1 141 ? -9.016 13.469 16.797 1 97.94 141 SER B C 1
ATOM 2802 O O . SER B 1 141 ? -9.953 13.891 16.125 1 97.94 141 SER B O 1
ATOM 2804 N N . ILE B 1 142 ? -8.102 12.625 16.297 1 98 142 ILE B N 1
ATOM 2805 C CA . ILE B 1 142 ? -8.289 11.898 15.047 1 98 142 ILE B CA 1
ATOM 2806 C C . ILE B 1 142 ? -8.836 10.5 15.328 1 98 142 ILE B C 1
ATOM 2808 O O . ILE B 1 142 ? -8.203 9.711 16.031 1 98 142 ILE B O 1
ATOM 2812 N N . ARG B 1 143 ? -9.969 10.281 14.852 1 96.75 143 ARG B N 1
ATOM 2813 C CA . ARG B 1 143 ? -10.555 8.961 15.047 1 96.75 143 ARG B CA 1
ATOM 2814 C C . ARG B 1 143 ? -9.992 7.957 14.047 1 96.75 143 ARG B C 1
ATOM 2816 O O . ARG B 1 143 ? -9.773 8.289 12.883 1 96.75 143 ARG B O 1
ATOM 2823 N N . SER B 1 144 ? -9.766 6.723 14.492 1 96 144 SER B N 1
ATOM 2824 C CA . SER B 1 144 ? -9.258 5.676 13.609 1 96 144 SER B CA 1
ATOM 2825 C C . SER B 1 144 ? -10.195 5.434 12.438 1 96 144 SER B C 1
ATOM 2827 O O . SER B 1 144 ? -9.75 5.137 11.328 1 96 144 SER B O 1
ATOM 2829 N N . THR B 1 145 ? -11.516 5.633 12.594 1 94.44 145 THR B N 1
ATOM 2830 C CA . THR B 1 145 ? -12.531 5.32 11.602 1 94.44 145 THR B CA 1
ATOM 2831 C C . THR B 1 145 ? -12.523 6.352 10.477 1 94.44 145 THR B C 1
ATOM 2833 O O . THR B 1 145 ? -13.07 6.109 9.398 1 94.44 145 THR B O 1
ATOM 2836 N N . GLU B 1 146 ? -11.93 7.453 10.664 1 96.19 146 GLU B N 1
ATOM 2837 C CA . GLU B 1 146 ? -11.977 8.461 9.609 1 96.19 146 GLU B CA 1
ATOM 2838 C C . GLU B 1 146 ? -10.766 8.352 8.688 1 96.19 146 GLU B C 1
ATOM 2840 O O . GLU B 1 146 ? -10.734 8.969 7.617 1 96.19 146 GLU B O 1
ATOM 2845 N N . LEU B 1 147 ? -9.758 7.543 9.062 1 96.12 147 LEU B N 1
ATOM 2846 C CA . LEU B 1 147 ? -8.5 7.539 8.32 1 96.12 147 LEU B CA 1
ATOM 2847 C C . LEU B 1 147 ? -8.68 6.898 6.953 1 96.12 147 LEU B C 1
ATOM 2849 O O . LEU B 1 147 ? -8.164 7.398 5.953 1 96.12 147 LEU B O 1
ATOM 2853 N N . CYS B 1 148 ? -9.453 5.809 6.855 1 92.56 148 CYS B N 1
ATOM 2854 C CA . CYS B 1 148 ? -9.633 5.129 5.578 1 92.56 148 CYS B CA 1
ATOM 2855 C C . CYS B 1 148 ? -10.383 6.016 4.594 1 92.56 148 CYS B C 1
ATOM 2857 O O . CYS B 1 148 ? -9.953 6.188 3.451 1 92.56 148 CYS B O 1
ATOM 2859 N N . PRO B 1 149 ? -11.5 6.668 5.031 1 94.44 149 PRO B N 1
ATOM 2860 C CA . PRO B 1 149 ? -12.156 7.617 4.133 1 94.44 149 PRO B CA 1
ATOM 2861 C C . PRO B 1 149 ? -11.25 8.773 3.719 1 94.44 149 PRO B C 1
ATOM 2863 O O . PRO B 1 149 ? -11.273 9.195 2.562 1 94.44 149 PRO B O 1
ATOM 2866 N N . LEU B 1 150 ? -10.461 9.289 4.594 1 97.5 150 LEU B N 1
ATOM 2867 C CA . LEU B 1 150 ? -9.539 10.375 4.27 1 97.5 150 LEU B CA 1
ATOM 2868 C C . LEU B 1 150 ? -8.477 9.906 3.281 1 97.5 150 LEU B C 1
ATOM 2870 O O . LEU B 1 150 ? -8.109 10.648 2.367 1 97.5 150 LEU B O 1
ATOM 2874 N N . GLU B 1 151 ? -8.008 8.688 3.52 1 96.69 151 GLU B N 1
ATOM 2875 C CA . GLU B 1 151 ? -7.051 8.102 2.586 1 96.69 151 GLU B CA 1
ATOM 2876 C C . GLU B 1 151 ? -7.633 8.008 1.181 1 96.69 151 GLU B C 1
ATOM 2878 O O . GLU B 1 151 ? -6.961 8.328 0.2 1 96.69 151 GLU B O 1
ATOM 2883 N N . LEU B 1 152 ? -8.914 7.648 1.081 1 93.88 152 LEU B N 1
ATOM 2884 C CA . LEU B 1 152 ? -9.578 7.535 -0.214 1 93.88 152 LEU B CA 1
ATOM 2885 C C . LEU B 1 152 ? -9.711 8.898 -0.879 1 93.88 152 LEU B C 1
ATOM 2887 O O . LEU B 1 152 ? -9.469 9.031 -2.082 1 93.88 152 LEU B O 1
ATOM 2891 N N . LEU B 1 153 ? -10.094 9.883 -0.125 1 96.56 153 LEU B N 1
ATOM 2892 C CA . LEU B 1 153 ? -10.188 11.242 -0.649 1 96.56 153 LEU B CA 1
ATOM 2893 C C . LEU B 1 153 ? -8.836 11.727 -1.147 1 96.56 153 LEU B C 1
ATOM 2895 O O . LEU B 1 153 ? -8.742 12.352 -2.205 1 96.56 153 LEU B O 1
ATOM 2899 N N . PHE B 1 154 ? -7.832 11.43 -0.391 1 97.81 154 PHE B N 1
ATOM 2900 C CA . PHE B 1 154 ? -6.461 11.797 -0.726 1 97.81 154 PHE B CA 1
ATOM 2901 C C . PHE B 1 154 ? -6.031 11.133 -2.031 1 97.81 154 PHE B C 1
ATOM 2903 O O . PHE B 1 154 ? -5.527 11.805 -2.934 1 97.81 154 PHE B O 1
ATOM 2910 N N . LEU B 1 155 ? -6.266 9.836 -2.176 1 95.44 155 LEU B N 1
ATOM 2911 C CA . LEU B 1 155 ? -5.895 9.078 -3.363 1 95.44 155 LEU B CA 1
ATOM 2912 C C . LEU B 1 155 ? -6.676 9.555 -4.582 1 95.44 155 LEU B C 1
ATOM 2914 O O . LEU B 1 155 ? -6.121 9.656 -5.68 1 95.44 155 LEU B O 1
ATOM 2918 N N . ARG B 1 156 ? -7.934 9.891 -4.375 1 95.06 156 ARG B N 1
ATOM 2919 C CA . ARG B 1 156 ? -8.75 10.414 -5.469 1 95.06 156 ARG B CA 1
ATOM 2920 C C . ARG B 1 156 ? -8.195 11.75 -5.969 1 95.06 156 ARG B C 1
ATOM 2922 O O . ARG B 1 156 ? -8.164 12 -7.176 1 95.06 156 ARG B O 1
ATOM 2929 N N . ALA B 1 157 ? -7.797 12.523 -5.062 1 97.25 157 ALA B N 1
ATOM 2930 C CA . ALA B 1 157 ? -7.227 13.812 -5.438 1 97.25 157 ALA B CA 1
ATOM 2931 C C . ALA B 1 157 ? -5.961 13.633 -6.266 1 97.25 157 ALA B C 1
ATOM 2933 O O . ALA B 1 157 ? -5.668 14.445 -7.145 1 97.25 157 ALA B O 1
ATOM 2934 N N . LEU B 1 158 ? -5.242 12.57 -6.012 1 96.75 158 LEU B N 1
ATOM 2935 C CA . LEU B 1 158 ? -4.016 12.273 -6.738 1 96.75 158 LEU B CA 1
ATOM 2936 C C . LEU B 1 158 ? -4.312 11.484 -8.008 1 96.75 158 LEU B C 1
ATOM 2938 O O . LEU B 1 158 ? -3.395 11.109 -8.742 1 96.75 158 LEU B O 1
ATOM 2942 N N . ASP B 1 159 ? -5.531 11.227 -8.258 1 93.56 159 ASP B N 1
ATOM 2943 C CA . ASP B 1 159 ? -5.961 10.375 -9.359 1 93.56 159 ASP B CA 1
ATOM 2944 C C . ASP B 1 159 ? -5.285 9.008 -9.281 1 93.56 159 ASP B C 1
ATOM 2946 O O . ASP B 1 159 ? -4.883 8.445 -10.305 1 93.56 159 ASP B O 1
ATOM 2950 N N . TYR B 1 160 ? -4.965 8.602 -8.047 1 91.38 160 TYR B N 1
ATOM 2951 C CA . TYR B 1 160 ? -4.371 7.316 -7.699 1 91.38 160 TYR B CA 1
ATOM 2952 C C . TYR B 1 160 ? -2.996 7.164 -8.336 1 91.38 160 TYR B C 1
ATOM 2954 O O . TYR B 1 160 ? -2.521 6.043 -8.539 1 91.38 160 TYR B O 1
ATOM 2962 N N . ARG B 1 161 ? -2.43 8.219 -8.68 1 91.25 161 ARG B N 1
ATOM 2963 C CA . ARG B 1 161 ? -1.045 8.219 -9.141 1 91.25 161 ARG B CA 1
ATOM 2964 C C . ARG B 1 161 ? -0.081 8.391 -7.969 1 91.25 161 ARG B C 1
ATOM 2966 O O . ARG B 1 161 ? 0.249 9.523 -7.594 1 91.25 161 ARG B O 1
ATOM 2973 N N . VAL B 1 162 ? 0.442 7.266 -7.48 1 91.88 162 VAL B N 1
ATOM 2974 C CA . VAL B 1 162 ? 1.178 7.293 -6.219 1 91.88 162 VAL B CA 1
ATOM 2975 C C . VAL B 1 162 ? 2.621 6.855 -6.453 1 91.88 162 VAL B C 1
ATOM 2977 O O . VAL B 1 162 ? 3.43 6.836 -5.523 1 91.88 162 VAL B O 1
ATOM 2980 N N . PHE B 1 163 ? 2.939 6.551 -7.734 1 92.69 163 PHE B N 1
ATOM 2981 C CA . PHE B 1 163 ? 4.293 6.07 -7.988 1 92.69 163 PHE B CA 1
ATOM 2982 C C . PHE B 1 163 ? 5.293 7.215 -7.934 1 92.69 163 PHE B C 1
ATOM 2984 O O . PHE B 1 163 ? 5.105 8.242 -8.586 1 92.69 163 PHE B O 1
ATOM 2991 N N . ILE B 1 164 ? 6.25 7.059 -7.102 1 93.69 164 ILE B N 1
ATOM 2992 C CA . ILE B 1 164 ? 7.391 7.961 -6.977 1 93.69 164 ILE B CA 1
ATOM 2993 C C . ILE B 1 164 ? 8.672 7.227 -7.359 1 93.69 164 ILE B C 1
ATOM 2995 O O . ILE B 1 164 ? 9.094 6.293 -6.672 1 93.69 164 ILE B O 1
ATOM 2999 N N . ASP B 1 165 ? 9.32 7.617 -8.438 1 90.44 165 ASP B N 1
ATOM 3000 C CA . ASP B 1 165 ? 10.547 6.938 -8.844 1 90.44 165 ASP B CA 1
ATOM 3001 C C . ASP B 1 165 ? 11.75 7.457 -8.055 1 90.44 165 ASP B C 1
ATOM 3003 O O . ASP B 1 165 ? 11.617 8.375 -7.246 1 90.44 165 ASP B O 1
ATOM 3007 N N . ASP B 1 166 ? 12.867 6.844 -8.305 1 89.94 166 ASP B N 1
ATOM 3008 C CA . ASP B 1 166 ? 14.07 7.145 -7.535 1 89.94 166 ASP B CA 1
ATOM 3009 C C . ASP B 1 166 ? 14.469 8.609 -7.691 1 89.94 166 ASP B C 1
ATOM 3011 O O . ASP B 1 166 ? 14.898 9.25 -6.727 1 89.94 166 ASP B O 1
ATOM 3015 N N . GLU B 1 167 ? 14.344 9.109 -8.875 1 93.19 167 GLU B N 1
ATOM 3016 C CA . GLU B 1 167 ? 14.727 10.492 -9.133 1 93.19 167 GLU B CA 1
ATOM 3017 C C . GLU B 1 167 ? 13.812 11.461 -8.391 1 93.19 167 GLU B C 1
ATOM 3019 O O . GLU B 1 167 ? 14.289 12.414 -7.758 1 93.19 167 GLU B O 1
ATOM 3024 N N . GLU B 1 168 ? 12.516 11.211 -8.5 1 93.44 168 GLU B N 1
ATOM 3025 C CA . GLU B 1 168 ? 11.555 12.039 -7.77 1 93.44 168 GLU B CA 1
ATOM 3026 C C . GLU B 1 168 ? 11.766 11.938 -6.266 1 93.44 168 GLU B C 1
ATOM 3028 O O . GLU B 1 168 ? 11.695 12.945 -5.555 1 93.44 168 GLU B O 1
ATOM 3033 N N . PHE B 1 169 ? 12.055 10.773 -5.844 1 95.19 169 PHE B N 1
ATOM 3034 C CA . PHE B 1 169 ? 12.328 10.539 -4.43 1 95.19 169 PHE B CA 1
ATOM 3035 C C . PHE B 1 169 ? 13.5 11.391 -3.959 1 95.19 169 PHE B C 1
ATOM 3037 O O . PHE B 1 169 ? 13.406 12.07 -2.936 1 95.19 169 PHE B O 1
ATOM 3044 N N . ARG B 1 170 ? 14.539 11.344 -4.695 1 93.81 170 ARG B N 1
ATOM 3045 C CA . ARG B 1 170 ? 15.734 12.109 -4.355 1 93.81 170 ARG B CA 1
ATOM 3046 C C . ARG B 1 170 ? 15.453 13.609 -4.398 1 93.81 170 ARG B C 1
ATOM 3048 O O . ARG B 1 170 ? 15.977 14.367 -3.578 1 93.81 170 ARG B O 1
ATOM 3055 N N . ARG B 1 171 ? 14.68 14.008 -5.324 1 93.75 171 ARG B N 1
ATOM 3056 C CA . ARG B 1 171 ? 14.297 15.414 -5.426 1 93.75 171 ARG B CA 1
ATOM 3057 C C . ARG B 1 171 ? 13.547 15.875 -4.18 1 93.75 171 ARG B C 1
ATOM 3059 O O . ARG B 1 171 ? 13.859 16.922 -3.605 1 93.75 171 ARG B O 1
ATOM 3066 N N . PHE B 1 172 ? 12.633 15.125 -3.748 1 92.94 172 PHE B N 1
ATOM 3067 C CA . PHE B 1 172 ? 11.852 15.492 -2.572 1 92.94 172 PHE B CA 1
ATOM 3068 C C . PHE B 1 172 ? 12.719 15.477 -1.319 1 92.94 172 PHE B C 1
ATOM 3070 O O . PHE B 1 172 ? 12.562 16.312 -0.433 1 92.94 172 PHE B O 1
ATOM 3077 N N . PHE B 1 173 ? 13.602 14.516 -1.278 1 94.94 173 PHE B N 1
ATOM 3078 C CA . PHE B 1 173 ? 14.508 14.469 -0.142 1 94.94 173 PHE B CA 1
ATOM 3079 C C . PHE B 1 173 ? 15.367 15.727 -0.08 1 94.94 173 PHE B C 1
ATOM 3081 O O . PHE B 1 173 ? 15.562 16.297 0.995 1 94.94 173 PHE B O 1
ATOM 3088 N N . ARG B 1 174 ? 15.828 16.172 -1.183 1 92.25 174 ARG B N 1
ATOM 3089 C CA . ARG B 1 174 ? 16.641 17.391 -1.246 1 92.25 174 ARG B CA 1
ATOM 3090 C C . ARG B 1 174 ? 15.82 18.609 -0.813 1 92.25 174 ARG B C 1
ATOM 3092 O O . ARG B 1 174 ? 16.344 19.484 -0.121 1 92.25 174 ARG B O 1
ATOM 3099 N N . ILE B 1 175 ? 14.648 18.641 -1.229 1 90.12 175 ILE B N 1
ATOM 3100 C CA . ILE B 1 175 ? 13.766 19.734 -0.855 1 90.12 175 ILE B CA 1
ATOM 3101 C C . ILE B 1 175 ? 13.57 19.75 0.658 1 90.12 175 ILE B C 1
ATOM 3103 O O . ILE B 1 175 ? 13.602 20.797 1.29 1 90.12 175 ILE B O 1
ATOM 3107 N N . LEU B 1 176 ? 13.414 18.594 1.224 1 91.12 176 LEU B N 1
ATOM 3108 C CA . LEU B 1 176 ? 13.219 18.469 2.664 1 91.12 176 LEU B CA 1
ATOM 3109 C C . LEU B 1 176 ? 14.461 18.922 3.42 1 91.12 176 LEU B C 1
ATOM 3111 O O . LEU B 1 176 ? 14.359 19.484 4.508 1 91.12 176 LEU B O 1
ATOM 3115 N N . GLU B 1 177 ? 15.523 18.578 2.811 1 89.62 177 GLU B N 1
ATOM 3116 C CA . GLU B 1 177 ? 16.797 18.891 3.471 1 89.62 177 GLU B CA 1
ATOM 3117 C C . GLU B 1 177 ? 17.078 20.391 3.416 1 89.62 177 GLU B C 1
ATOM 3119 O O . GLU B 1 177 ? 17.828 20.906 4.238 1 89.62 177 GLU B O 1
ATOM 3124 N N . ARG B 1 178 ? 16.562 21 2.387 1 80.44 178 ARG B N 1
ATOM 3125 C CA . ARG B 1 178 ? 16.812 22.438 2.238 1 80.44 178 ARG B CA 1
ATOM 3126 C C . ARG B 1 178 ? 15.977 23.234 3.223 1 80.44 178 ARG B C 1
ATOM 3128 O O . ARG B 1 178 ? 14.766 23.031 3.338 1 80.44 178 ARG B O 1
ATOM 3135 N N . ARG B 1 179 ? 16.531 23.219 4.449 1 59.06 179 ARG B N 1
ATOM 3136 C CA . ARG B 1 179 ? 15.961 23.906 5.609 1 59.06 179 ARG B CA 1
ATOM 3137 C C . ARG B 1 179 ? 15.086 25.078 5.184 1 59.06 179 ARG B C 1
ATOM 3139 O O . ARG B 1 179 ? 15.484 25.875 4.328 1 59.06 179 ARG B O 1
ATOM 3146 N N . PRO B 1 180 ? 13.688 24.953 5.414 1 52.09 180 PRO B N 1
ATOM 3147 C CA . PRO B 1 180 ? 13.047 26.25 5.199 1 52.09 180 PRO B CA 1
ATOM 3148 C C . PRO B 1 180 ? 13.859 27.406 5.777 1 52.09 180 PRO B C 1
ATOM 3150 O O . PRO B 1 180 ? 14.5 27.25 6.82 1 52.09 180 PRO B O 1
ATOM 3153 N N . ALA B 1 181 ? 14.633 28.094 4.941 1 42.72 181 ALA B N 1
ATOM 3154 C CA . ALA B 1 181 ? 15.219 29.312 5.477 1 42.72 181 ALA B CA 1
ATOM 3155 C C . ALA B 1 181 ? 14.344 29.922 6.57 1 42.72 181 ALA B C 1
ATOM 3157 O O . ALA B 1 181 ? 13.109 29.891 6.465 1 42.72 181 ALA B O 1
ATOM 3158 N N . PRO B 1 182 ? 14.797 29.797 7.809 1 40.78 182 PRO B N 1
ATOM 3159 C CA . PRO B 1 182 ? 13.984 30.578 8.75 1 40.78 182 PRO B CA 1
ATOM 3160 C C . PRO B 1 182 ? 13.305 31.781 8.086 1 40.78 182 PRO B C 1
ATOM 3162 O O . PRO B 1 182 ? 13.82 32.312 7.109 1 40.78 182 PRO B O 1
ATOM 3165 N N . ALA B 1 183 ? 11.953 31.734 8.016 1 37.34 183 ALA B N 1
ATOM 3166 C CA . ALA B 1 183 ? 11.344 32.969 7.531 1 37.34 183 ALA B CA 1
ATOM 3167 C C . ALA B 1 183 ? 12.258 34.156 7.777 1 37.34 183 ALA B C 1
ATOM 3169 O O . ALA B 1 183 ? 12.625 34.469 8.922 1 37.34 183 ALA B O 1
ATOM 3170 N N . ARG B 1 184 ? 13.273 34.344 6.93 1 33.41 184 ARG B N 1
ATOM 3171 C CA . ARG B 1 184 ? 13.977 35.625 7.027 1 33.41 184 ARG B CA 1
ATOM 3172 C C . ARG B 1 184 ? 13.023 36.719 7.484 1 33.41 184 ARG B C 1
ATOM 3174 O O . ARG B 1 184 ? 11.891 36.812 7.02 1 33.41 184 ARG B O 1
ATOM 3181 N N . SER B 1 185 ? 13.172 37.156 8.625 1 30.69 185 SER B N 1
ATOM 3182 C CA . SER B 1 185 ? 12.75 38.531 8.844 1 30.69 185 SER B CA 1
ATOM 3183 C C . SER B 1 185 ? 13.094 39.406 7.648 1 30.69 185 SER B C 1
ATOM 3185 O O . SER B 1 185 ? 14.25 39.5 7.234 1 30.69 185 SER B O 1
ATOM 3187 N N . VAL B 1 186 ? 12.336 39.344 6.574 1 30.3 186 VAL B N 1
ATOM 3188 C CA . VAL B 1 186 ? 12.383 40.344 5.508 1 30.3 186 VAL B CA 1
ATOM 3189 C C . VAL B 1 186 ? 12.938 41.656 6.055 1 30.3 186 VAL B C 1
ATOM 3191 O O . VAL B 1 186 ? 12.227 42.406 6.738 1 30.3 186 VAL B O 1
ATOM 3194 N N . ALA B 1 187 ? 14.164 41.719 6.57 1 26.83 187 ALA B N 1
ATOM 3195 C CA . ALA B 1 187 ? 14.773 43.062 6.465 1 26.83 187 ALA B CA 1
ATOM 3196 C C . ALA B 1 187 ? 14.953 43.469 5.008 1 26.83 187 ALA B C 1
ATOM 3198 O O . ALA B 1 187 ? 15.188 42.625 4.145 1 26.83 187 ALA B O 1
ATOM 3199 N N . CYS B 1 188 ? 14.641 44.688 4.508 1 23.75 188 CYS B N 1
ATOM 3200 C CA . CYS B 1 188 ? 14.586 45.562 3.34 1 23.75 188 CYS B CA 1
ATOM 3201 C C . CYS B 1 188 ? 15.93 45.562 2.619 1 23.75 188 CYS B C 1
ATOM 3203 O O . CYS B 1 188 ? 16.672 46.562 2.723 1 23.75 188 CYS B O 1
ATOM 3205 N N . ALA B 1 189 ? 16.75 44.469 2.613 1 24.58 189 ALA B N 1
ATOM 3206 C CA . ALA B 1 189 ? 17.953 44.938 1.901 1 24.58 189 ALA B CA 1
ATOM 3207 C C . ALA B 1 189 ? 17.703 44.938 0.395 1 24.58 189 ALA B C 1
ATOM 3209 O O . ALA B 1 189 ? 17.062 44.062 -0.153 1 24.58 189 ALA B O 1
ATOM 3210 N N . ALA B 1 190 ? 18.062 46.031 -0.386 1 21.66 190 ALA B N 1
ATOM 3211 C CA . ALA B 1 190 ? 18.172 46.562 -1.737 1 21.66 190 ALA B CA 1
ATOM 3212 C C . ALA B 1 190 ? 18.906 45.594 -2.656 1 21.66 190 ALA B C 1
ATOM 3214 O O . ALA B 1 190 ? 19.688 44.75 -2.189 1 21.66 190 ALA B O 1
ATOM 3215 N N . LYS B 1 191 ? 19.094 45.75 -3.98 1 19.94 191 LYS B N 1
ATOM 3216 C CA . LYS B 1 191 ? 18.984 45.5 -5.418 1 19.94 191 LYS B CA 1
ATOM 3217 C C . LYS B 1 191 ? 20.266 44.875 -5.969 1 19.94 191 LYS B C 1
ATOM 3219 O O . LYS B 1 191 ? 20.438 44.781 -7.188 1 19.94 191 LYS B O 1
ATOM 3224 N N . LYS B 1 192 ? 21.406 44.469 -5.391 1 24.84 192 LYS B N 1
ATOM 3225 C CA . LYS B 1 192 ? 22.359 44.531 -6.484 1 24.84 192 LYS B CA 1
ATOM 3226 C C . LYS B 1 192 ? 22.141 43.375 -7.461 1 24.84 192 LYS B C 1
ATOM 3228 O O . LYS B 1 192 ? 22.047 42.219 -7.055 1 24.84 192 LYS B O 1
ATOM 3233 N N . ARG B 1 193 ? 21.781 43.562 -8.766 1 20.89 193 ARG B N 1
ATOM 3234 C CA . ARG B 1 193 ? 21.5 42.875 -10.023 1 20.89 193 ARG B CA 1
ATOM 3235 C C . ARG B 1 193 ? 22.672 42 -10.461 1 20.89 193 ARG B C 1
ATOM 3237 O O . ARG B 1 193 ? 23.609 42.5 -11.109 1 20.89 193 ARG B O 1
ATOM 3244 N N . LYS B 1 194 ? 23.297 41.312 -9.656 1 19.55 194 LYS B N 1
ATOM 3245 C CA . LYS B 1 194 ? 24.422 40.656 -10.312 1 19.55 194 LYS B CA 1
ATOM 3246 C C . LYS B 1 194 ? 23.953 39.688 -11.398 1 19.55 194 LYS B C 1
ATOM 3248 O O . LYS B 1 194 ? 22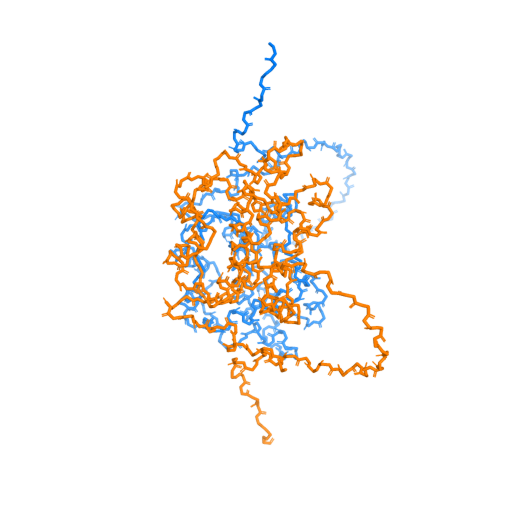.891 39.094 -11.273 1 19.55 194 LYS B O 1
ATOM 3253 N N . ALA B 1 195 ? 24.781 39.594 -12.484 1 22.12 195 ALA B N 1
ATOM 3254 C CA . ALA B 1 195 ? 24.922 39.062 -13.836 1 22.12 195 ALA B CA 1
ATOM 3255 C C . ALA B 1 195 ? 24.797 37.531 -13.836 1 22.12 195 ALA B C 1
ATOM 3257 O O . ALA B 1 195 ? 25.078 36.875 -12.828 1 22.12 195 ALA B O 1
ATOM 3258 N N . GLU B 1 196 ? 24.328 36.875 -14.859 1 19.28 196 GLU B N 1
ATOM 3259 C CA . GLU B 1 196 ? 23.641 35.844 -15.609 1 19.28 196 GLU B CA 1
ATOM 3260 C C . GLU B 1 196 ? 24.531 34.625 -15.812 1 19.28 196 GLU B C 1
ATOM 3262 O O . GLU B 1 196 ? 24.234 33.75 -16.625 1 19.28 196 GLU B O 1
ATOM 3267 N N . GLU B 1 197 ? 25.625 34.375 -15.039 1 21.05 197 GLU B N 1
ATOM 3268 C CA . GLU B 1 197 ? 26.438 33.438 -15.773 1 21.05 197 GLU B CA 1
ATOM 3269 C C . GLU B 1 197 ? 25.719 32.094 -15.945 1 21.05 197 GLU B C 1
ATOM 3271 O O . GLU B 1 197 ? 24.938 31.688 -15.078 1 21.05 197 GLU B O 1
ATOM 3276 N N . GLU B 1 198 ? 25.891 31.469 -17.125 1 20.8 198 GLU B N 1
ATOM 3277 C CA . GLU B 1 198 ? 25.406 30.406 -18 1 20.8 198 GLU B CA 1
ATOM 3278 C C . GLU B 1 198 ? 25.719 29.031 -17.406 1 20.8 198 GLU B C 1
ATOM 3280 O O . GLU B 1 198 ? 26.859 28.578 -17.438 1 20.8 198 GLU B O 1
ATOM 3285 N N . VAL B 1 199 ? 25.281 28.812 -16.234 1 21.58 199 VAL B N 1
ATOM 3286 C CA . VAL B 1 199 ? 25.719 27.562 -15.633 1 21.58 199 VAL B CA 1
ATOM 3287 C C . VAL B 1 199 ? 25.172 26.391 -16.438 1 21.58 199 VAL B C 1
ATOM 3289 O O . VAL B 1 199 ? 23.984 26.312 -16.734 1 21.58 199 VAL B O 1
ATOM 3292 N N . GLU B 1 200 ? 26.047 25.719 -17.203 1 20.72 200 GLU B N 1
ATOM 3293 C CA . GLU B 1 200 ? 25.938 24.531 -18.031 1 20.72 200 GLU B CA 1
ATOM 3294 C C . GLU B 1 200 ? 25.344 23.359 -17.25 1 20.72 200 GLU B C 1
ATOM 3296 O O . GLU B 1 200 ? 25.766 23.094 -16.125 1 20.72 200 GLU B O 1
ATOM 3301 N N . PRO B 1 201 ? 24.219 22.891 -17.703 1 19.12 201 PRO B N 1
ATOM 3302 C CA . PRO B 1 201 ? 23.328 21.906 -17.094 1 19.12 201 PRO B CA 1
ATOM 3303 C C . PRO B 1 201 ? 23.984 20.547 -16.922 1 19.12 201 PRO B C 1
ATOM 3305 O O . PRO B 1 201 ? 24.391 19.922 -17.906 1 19.12 201 PRO B O 1
ATOM 3308 N N . ARG B 1 202 ? 24.859 20.406 -15.969 1 20.95 202 ARG B N 1
ATOM 3309 C CA . ARG B 1 202 ? 25.484 19.109 -15.781 1 20.95 202 ARG B CA 1
ATOM 3310 C C . ARG B 1 202 ? 24.438 18.016 -15.586 1 20.95 202 ARG B C 1
ATOM 3312 O O . ARG B 1 202 ? 23.422 18.25 -14.914 1 20.95 202 ARG B O 1
ATOM 3319 N N . ARG B 1 203 ? 24.375 17.078 -16.516 1 18.67 203 ARG B N 1
ATOM 3320 C CA . ARG B 1 203 ? 23.594 15.836 -16.641 1 18.67 203 ARG B CA 1
ATOM 3321 C C . ARG B 1 203 ? 23.734 14.977 -15.391 1 18.67 203 ARG B C 1
ATOM 3323 O O . ARG B 1 203 ? 24.859 14.602 -15.008 1 18.67 203 ARG B O 1
ATOM 3330 N N . VAL B 1 204 ? 23.031 15.359 -14.422 1 17.33 204 VAL B N 1
ATOM 3331 C CA . VAL B 1 204 ? 23.078 14.625 -13.156 1 17.33 204 VAL B CA 1
ATOM 3332 C C . VAL B 1 204 ? 22.812 13.148 -13.406 1 17.33 204 VAL B C 1
ATOM 3334 O O . VAL B 1 204 ? 21.875 12.797 -14.141 1 17.33 204 VAL B O 1
ATOM 3337 N N . ARG B 1 205 ? 23.797 12.359 -13.328 1 17.7 205 ARG B N 1
ATOM 3338 C CA . ARG B 1 205 ? 23.938 10.906 -13.352 1 17.7 205 ARG B CA 1
ATOM 3339 C C . ARG B 1 205 ? 22.938 10.25 -12.406 1 17.7 205 ARG B C 1
ATOM 3341 O O . ARG B 1 205 ? 22.641 10.773 -11.328 1 17.7 205 ARG B O 1
ATOM 3348 N N . ALA B 1 206 ? 22.016 9.414 -12.984 1 18.62 206 ALA B N 1
ATOM 3349 C CA . ALA B 1 206 ? 20.953 8.5 -12.547 1 18.62 206 ALA B CA 1
ATOM 3350 C C . ALA B 1 206 ? 21.406 7.688 -11.336 1 18.62 206 ALA B C 1
ATOM 3352 O O . ALA B 1 206 ? 22.5 7.113 -11.328 1 18.62 206 ALA B O 1
ATOM 3353 N N . CYS B 1 207 ? 20.938 8.016 -10.148 1 18.09 207 CYS B N 1
ATOM 3354 C CA . CYS B 1 207 ? 21.203 7.484 -8.82 1 18.09 207 CYS B CA 1
ATOM 3355 C C . CYS B 1 207 ? 21.047 5.969 -8.797 1 18.09 207 CYS B C 1
ATOM 3357 O O . CYS B 1 207 ? 20.078 5.438 -9.344 1 18.09 207 CYS B O 1
ATOM 3359 N N . GLN B 1 208 ? 22.141 5.254 -8.508 1 20.61 208 GLN B N 1
ATOM 3360 C CA . GLN B 1 208 ? 22.516 3.883 -8.18 1 20.61 208 GLN B CA 1
ATOM 3361 C C . GLN B 1 208 ? 21.734 3.365 -6.977 1 20.61 208 GLN B C 1
ATOM 3363 O O . GLN B 1 208 ? 22.25 3.312 -5.863 1 20.61 208 GLN B O 1
ATOM 3368 N N . LEU B 1 209 ? 20.594 3.832 -6.758 1 21.58 209 LEU B N 1
ATOM 3369 C CA . LEU B 1 209 ? 20.047 3.234 -5.543 1 21.58 209 LEU B CA 1
ATOM 3370 C C . LEU B 1 209 ? 19.969 1.718 -5.676 1 21.58 209 LEU B C 1
ATOM 3372 O O . LEU B 1 209 ? 19.438 1.042 -4.789 1 21.58 209 LEU B O 1
ATOM 3376 N N . ALA B 1 210 ? 20.234 1.119 -6.859 1 22.94 210 ALA B N 1
ATOM 3377 C CA . ALA B 1 210 ? 20.141 -0.333 -6.996 1 22.94 210 ALA B CA 1
ATOM 3378 C C . ALA B 1 210 ? 21.156 -1.027 -6.086 1 22.94 210 ALA B C 1
ATOM 3380 O O . ALA B 1 210 ? 21.094 -2.246 -5.906 1 22.94 210 ALA B O 1
ATOM 3381 N N . ALA B 1 211 ? 22.219 -0.265 -5.777 1 24.16 211 ALA B N 1
ATOM 3382 C CA . ALA B 1 211 ? 23.422 -0.934 -5.27 1 24.16 211 ALA B CA 1
ATOM 3383 C C . ALA B 1 211 ? 23.156 -1.579 -3.912 1 24.16 211 ALA B C 1
ATOM 3385 O O . ALA B 1 211 ? 24.031 -2.213 -3.332 1 24.16 211 ALA B O 1
ATOM 3386 N N . ARG B 1 212 ? 22.297 -1.062 -3.189 1 25.62 212 ARG B N 1
ATOM 3387 C CA . ARG B 1 212 ? 22.453 -1.648 -1.861 1 25.62 212 ARG B CA 1
ATOM 3388 C C . ARG B 1 212 ? 22.234 -3.158 -1.9 1 25.62 212 ARG B C 1
ATOM 3390 O O . ARG B 1 212 ? 22.688 -3.877 -1.008 1 25.62 212 ARG B O 1
ATOM 3397 N N . TYR B 1 213 ? 21.141 -3.77 -2.643 1 23.89 213 TYR B N 1
ATOM 3398 C CA . TYR B 1 213 ? 21.141 -5.219 -2.504 1 23.89 213 TYR B CA 1
ATOM 3399 C C . TYR B 1 213 ? 22.094 -5.863 -3.502 1 23.89 213 TYR B C 1
ATOM 3401 O O . TYR B 1 213 ? 22.25 -5.379 -4.625 1 23.89 213 TYR B O 1
ATOM 3409 N N . GLY B 1 214 ? 23.219 -6.395 -3.133 1 24.02 214 GLY B N 1
ATOM 3410 C CA . GLY B 1 214 ? 24.344 -7.168 -3.623 1 24.02 214 GLY B CA 1
ATOM 3411 C C . GLY B 1 214 ? 24 -8.039 -4.816 1 24.02 214 GLY B C 1
ATOM 3412 O O . GLY B 1 214 ? 24.062 -9.266 -4.73 1 24.02 214 GLY B O 1
ATOM 3413 N N . ILE B 1 215 ? 23.125 -7.801 -5.641 1 22.22 215 ILE B N 1
ATOM 3414 C CA . ILE B 1 215 ? 23.078 -8.797 -6.703 1 22.22 215 ILE B CA 1
ATOM 3415 C C . ILE B 1 215 ? 24.406 -8.789 -7.477 1 22.22 215 ILE B C 1
ATOM 3417 O O . ILE B 1 215 ? 24.75 -7.789 -8.109 1 22.22 215 ILE B O 1
ATOM 3421 N N . SER B 1 216 ? 25.484 -9.57 -6.926 1 23.5 216 SER B N 1
ATOM 3422 C CA . SER B 1 216 ? 26.75 -9.898 -7.566 1 23.5 216 SER B CA 1
ATOM 3423 C C . SER B 1 216 ? 26.531 -10.344 -9.008 1 23.5 216 SER B C 1
ATOM 3425 O O . SER B 1 216 ? 25.516 -10.969 -9.328 1 23.5 216 SER B O 1
ATOM 3427 N N . GLY B 1 217 ? 27.062 -9.836 -10.016 1 22.75 217 GLY B N 1
ATOM 3428 C CA . GLY B 1 217 ? 27.281 -10.031 -11.438 1 22.75 217 GLY B CA 1
ATOM 3429 C C . GLY B 1 217 ? 27.859 -11.391 -11.781 1 22.75 217 GLY B C 1
ATOM 3430 O O . GLY B 1 217 ? 28.578 -11.984 -10.969 1 22.75 217 GLY B O 1
ATOM 3431 N N . PHE B 1 218 ? 27.219 -12.344 -12.57 1 21.8 218 PHE B N 1
ATOM 3432 C CA . PHE B 1 218 ? 27.812 -13.508 -13.211 1 21.8 218 PHE B CA 1
ATOM 3433 C C . PHE B 1 218 ? 29.156 -13.156 -13.844 1 21.8 218 PHE B C 1
ATOM 3435 O O . PHE B 1 218 ? 29.234 -12.273 -14.703 1 21.8 218 PHE B O 1
ATOM 3442 N N . ASN B 1 219 ? 30.234 -13.219 -13.078 1 19.52 219 ASN B N 1
ATOM 3443 C CA . ASN B 1 219 ? 31.594 -13.086 -13.609 1 19.52 219 ASN B CA 1
ATOM 3444 C C . ASN B 1 219 ? 31.797 -13.953 -14.852 1 19.52 219 ASN B C 1
ATOM 3446 O O . ASN B 1 219 ? 31.156 -14.992 -14.992 1 19.52 219 ASN B O 1
ATOM 3450 N N . GLN B 1 220 ? 32.594 -13.5 -15.891 1 20.41 220 GLN B N 1
ATOM 3451 C CA . GLN B 1 220 ? 33.312 -13.836 -17.125 1 20.41 220 GLN B CA 1
ATOM 3452 C C . GLN B 1 220 ? 34.156 -15.102 -16.953 1 20.41 220 GLN B C 1
ATOM 3454 O O . GLN B 1 220 ? 35.094 -15.117 -16.156 1 20.41 220 GLN B O 1
ATOM 3459 N N . SER B 1 221 ? 33.625 -16.391 -16.734 1 19.75 221 SER B N 1
ATOM 3460 C CA . SER B 1 221 ? 34.625 -17.281 -17.344 1 19.75 221 SER B CA 1
ATOM 3461 C C . SER B 1 221 ? 34.5 -17.25 -18.859 1 19.75 221 SER B C 1
ATOM 3463 O O . SER B 1 221 ? 33.406 -17.109 -19.406 1 19.75 221 SER B O 1
#

pLDDT: mean 80.4, std 28.24, range [16.92, 98.75]

Organism: Aegilops tauschii subsp. strangulata (NCBI:txid200361)

Sequence (442 aa):
MAPSASDVLRLDGNGNPRTLRLLASLVEAESRRFAAAASEPAENDLVRAFRGGATPAVPITEFLERLQRCNYLFDGAVYVLAAAYLALFMRSPAALEAGIVVEPATAHRLISVAVLLGAKFSSPRYYERRVESFQVCSGESIRSTELCPLELLFLRALDYRVFIDDEEFRRFFRILERRPAPARSVACAAKKRKAEEEVEPRRVRACQLAARYGISGFNQSMAPSASDVLRLDGNGNPRTLRLLASLVEAESRRFAAAASEPAENDLVRAFRGGATPAVPITEFLERLQRCNYLFDGAVYVLAAAYLALFMRSPAALEAGIVVEPATAHRLISVAVLLGAKFSSPRYYERRVESFQVCSGESIRSTELCPLELLFLRALDYRVFIDDEEFRRFFRILERRPAPARSVACAAKKRKAEEEVEPRRVRACQLAARYGISGFNQS

Solvent-accessible surface area (backbone atoms only — not comparable to full-atom values): 25375 Å² total; per-residue (Å²): 126,58,78,49,70,66,63,43,59,34,57,39,98,86,70,42,36,43,36,49,56,38,44,27,51,52,51,50,52,42,16,60,73,34,43,72,59,57,77,49,84,67,86,32,69,68,40,41,62,38,32,52,85,46,59,52,82,64,53,61,54,58,31,52,50,45,44,38,68,77,38,68,80,63,51,14,60,23,35,37,40,13,50,44,47,45,52,51,38,58,67,16,68,56,29,54,73,52,62,50,65,52,11,64,40,22,35,66,53,51,50,49,43,18,40,53,50,10,54,64,69,62,64,60,70,63,44,73,47,55,44,58,51,53,12,60,44,32,73,59,32,41,54,45,82,51,48,57,62,48,40,50,54,50,37,55,40,41,70,51,63,76,77,70,52,71,68,56,48,52,50,42,43,50,55,49,64,52,60,77,67,68,78,67,74,81,66,88,75,85,74,86,80,80,83,77,82,81,81,78,83,75,82,75,75,79,67,74,69,69,63,77,68,72,78,77,77,88,79,82,135,129,79,81,47,76,65,64,42,58,33,56,41,97,85,70,42,36,43,35,50,55,37,45,28,51,53,51,50,52,42,18,60,74,32,43,71,60,57,77,49,81,66,85,31,68,70,40,43,59,38,31,53,88,45,60,54,82,64,52,62,54,57,31,52,51,45,42,38,68,77,40,68,81,64,51,15,59,22,34,38,40,13,49,44,47,43,53,50,37,58,67,16,68,55,29,54,74,52,63,52,65,50,11,65,39,22,35,65,52,51,51,48,42,18,41,52,49,9,54,64,68,61,63,59,70,62,45,73,46,56,44,57,51,53,12,62,42,34,75,58,32,40,55,45,82,53,48,56,61,49,41,50,54,51,37,56,41,42,70,51,63,73,79,72,51,71,66,58,47,51,50,42,41,50,56,49,64,51,59,76,65,66,80,65,74,82,67,89,76,84,73,86,79,75,84,76,80,80,75,75,83,72,80,75,76,83,80,70,73,69,62,77,65,73,78,77,74,88,76,85,126

Nearest PDB structures (foldseek):
  5i20-assembly5_E  TM=1.861E-01  e=6.634E+00  Ancylobacter novellus DSM 506

Radius of gyration: 25.46 Å; Cα contacts (8 Å, |Δi|>4): 534; chains: 2; bounding box: 72×82×57 Å

Foldseek 3Di:
DQDAPCLLQDADPVRHGPLLVLLLLVLQVQQVVCQVCLPDDQPDPLQDLLLDDDFFPDRSSQLSVLLCVVVVVDGSQLSLQLLVLLVLLCPFPVNVVSVHTSHRSRSLLSSLLSSQLSQVPVPDPDGDDDLVSSCVSSVNRDPSVSNVVNNVVSCVSNVVPSDDDPVNSSVSVVVSVPPPPPPPPPDPDDDDDDDDDDDDDPPPDDYPNVPPPPPDDPDDD/DQDAPCLLQDADPVRHGPLLVLLLLVLQVQQVVCQVCLPDDQPDPLQDLLLDDDFFPDRSSQLSVLLCVVVVVDGSQLSLLLLVLLVLLCPFPVNVVSVHTSHRSRSLLSSLLSSQLSQVPVPDPDGDDDLVSSCVSSVNRDPSVSNVVNNVVSCVSNVVPSDDDPVNSSVSVVVSVPPPPPPPPPDPDDDDPDDDDDPDDPPPDDDPSVPPPPPDDPDDD

InterPro domains:
  IPR013922 Cyclin PHO80-like [PF08613] (32-161)
  IPR013922 Cyclin PHO80-like [PTHR15615] (10-191)

Secondary structure (DSSP, 8-state):
-PPPHHHHT-B-TTSSBHHHHHHHHHHHHHHHHTGGGGGS---SHHHHHHH-S----S-HHHHHHHHHHHTTT--HHHHHHHHHHHHHHHHSHHHHHHT----TTTHHHHHHHHHHHHHHHT--SEEEEEHHHHHHHTTTSS-HHHHHHHHHHHHHHTTT-----HHHHHHHHHHHHS------------------------------GGGSS--------/-PPPHHHHT-B-TTSSBHHHHHHHHHHHHHHHHTGGGGGS---SHHHHHHH-S----S-HHHHHHHHHHHTTT--HHHHHHHHHHHHHHHHSHHHHHHT----TTTHHHHHHHHHHHHHHHS--SEEEEEHHHHHHHTTTSS-HHHHHHHHHHHHHHTTT-----HHHHHHHHHHHHS------------------------------GGGGS--------

=== Feature glossary ===
The features interleaved in this record are:

— What the protein is —

Sequence gives the chain of amino acids in standard one-letter code (A=alanine, C=cysteine, …, Y=tyrosine), read N→C. It is the only feature that is directly encoded by the gene; all structural features are derived from the folded form of this sequence.

Database cross-references. InterPro integrates a dozen domain/family signature databases into unified entries with residue-range hits. GO terms attach function/process/location labels with evidence codes. CATH codes position the fold in a four-level structural taxonomy. Organism is the NCBI-taxonomy species name.

— Where its atoms are —

Atomic coordinates in PDBx/mmCIF format — the same representation the Protein Data Bank distributes. Each line of the _atom_site loop places one backbone atom in Cartesian space (units: ångströms, origin: arbitrary).

The six renders are orthographic views along the three Cartesian axes in both directions. Representation (cartoon, sticks, or surface) and color scheme (sequence-rainbow or by-chain) vary across proteins so the training set covers all the common visualization conventions.

— Local backbone conformation —

Eight-state secondary structure (DSSP): H is the canonical α-helix, G the tighter 3₁₀-helix, I the wider π-helix; E/B are β-structure, T and S are turns and bends, and '-' is everything else. DSSP derives these from the pattern of main-chain N–H···O=C hydrogen bonds, not from the sequence.

P-SEA three-state annotation labels each residue as helix, strand, or coil based purely on the geometry of the Cα trace. It serves as a fallback when the full backbone (and thus DSSP) is unavailable.

The φ/ψ torsion pair specifies the backbone conformation at each residue. φ rotates about the N–Cα bond, ψ about the Cα–C bond. Steric clashes forbid most of the (φ, ψ) plane — the allowed regions (α-helix basin, β-sheet basin, left-handed helix) are the Ramachandran-allowed regions.

— Global shape and packing —

The geometric summary reports three shape descriptors. Rg (radius of gyration) measures how spread out the Cα atoms are about their centre of mass; compact globular proteins have small Rg, elongated or unfolded ones large. Cα contacts (<8 Å, |i−j|>4) count long-range residue pairs in spatial proximity — high for tightly packed folds, near zero for rods or random coil. The bounding-box extents give the protein's footprint along x, y, z in Å.

Solvent-accessible surface area (SASA) is the area in Å² traced out by the centre of a 1.4 Å probe sphere (a water molecule) rolled over the protein's van der Waals surface (Shrake–Rupley / Lee–Richards construction). Buried residues have near-zero SASA; fully exposed residues can exceed 200 Å². The total SASA scales roughly with the number of surface residues.

The contact map is a binary N×N matrix image: pixel (i, j) is dark where Cα_i and Cα_j are within 8 Å and |i−j|>4. Because the |i−j|>4 filter removes local helical contacts, off-diagonal stripes parallel to the main diagonal indicate parallel β-sheets; stripes perpendicular to it indicate antiparallel β-sheets. The Ramachandran plot scatters every residue's (φ, ψ) pair against the sterically allowed regions. The PAE heatmap renders the predicted-aligned-error matrix.

— Structural neighborhood —

3Di is Foldseek's structural alphabet. Each residue is assigned one of twenty discrete states based on how its Cα sits relative to its spatial (not sequential) neighbors. Aligning 3Di strings finds structural homologs roughly as well as full 3D superposition, but orders of magnitude faster.

Nearest PDB neighbors are the top structural matches found by Foldseek when searching this structure against the entire Protein Data Bank. Each hit reports a TM-score (0 to 1; >0.5 almost always implies the same fold) and an E-value. These are *structural* homologs — they may share no detectable sequence similarity.

— Confidence and disorder —

For AlphaFold models, the B-factor field carries pLDDT — the model's own estimate of local accuracy on a 0–100 scale. Regions with pLDDT<50 should be treated as essentially unmodeled; they often correspond to intrinsically disordered segments.

Crystallographic B-factors measure how much each atom's electron density is smeared out, in Å². They rise in mobile loops and surface residues and fall in the buried interior. In AlphaFold models this column is repurposed to hold pLDDT instead.

Predicted aligned error is AlphaFold's pairwise confidence. Unlike pLDDT (per-residue), PAE is per-residue-pair and captures whether two parts of the structure are correctly placed relative to each other. Units are ångströms of expected positional error.